Protein AF-X0H4I3-F1 (afdb_monomer)

Solvent-accessible surface area (backbone atoms only — not comparable to full-atom values): 21050 Å² total; per-residue (Å²): 138,82,82,77,79,83,90,80,73,80,75,77,78,60,59,67,35,90,88,31,88,39,28,71,14,42,33,36,38,29,56,69,39,43,61,22,37,48,29,46,21,55,40,50,53,61,58,69,55,80,67,93,60,54,76,66,55,48,50,53,38,54,56,36,50,78,26,52,35,71,52,95,60,66,42,78,42,70,60,38,36,51,49,51,53,31,61,76,70,65,60,84,64,98,68,82,87,79,91,74,92,74,91,68,89,71,72,80,75,76,50,65,37,50,45,54,31,37,41,46,34,81,93,61,65,38,99,40,78,92,64,24,38,32,29,15,24,53,49,102,87,54,90,46,52,38,60,58,27,68,66,92,44,78,82,42,42,59,30,65,60,25,33,26,37,38,79,37,76,52,63,36,52,26,40,33,50,67,34,84,89,35,46,40,29,48,73,88,46,72,57,54,86,81,38,57,40,42,60,75,48,27,59,46,44,37,30,49,40,61,28,30,26,39,35,33,50,36,78,41,38,72,35,69,70,41,50,53,52,42,49,53,52,43,46,68,77,44,68,92,53,93,70,65,65,42,73,53,39,40,60,43,55,83,96,59,81,49,70,58,90,72,26,34,41,26,74,52,42,71,80,41,79,55,103,69,37,39,27,26,36,25,38,32,50,78,65,56,62,28,32,32,36,41,27,76,44,37,88,94,40,47,69,59,52,53,51,51,50,53,51,42,52,51,48,25,52,52,28,59,76,68,69,43,77,90,52,72,26,65,76,49,76,49,56,89,43,90,81,70,80,54,69,78,30,50,39,33,43,31,30,32,73,56,69,100,66,54,76,68,64,63,57,66,60,72,76,80,74,127

Radius of gyration: 25.69 Å; Cα contacts (8 Å, |Δi|>4): 665; chains: 1; bounding box: 88×51×77 Å

Secondary structure (DSSP, 8-state):
--PPP---------TTSTTSTTTT-SEEEEE-SHHHHHHHHHHHHHHH--S---HHHHHHHHHHHTTEEE-SS-EE-HHHHHHHHHHHTT--S------------------EE--EEEEE-TTS--SSTTT-EEEEE--TTS--SEEEESS--TTT---SS-EEEEE-TTS-EEEEE--TTS-EEETTEEPPTT-EEE--SSEEEEEETTEEEEEEE-SGGGSHHHHHHHHHHHHHHTTTS-PPPGGGSPPPPTT---EETTEEEEEEEEEEEETTEEEEEEE-TT--EEEEEEEE--TTTHHHHHHHHHHHHHHHHHHHHTT-TTS-EEEEEEES-TT---TT-EEEEEEES--SS-HHHHHGGGGS--

InterPro domains:
  IPR000719 Protein kinase domain [PS50011] (265-370)
  IPR011009 Protein kinase-like domain superfamily [SSF56112] (264-366)
  IPR017441 Protein kinase, ATP binding site [PS00107] (271-293)

Organism: NCBI:txid1089457

Structure (mmCIF, N/CA/C/O backbone):
data_AF-X0H4I3-F1
#
_entry.id   AF-X0H4I3-F1
#
loop_
_atom_site.group_PDB
_atom_site.id
_atom_site.type_symbol
_atom_site.label_atom_id
_atom_site.label_alt_id
_atom_site.label_comp_id
_atom_site.label_asym_id
_atom_site.label_entity_id
_atom_site.label_seq_id
_atom_site.pdbx_PDB_ins_code
_atom_site.Cartn_x
_atom_site.Cartn_y
_atom_site.Cartn_z
_atom_site.occupancy
_atom_site.B_iso_or_equiv
_atom_site.auth_seq_id
_atom_site.auth_comp_id
_atom_site.auth_asym_id
_atom_site.auth_atom_id
_atom_site.pdbx_PDB_model_num
ATOM 1 N N . MET A 1 1 ? -43.254 32.259 12.683 1.00 36.03 1 MET A N 1
ATOM 2 C CA . MET A 1 1 ? -42.873 30.835 12.599 1.00 36.03 1 MET A CA 1
ATOM 3 C C . MET A 1 1 ? -41.624 30.749 11.747 1.00 36.03 1 MET A C 1
ATOM 5 O O . MET A 1 1 ? -41.715 30.909 10.540 1.00 36.03 1 MET A O 1
ATOM 9 N N . ALA A 1 2 ? -40.461 30.660 12.390 1.00 30.23 2 ALA A N 1
ATOM 10 C CA . ALA A 1 2 ? -39.177 30.562 11.707 1.00 30.23 2 ALA A CA 1
ATOM 11 C C . ALA A 1 2 ? -38.833 29.078 11.568 1.00 30.23 2 ALA A C 1
ATOM 13 O O . ALA A 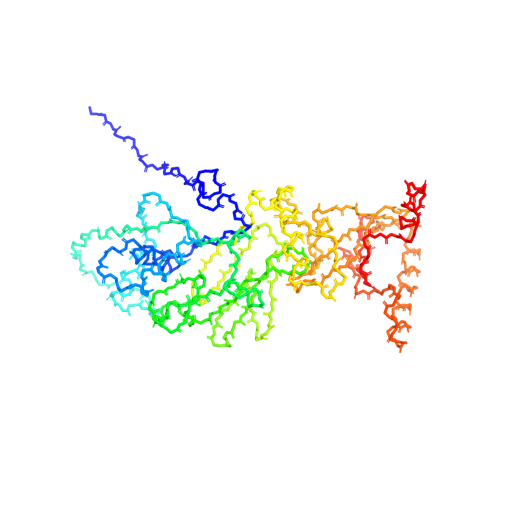1 2 ? -38.662 28.379 12.563 1.00 30.23 2 ALA A O 1
ATOM 14 N N . SER A 1 3 ? -38.809 28.602 10.330 1.00 33.09 3 SER A N 1
ATOM 15 C CA . SER A 1 3 ? -38.328 27.281 9.946 1.00 33.09 3 SER A CA 1
ATOM 16 C C . SER A 1 3 ? -36.843 27.155 10.284 1.00 33.09 3 SER A C 1
ATOM 18 O O . SER A 1 3 ? -36.018 27.911 9.769 1.00 33.09 3 SER A O 1
ATOM 20 N N . SER A 1 4 ? -36.515 26.214 11.167 1.00 30.50 4 SER A N 1
ATOM 21 C CA . SER A 1 4 ? -35.142 25.831 11.491 1.00 30.50 4 SER A CA 1
ATOM 22 C C . SER A 1 4 ? -34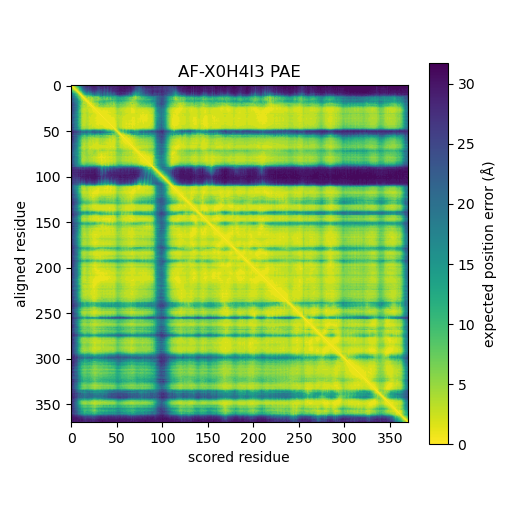.427 25.292 10.242 1.00 30.50 4 SER A C 1
ATOM 24 O O . SER A 1 4 ? -35.044 24.546 9.478 1.00 30.50 4 SER A O 1
ATOM 26 N N . PRO A 1 5 ? -33.141 25.614 10.016 1.00 32.09 5 PRO A N 1
ATOM 27 C CA . PRO A 1 5 ? -32.385 25.026 8.920 1.00 32.09 5 PRO A CA 1
ATOM 28 C C . PRO A 1 5 ? -32.147 23.536 9.181 1.00 32.09 5 PRO A C 1
ATOM 30 O O . PRO A 1 5 ? -31.788 23.132 10.288 1.00 32.09 5 PRO A O 1
ATOM 33 N N . SER A 1 6 ? -32.314 22.725 8.141 1.00 33.78 6 SER A N 1
ATOM 34 C CA . SER A 1 6 ? -31.901 21.325 8.100 1.00 33.78 6 SER A CA 1
ATOM 35 C C . SER A 1 6 ? -30.394 21.210 8.355 1.00 33.78 6 SER A C 1
ATOM 37 O O . SER A 1 6 ? -29.578 21.643 7.540 1.00 33.78 6 SER A O 1
ATOM 39 N N . SER A 1 7 ? -30.026 20.623 9.493 1.00 38.31 7 SER A N 1
ATOM 40 C CA . SER A 1 7 ? -28.651 20.247 9.825 1.00 38.31 7 SER A CA 1
ATOM 41 C C . SER A 1 7 ? -28.207 19.077 8.941 1.00 38.31 7 SER A C 1
ATOM 43 O O . SER A 1 7 ? -28.418 17.912 9.267 1.00 38.31 7 SER A O 1
ATOM 45 N N . SER A 1 8 ? -27.632 19.386 7.783 1.00 38.66 8 SER A N 1
ATOM 46 C CA . SER A 1 8 ? -27.065 18.395 6.859 1.00 38.66 8 SER A CA 1
ATOM 47 C C . SER A 1 8 ? -25.712 18.843 6.310 1.00 38.66 8 SER A C 1
ATOM 49 O O . SER A 1 8 ? -25.423 18.683 5.129 1.00 38.66 8 SER A O 1
ATOM 51 N N . GLN A 1 9 ? -24.873 19.396 7.188 1.00 36.28 9 GLN A N 1
ATOM 52 C CA . GLN A 1 9 ? -23.427 19.496 6.993 1.00 36.28 9 GLN A CA 1
ATOM 53 C C . GLN A 1 9 ? -22.738 19.264 8.341 1.00 36.28 9 GLN A C 1
ATOM 55 O O . GLN A 1 9 ? -22.311 20.197 9.015 1.00 36.28 9 GLN A O 1
ATOM 60 N N . ALA A 1 10 ? -22.651 18.000 8.761 1.00 41.84 10 ALA A N 1
ATOM 61 C CA . ALA A 1 10 ? -21.586 17.627 9.679 1.00 41.84 10 ALA A CA 1
ATOM 62 C C . ALA A 1 10 ? -20.276 17.853 8.912 1.00 41.84 10 ALA A C 1
ATOM 64 O O . ALA A 1 10 ? -20.032 17.207 7.894 1.00 41.84 10 ALA A O 1
ATOM 65 N N . THR A 1 11 ? -19.484 18.834 9.333 1.00 43.84 11 THR A N 1
ATOM 66 C CA . THR A 1 11 ? -18.110 19.006 8.860 1.00 43.84 11 THR A CA 1
ATOM 67 C C . THR A 1 11 ? -17.390 17.677 9.052 1.00 43.84 11 THR A C 1
ATOM 69 O O . THR A 1 11 ? -17.243 17.239 10.190 1.00 43.84 11 THR A O 1
ATOM 72 N N . ASN A 1 12 ? -16.998 17.016 7.957 1.00 57.31 12 ASN A N 1
ATOM 73 C CA . ASN A 1 12 ? -16.123 15.849 8.026 1.00 57.31 12 ASN A CA 1
ATOM 74 C C . ASN A 1 12 ? -14.870 16.277 8.798 1.00 57.31 12 ASN A C 1
ATOM 76 O O . ASN A 1 12 ? -14.126 17.129 8.311 1.00 57.31 12 ASN A O 1
ATOM 80 N N . GLU A 1 13 ? -14.679 15.760 10.013 1.00 68.25 13 GLU A N 1
ATOM 81 C CA . GLU A 1 13 ? -13.455 16.012 10.768 1.00 68.25 13 GLU A CA 1
ATOM 82 C C . GLU A 1 13 ? -12.268 15.506 9.935 1.00 68.25 13 GLU A C 1
ATOM 84 O O . GLU A 1 13 ? -12.257 14.367 9.461 1.00 68.25 13 GLU A O 1
ATOM 89 N N . ASP A 1 14 ? -11.294 16.385 9.684 1.00 78.69 14 ASP A N 1
ATOM 90 C CA . ASP A 1 14 ? -10.092 16.033 8.933 1.00 78.69 14 ASP A CA 1
ATOM 91 C C . ASP A 1 14 ? -9.141 15.271 9.859 1.00 78.69 14 ASP A C 1
ATOM 93 O O . ASP A 1 14 ? -8.349 15.867 10.592 1.00 78.69 14 ASP A O 1
ATOM 97 N N . PHE A 1 15 ? -9.211 13.940 9.821 1.00 76.94 15 PHE A N 1
ATOM 98 C CA . PHE A 1 15 ? -8.325 13.073 10.601 1.00 76.94 15 PHE A CA 1
ATOM 99 C C . PHE A 1 15 ? -6.848 13.188 10.191 1.00 76.94 15 PHE A C 1
ATOM 101 O O . PHE A 1 15 ? -5.991 12.683 10.908 1.00 76.94 15 PHE A O 1
ATOM 108 N N . GLN A 1 16 ? -6.521 13.866 9.087 1.00 78.88 16 GLN A N 1
ATOM 109 C CA . GLN A 1 16 ? -5.142 14.183 8.691 1.00 78.88 16 GLN A CA 1
ATOM 110 C C . GLN A 1 16 ? -4.766 15.643 8.995 1.00 78.88 16 GLN A C 1
ATOM 112 O O . GLN A 1 16 ? -3.688 16.103 8.614 1.00 78.88 16 GLN A O 1
ATOM 117 N N . GLY A 1 17 ? -5.649 16.397 9.655 1.00 76.50 17 GLY A N 1
ATOM 118 C CA . GLY A 1 17 ? -5.389 17.772 10.062 1.00 76.50 17 GLY A CA 1
ATOM 119 C C . GLY A 1 17 ? -4.270 17.865 11.108 1.00 76.50 17 GLY A C 1
ATOM 120 O O . GLY A 1 17 ? -4.017 16.903 11.829 1.00 76.50 17 GLY A O 1
ATOM 121 N N . PRO A 1 18 ? -3.619 19.031 11.257 1.00 73.81 18 PRO A N 1
ATOM 122 C CA . PRO A 1 18 ? -2.446 19.208 12.124 1.00 73.81 18 PRO A CA 1
ATOM 123 C C . PRO A 1 18 ? -2.713 18.983 13.621 1.00 73.81 18 PRO A C 1
ATOM 125 O O . PRO A 1 18 ? -1.775 18.780 14.381 1.00 73.81 18 PRO A O 1
ATOM 128 N N . LEU A 1 19 ? -3.978 19.025 14.048 1.00 76.00 19 LEU A N 1
ATOM 129 C CA . LEU A 1 19 ? -4.391 18.778 15.434 1.00 76.00 19 LEU A CA 1
ATOM 130 C C . LEU A 1 19 ? -4.833 17.325 15.678 1.00 76.00 19 LEU A C 1
ATOM 132 O O . LEU A 1 19 ? -5.203 16.977 16.795 1.00 76.00 19 LEU A O 1
ATOM 136 N N . SER A 1 20 ? -4.837 16.487 14.639 1.00 81.88 20 SER A N 1
ATOM 137 C CA . SER A 1 20 ? -5.213 15.080 14.745 1.00 81.88 20 SER A CA 1
ATOM 138 C C . SER A 1 20 ? -4.057 14.237 15.279 1.00 81.88 20 SER A C 1
ATOM 140 O O . SER A 1 20 ? -2.895 14.457 14.925 1.00 81.88 20 SER A O 1
ATOM 142 N N . SER A 1 21 ? -4.389 13.201 16.051 1.00 83.12 21 SER A N 1
ATOM 143 C CA . SER A 1 21 ? -3.432 12.162 16.458 1.00 83.12 21 SER A CA 1
ATOM 144 C C . SER A 1 21 ? -2.802 11.442 15.256 1.00 83.12 21 SER A C 1
ATOM 146 O O . SER A 1 21 ? -1.646 11.045 15.316 1.00 83.12 21 SER A O 1
ATOM 148 N N . ALA A 1 22 ? -3.516 11.362 14.127 1.00 85.38 22 ALA A N 1
ATOM 149 C CA . ALA A 1 22 ? -3.023 10.755 12.892 1.00 85.38 22 ALA A CA 1
ATOM 150 C C . ALA A 1 22 ? -2.311 11.751 11.949 1.00 85.38 22 ALA A C 1
ATOM 152 O O . ALA A 1 22 ? -2.022 11.408 10.801 1.00 85.38 22 ALA A O 1
ATOM 153 N N . SER A 1 23 ? -2.011 12.977 12.396 1.00 86.69 23 SER A N 1
ATOM 154 C CA . SER A 1 23 ? -1.403 14.034 11.565 1.00 86.69 23 SER A CA 1
ATOM 155 C C . SER A 1 23 ? -0.045 13.657 10.959 1.00 86.69 23 SER A C 1
ATOM 157 O O . SER A 1 23 ? 0.267 14.092 9.851 1.00 86.69 23 SER A O 1
ATOM 159 N N . GLN A 1 24 ? 0.737 12.825 11.652 1.00 91.00 24 GLN A N 1
ATOM 160 C CA . GLN A 1 24 ? 2.047 12.327 11.206 1.00 91.00 24 GLN A CA 1
ATOM 161 C C . GLN A 1 24 ? 2.000 10.883 10.683 1.00 91.00 24 GLN A C 1
ATOM 163 O O . GLN A 1 24 ? 3.027 10.270 10.403 1.00 91.00 24 GLN A O 1
ATOM 168 N N . SER A 1 25 ? 0.805 10.318 10.512 1.00 94.50 25 SER A N 1
ATOM 169 C CA . SER A 1 25 ? 0.679 8.939 10.050 1.00 94.50 25 SER A CA 1
ATOM 170 C C . SER A 1 25 ? 1.141 8.770 8.599 1.00 94.50 25 SER A C 1
ATOM 172 O O . SER A 1 25 ? 1.024 9.672 7.777 1.00 94.50 25 SER A O 1
ATOM 174 N N . THR A 1 26 ? 1.661 7.593 8.263 1.00 96.25 26 THR A N 1
ATOM 175 C CA . THR A 1 26 ? 1.990 7.172 6.895 1.00 96.25 26 THR A CA 1
ATOM 176 C C . THR A 1 26 ? 0.728 6.790 6.124 1.00 96.25 26 THR A C 1
ATOM 178 O O . THR A 1 26 ? 0.502 7.286 5.022 1.00 96.25 26 THR A O 1
ATOM 181 N N . ILE A 1 27 ? -0.106 5.926 6.711 1.00 97.31 27 ILE A N 1
ATOM 182 C CA . ILE A 1 27 ? -1.410 5.549 6.158 1.00 97.31 27 ILE A CA 1
ATOM 183 C C . ILE A 1 27 ? -2.494 5.608 7.229 1.00 97.31 27 ILE A C 1
ATOM 185 O O . ILE A 1 27 ? -2.220 5.400 8.413 1.00 97.31 27 ILE A O 1
ATOM 189 N N . THR A 1 28 ? -3.733 5.790 6.785 1.00 97.38 28 THR A N 1
ATOM 190 C CA . THR A 1 28 ? -4.943 5.616 7.600 1.00 97.38 28 THR A CA 1
ATOM 191 C C . THR A 1 28 ? -5.798 4.473 7.057 1.00 97.38 28 THR A C 1
ATOM 193 O O . THR A 1 28 ? -5.779 4.200 5.859 1.00 97.38 28 THR A O 1
ATOM 196 N N . LEU A 1 29 ? -6.540 3.794 7.934 1.00 98.19 29 LEU A N 1
ATOM 197 C CA . LEU A 1 29 ? -7.520 2.760 7.609 1.00 98.19 29 LEU A CA 1
ATOM 198 C C . LEU A 1 29 ? -8.886 3.194 8.143 1.00 98.19 29 LEU A C 1
ATOM 200 O O . LEU A 1 29 ? -9.194 3.039 9.329 1.00 98.19 29 LEU A O 1
ATOM 204 N N . ARG A 1 30 ? -9.717 3.749 7.262 1.00 97.19 30 ARG A N 1
ATOM 205 C CA . ARG A 1 30 ? -11.034 4.292 7.616 1.00 97.19 30 ARG A CA 1
ATOM 206 C C . ARG A 1 30 ? -12.147 3.274 7.344 1.00 97.19 30 ARG A C 1
ATOM 208 O O . ARG A 1 30 ? -12.265 2.837 6.197 1.00 97.19 30 ARG A O 1
ATOM 215 N N . PRO A 1 31 ? -12.992 2.922 8.330 1.00 98.00 31 PRO A N 1
ATOM 216 C CA . PRO A 1 31 ? -14.123 2.012 8.130 1.00 98.00 31 PRO A CA 1
ATOM 217 C C . PRO A 1 31 ? -15.061 2.445 6.985 1.00 98.00 31 PRO A C 1
ATOM 219 O O . PRO A 1 31 ? -15.451 3.611 6.910 1.00 98.00 31 PRO A O 1
ATOM 222 N N . GLN A 1 32 ? -15.448 1.516 6.100 1.00 97.19 32 GLN A N 1
ATOM 223 C CA . GLN A 1 32 ? -16.277 1.793 4.908 1.00 97.19 32 GLN A CA 1
ATOM 224 C C . GLN A 1 32 ? -17.660 1.131 4.931 1.00 97.19 32 GLN A C 1
ATOM 226 O O . GLN A 1 32 ? -18.608 1.697 4.388 1.00 97.19 32 GLN A O 1
ATOM 231 N N . ASN A 1 33 ? -17.810 -0.039 5.552 1.00 97.31 33 ASN A N 1
ATOM 232 C CA . ASN A 1 33 ? -19.103 -0.717 5.703 1.00 97.31 33 ASN A CA 1
ATOM 233 C C . ASN A 1 33 ? -19.628 -0.665 7.143 1.00 97.31 33 ASN A C 1
ATOM 235 O O . ASN A 1 33 ? -18.905 -0.290 8.068 1.00 97.31 33 ASN A O 1
ATOM 239 N N . ALA A 1 34 ? -20.900 -1.030 7.318 1.00 96.31 34 ALA A N 1
ATOM 240 C CA . ALA A 1 34 ? -21.583 -0.997 8.609 1.00 96.31 34 ALA A CA 1
ATOM 241 C C . ALA A 1 34 ? -20.883 -1.880 9.651 1.00 96.31 34 ALA A C 1
ATOM 243 O O . ALA A 1 34 ? -20.698 -1.456 10.786 1.00 96.31 34 ALA A O 1
ATOM 244 N N . GLU A 1 35 ? -20.414 -3.061 9.253 1.00 96.62 35 GLU A N 1
ATOM 245 C CA . GLU A 1 35 ? -19.695 -3.994 10.118 1.00 96.62 35 GLU A CA 1
ATOM 246 C C . GLU A 1 35 ? -18.391 -3.379 10.638 1.00 96.62 35 GLU A C 1
ATOM 248 O O . GLU A 1 35 ? -18.126 -3.437 11.836 1.00 96.62 35 GLU A O 1
ATOM 253 N N . ALA A 1 36 ? -17.599 -2.741 9.765 1.00 97.69 36 ALA A N 1
ATOM 254 C CA . ALA A 1 36 ? -16.363 -2.072 10.171 1.00 97.69 36 ALA A CA 1
ATOM 255 C C . ALA A 1 36 ? -16.626 -0.862 11.069 1.00 97.69 36 ALA A C 1
ATOM 257 O O . ALA A 1 36 ? -15.872 -0.642 12.012 1.00 97.69 36 ALA A O 1
ATOM 258 N N . ARG A 1 37 ? -17.684 -0.083 10.806 1.00 97.44 37 ARG A N 1
ATOM 259 C CA . ARG A 1 37 ? -18.051 1.072 11.641 1.00 97.44 37 ARG A CA 1
ATOM 260 C C . ARG A 1 37 ? -18.558 0.651 13.017 1.00 97.44 37 ARG A C 1
ATOM 262 O O . ARG A 1 37 ? -18.157 1.251 14.008 1.00 97.44 37 ARG A O 1
ATOM 269 N N . LEU A 1 38 ? -19.369 -0.404 13.085 1.00 96.19 38 LEU A N 1
ATOM 270 C CA . LEU A 1 38 ? -19.829 -0.983 14.345 1.00 96.19 38 LEU A CA 1
ATOM 271 C C . LEU A 1 38 ? -18.657 -1.538 15.161 1.00 96.19 38 LEU A C 1
ATOM 273 O O . LEU A 1 38 ? -18.497 -1.170 16.321 1.00 96.19 38 LEU A O 1
ATOM 277 N N . ALA A 1 39 ? -17.813 -2.373 14.547 1.00 97.12 39 ALA A N 1
ATOM 278 C CA . ALA A 1 39 ? -16.658 -2.963 15.218 1.00 97.12 39 ALA A CA 1
ATOM 279 C C . ALA A 1 39 ? -15.665 -1.894 15.701 1.00 97.12 39 ALA A C 1
ATOM 281 O O . ALA A 1 39 ? -15.185 -1.968 16.829 1.00 97.12 39 ALA A O 1
ATOM 282 N N . PHE A 1 40 ? -15.409 -0.866 14.884 1.00 97.38 40 PHE A N 1
ATOM 283 C CA . PHE A 1 40 ? -14.595 0.285 15.275 1.00 97.38 40 PHE A CA 1
ATOM 284 C C . PHE A 1 40 ? -15.196 1.018 16.479 1.00 97.38 40 PHE A C 1
ATOM 286 O O . PHE A 1 40 ? -14.483 1.270 17.445 1.00 97.38 40 PHE A O 1
ATOM 293 N N . SER A 1 41 ? -16.502 1.317 16.454 1.00 96.69 41 SER A N 1
ATOM 294 C CA . SER A 1 41 ? -17.170 1.998 17.569 1.00 96.69 41 SER A CA 1
ATOM 295 C C . SER A 1 41 ? -17.044 1.211 18.867 1.00 96.69 41 SER A C 1
ATOM 297 O O . SER A 1 41 ? -16.654 1.786 19.872 1.00 96.69 41 SER A O 1
ATOM 299 N N . GLN A 1 42 ? -17.267 -0.105 18.826 1.00 95.69 42 GLN A N 1
ATOM 300 C CA . GLN A 1 42 ? -17.118 -0.978 19.995 1.00 95.69 42 GLN A CA 1
ATOM 301 C C . GLN A 1 42 ? -15.693 -0.951 20.560 1.00 95.69 42 GLN A C 1
ATOM 303 O O . GLN A 1 42 ? -15.505 -0.929 21.773 1.00 95.69 42 GLN A O 1
ATOM 308 N N . VAL A 1 43 ? -14.677 -0.945 19.691 1.00 95.81 43 VAL A N 1
ATOM 309 C CA . VAL A 1 43 ? -13.275 -0.833 20.120 1.00 95.81 43 VAL A CA 1
ATOM 310 C C . VAL A 1 43 ? -13.016 0.517 20.785 1.00 95.81 43 VAL A C 1
ATOM 312 O O . VAL A 1 43 ? -12.370 0.554 21.827 1.00 95.81 43 VAL A O 1
ATOM 315 N N . VAL A 1 44 ? -13.543 1.610 20.230 1.00 95.50 44 VAL A N 1
ATOM 316 C CA . VAL A 1 44 ? -13.438 2.942 20.842 1.00 95.50 44 VAL A CA 1
ATOM 317 C C . VAL A 1 44 ? -14.139 2.990 22.199 1.00 95.50 44 VAL A C 1
ATOM 319 O O . VAL A 1 44 ? -13.545 3.480 23.154 1.00 95.50 44 VAL A O 1
ATOM 322 N N . ASP A 1 45 ? -15.351 2.447 22.312 1.00 94.69 45 ASP A N 1
ATOM 323 C CA . ASP A 1 45 ? -16.085 2.382 23.580 1.00 94.69 45 ASP A CA 1
ATOM 324 C C . ASP A 1 45 ? -15.260 1.643 24.648 1.00 94.69 45 ASP A C 1
ATOM 326 O O . ASP A 1 45 ? -15.112 2.125 25.769 1.00 94.69 45 ASP A O 1
ATOM 330 N N . TRP A 1 46 ? -14.632 0.520 24.278 1.00 93.12 46 TRP A N 1
ATOM 331 C CA . TRP A 1 46 ? -13.739 -0.233 25.166 1.00 93.12 46 TRP A CA 1
ATOM 332 C C . TRP A 1 46 ? -12.466 0.533 25.557 1.00 93.12 46 TRP A C 1
ATOM 334 O O . TRP A 1 46 ? -11.979 0.367 26.677 1.00 93.12 46 TRP A O 1
ATOM 344 N N . LEU A 1 47 ? -11.914 1.360 24.666 1.00 92.19 47 LEU A N 1
ATOM 345 C CA . LEU A 1 47 ? -10.762 2.216 24.974 1.00 92.19 47 LEU A CA 1
ATOM 346 C C . LEU A 1 47 ? -11.124 3.346 25.943 1.00 92.19 47 LEU A C 1
ATOM 348 O O . LEU A 1 47 ? -10.306 3.714 26.782 1.00 92.19 47 LEU A O 1
ATOM 352 N N . LEU A 1 48 ? -12.338 3.889 25.827 1.00 89.94 48 LEU A N 1
ATOM 353 C CA . LEU A 1 48 ? -12.850 4.960 26.686 1.00 89.94 48 LEU A CA 1
ATOM 354 C C . LEU A 1 48 ? -13.370 4.450 28.038 1.00 89.94 48 LEU A C 1
ATOM 356 O O . LEU A 1 48 ? -13.626 5.245 28.945 1.00 89.94 48 LEU A O 1
ATOM 360 N N . GLU A 1 49 ? -13.535 3.138 28.189 1.00 86.75 49 GLU A N 1
ATOM 361 C CA . GLU A 1 49 ? -14.021 2.519 29.413 1.00 86.75 49 GLU A CA 1
ATOM 362 C C . GLU A 1 49 ? -13.000 2.668 30.556 1.00 86.75 49 GLU A C 1
ATOM 364 O O . GLU A 1 49 ? -11.919 2.078 30.556 1.00 86.75 49 GLU A O 1
ATOM 369 N N . THR A 1 50 ? -13.367 3.456 31.567 1.00 67.44 50 THR A N 1
ATOM 370 C CA . THR A 1 50 ? -12.523 3.799 32.727 1.00 67.44 50 THR A CA 1
ATOM 371 C C . THR A 1 50 ? -12.779 2.930 33.963 1.00 67.44 50 THR A C 1
ATOM 373 O O . THR A 1 50 ? -12.186 3.163 35.017 1.00 67.44 50 THR A O 1
ATOM 376 N N . SER A 1 51 ? -13.654 1.922 33.877 1.00 63.28 51 SER A N 1
ATOM 377 C CA . SER A 1 51 ? -13.941 1.019 35.001 1.00 63.28 51 SER A CA 1
ATOM 378 C C . SER A 1 51 ? -12.703 0.213 35.401 1.00 63.28 51 SER A C 1
ATOM 380 O O . SER A 1 51 ? -11.958 -0.172 34.503 1.00 63.28 51 SER A O 1
ATOM 382 N N . GLN A 1 52 ? -12.546 -0.067 36.709 1.00 59.12 52 GLN A N 1
ATOM 383 C CA . GLN A 1 52 ? -11.435 -0.777 37.383 1.00 59.12 52 GLN A CA 1
ATOM 384 C C . GLN A 1 52 ? -10.713 -1.818 36.508 1.00 59.12 52 GLN A C 1
ATOM 386 O O . GLN A 1 52 ? -10.958 -3.019 36.608 1.00 59.12 52 GLN A O 1
ATOM 391 N N . ALA A 1 53 ? -9.828 -1.341 35.641 1.00 63.31 53 ALA A N 1
ATOM 392 C CA . ALA A 1 53 ? -8.987 -2.184 34.820 1.00 63.31 53 ALA A CA 1
ATOM 393 C C . ALA A 1 53 ? -7.842 -2.667 35.704 1.00 63.31 53 ALA A C 1
ATOM 395 O O . ALA A 1 53 ? -7.307 -1.888 36.495 1.00 63.31 53 ALA A O 1
ATOM 396 N N . ASP A 1 54 ? -7.464 -3.934 35.574 1.00 75.31 54 ASP A N 1
ATOM 397 C CA . ASP A 1 54 ? -6.153 -4.345 36.059 1.00 75.31 54 ASP A CA 1
ATOM 398 C C . ASP A 1 54 ? -5.053 -3.625 35.249 1.00 75.31 54 ASP A C 1
ATOM 400 O O . ASP A 1 54 ? -5.287 -3.145 34.134 1.00 75.31 54 ASP A O 1
ATOM 404 N N . ASP A 1 55 ? -3.845 -3.530 35.815 1.00 77.81 55 ASP A N 1
ATOM 405 C CA . ASP A 1 55 ? -2.718 -2.821 35.186 1.00 77.81 55 ASP A CA 1
ATOM 406 C C . ASP A 1 55 ? -2.429 -3.336 33.763 1.00 77.81 55 ASP A C 1
ATOM 408 O O . ASP A 1 55 ? -2.022 -2.582 32.879 1.00 77.81 55 ASP A O 1
ATOM 412 N N . PHE A 1 56 ? -2.697 -4.622 33.518 1.00 77.25 56 PHE A N 1
ATOM 413 C CA . PHE A 1 56 ? -2.504 -5.262 32.221 1.00 77.25 56 PHE A CA 1
ATOM 414 C C . PHE A 1 56 ? -3.493 -4.751 31.162 1.00 77.25 56 PHE A C 1
ATOM 416 O O . PHE A 1 56 ? -3.091 -4.407 30.051 1.00 77.25 56 PHE A O 1
ATOM 423 N N . GLN A 1 57 ? -4.783 -4.656 31.491 1.00 79.06 57 GLN A N 1
ATOM 424 C CA . GLN A 1 57 ? -5.796 -4.106 30.587 1.00 79.06 57 GLN A CA 1
ATOM 425 C C . GLN A 1 57 ? -5.602 -2.612 30.342 1.00 79.06 57 GLN A C 1
ATOM 427 O O . GLN A 1 57 ? -5.864 -2.143 29.234 1.00 79.06 57 GLN A O 1
ATOM 432 N N . ALA A 1 58 ? -5.139 -1.866 31.347 1.00 82.69 58 ALA A N 1
ATOM 433 C CA . ALA A 1 58 ? -4.798 -0.457 31.179 1.00 82.69 58 ALA A CA 1
ATOM 434 C C . ALA A 1 58 ? -3.676 -0.281 30.142 1.00 82.69 58 ALA A C 1
ATOM 436 O O . ALA A 1 58 ? -3.822 0.519 29.218 1.00 82.69 58 ALA A O 1
ATOM 437 N N . GLN A 1 59 ? -2.619 -1.095 30.228 1.00 83.88 59 GLN A N 1
ATOM 438 C CA . GLN A 1 59 ? -1.518 -1.082 29.264 1.00 83.88 59 GLN A CA 1
ATOM 439 C C . GLN A 1 59 ? -1.960 -1.513 27.854 1.00 83.88 59 GLN A C 1
ATOM 441 O O . GLN A 1 59 ? -1.548 -0.902 26.869 1.00 83.88 59 GLN A O 1
ATOM 446 N N . GLU A 1 60 ? -2.821 -2.531 27.729 1.00 84.69 60 GLU A N 1
ATOM 447 C CA . GLU A 1 60 ? -3.364 -2.961 26.428 1.00 84.69 60 GLU A CA 1
ATOM 448 C C . GLU A 1 60 ? -4.185 -1.841 25.766 1.00 84.69 60 GLU A C 1
ATOM 450 O O . GLU A 1 60 ? -4.048 -1.596 24.564 1.00 84.69 60 GLU A O 1
ATOM 455 N N . ARG A 1 61 ? -5.017 -1.136 26.545 1.00 88.12 61 ARG A N 1
ATOM 456 C CA . ARG A 1 61 ? -5.794 0.017 26.063 1.00 88.12 61 ARG A CA 1
ATOM 457 C C . ARG A 1 61 ? -4.885 1.166 25.637 1.00 88.12 61 ARG A C 1
ATOM 459 O O . ARG A 1 61 ? -5.087 1.716 24.558 1.00 88.12 61 ARG A O 1
ATOM 466 N N . GLU A 1 62 ? -3.882 1.505 26.445 1.00 87.69 62 GLU A N 1
ATOM 467 C CA . GLU A 1 62 ? -2.906 2.549 26.117 1.00 87.69 62 GLU A CA 1
ATOM 468 C C . GLU A 1 62 ? -2.188 2.225 24.801 1.00 87.69 62 GLU A C 1
ATOM 470 O O . GLU A 1 62 ? -2.198 3.039 23.876 1.00 87.69 62 GLU A O 1
ATOM 475 N N . GLN A 1 63 ? -1.682 0.999 24.654 1.00 86.81 63 GLN A N 1
ATOM 476 C CA . GLN A 1 63 ? -0.996 0.573 23.438 1.00 86.81 63 GLN A CA 1
ATOM 477 C C . GLN A 1 63 ? -1.903 0.651 22.201 1.00 86.81 63 GLN A C 1
ATOM 479 O O . GLN A 1 63 ? -1.499 1.184 21.168 1.00 86.81 63 GLN A O 1
ATOM 484 N N . ALA A 1 64 ? -3.137 0.152 22.295 1.00 88.81 64 ALA A N 1
ATOM 485 C CA . ALA A 1 64 ? -4.093 0.216 21.193 1.00 88.81 64 ALA A CA 1
ATOM 486 C C . ALA A 1 64 ? -4.499 1.664 20.851 1.00 88.81 64 ALA A C 1
ATOM 488 O O . ALA A 1 64 ? -4.785 1.968 19.689 1.00 88.81 64 ALA A O 1
ATOM 489 N N . SER A 1 65 ? -4.487 2.571 21.834 1.00 90.56 65 SER A N 1
ATOM 490 C CA . SER A 1 65 ? -4.817 3.984 21.629 1.00 90.56 65 SER A CA 1
ATOM 491 C C . SER A 1 65 ? -3.795 4.728 20.758 1.00 90.56 65 SER A C 1
ATOM 493 O O . SER A 1 65 ? -4.171 5.653 20.041 1.00 90.56 65 SER A O 1
ATOM 495 N N . HIS A 1 66 ? -2.531 4.287 20.719 1.00 91.00 66 HIS A N 1
ATOM 496 C CA . HIS A 1 66 ? -1.487 4.889 19.872 1.00 91.00 66 HIS A CA 1
ATOM 497 C C . HIS A 1 66 ? -1.722 4.716 18.366 1.00 91.00 66 HIS A C 1
ATOM 499 O O . HIS A 1 66 ? -1.028 5.323 17.552 1.00 91.00 66 HIS A O 1
ATOM 505 N N . HIS A 1 67 ? -2.696 3.890 17.993 1.00 93.06 67 HIS A N 1
ATOM 506 C CA . HIS A 1 67 ? -2.958 3.476 16.621 1.00 93.06 67 HIS A CA 1
ATOM 507 C C . HIS A 1 67 ? -4.362 3.838 16.133 1.00 93.06 67 HIS A C 1
ATOM 509 O O . HIS A 1 67 ? -4.762 3.415 15.043 1.00 93.06 67 HIS A O 1
ATOM 515 N N . ILE A 1 68 ? -5.123 4.597 16.923 1.00 94.44 68 ILE A N 1
ATOM 516 C CA . ILE A 1 68 ? -6.509 4.954 16.630 1.00 94.44 68 ILE A CA 1
ATOM 517 C C . ILE A 1 68 ? -6.722 6.459 16.768 1.00 94.44 68 ILE A C 1
ATOM 519 O O . ILE A 1 68 ? -6.287 7.090 17.725 1.00 94.44 68 ILE A O 1
ATOM 523 N N . SER A 1 69 ? -7.414 7.041 15.796 1.00 94.44 69 SER A N 1
ATOM 524 C CA . SER A 1 69 ? -7.893 8.416 15.865 1.00 94.44 69 SER A CA 1
ATOM 525 C C . SER A 1 69 ? -9.407 8.397 15.804 1.00 94.44 69 SER A C 1
ATOM 527 O O . SER A 1 69 ? -9.979 7.838 14.868 1.00 94.44 69 SER A O 1
ATOM 529 N N . THR A 1 70 ? -10.049 9.042 16.771 1.00 93.12 70 THR A N 1
ATOM 530 C CA . THR A 1 70 ? -11.507 9.058 16.919 1.00 93.12 70 THR A CA 1
ATOM 531 C C . THR A 1 70 ? -12.025 10.483 16.820 1.00 93.12 70 THR A C 1
ATOM 533 O O . THR A 1 70 ? -11.397 11.417 17.316 1.00 93.12 70 THR A O 1
ATOM 536 N N . ALA A 1 71 ? -13.182 10.641 16.188 1.00 91.00 71 ALA A N 1
ATOM 537 C CA . ALA A 1 71 ? -13.891 11.902 16.125 1.00 91.00 71 ALA A CA 1
ATOM 538 C C . ALA A 1 71 ? -14.412 12.340 17.493 1.00 91.00 71 ALA A C 1
ATOM 540 O O . ALA A 1 71 ? -14.796 11.516 18.327 1.00 91.00 71 ALA A O 1
ATOM 541 N N . SER A 1 72 ? -14.516 13.651 17.692 1.00 86.25 72 SER A N 1
ATOM 542 C CA . SER A 1 72 ? -14.988 14.210 18.965 1.00 86.25 72 SER A CA 1
ATOM 543 C C . SER A 1 72 ? -16.467 13.917 19.247 1.00 86.25 72 SER A C 1
ATOM 545 O O . SER A 1 72 ? -16.881 13.825 20.403 1.00 86.25 72 SER A O 1
ATOM 547 N N . LYS A 1 73 ? -17.279 13.764 18.195 1.00 88.75 73 LYS A N 1
ATOM 548 C CA . LYS A 1 73 ? -18.729 13.557 18.286 1.00 88.75 73 LYS A CA 1
ATOM 549 C C . LYS A 1 73 ? -19.128 12.208 17.710 1.00 88.75 73 LYS A C 1
ATOM 551 O O . LYS A 1 73 ? -18.709 11.836 16.614 1.00 88.75 73 LYS A O 1
ATOM 556 N N . GLN A 1 74 ? -20.012 11.518 18.423 1.00 92.06 74 GLN A N 1
ATOM 557 C CA . GLN A 1 74 ? -20.710 10.367 17.869 1.00 92.06 74 GLN A CA 1
ATOM 558 C C . GLN A 1 74 ? -21.729 10.813 16.814 1.00 92.06 74 GLN A C 1
ATOM 560 O O . GLN A 1 74 ? -22.293 11.910 16.884 1.00 92.06 74 GLN A O 1
ATOM 565 N N . VAL A 1 75 ? -21.990 9.944 15.843 1.00 92.75 75 VAL A N 1
ATOM 566 C CA . VAL A 1 75 ? -22.921 10.207 14.739 1.00 92.75 75 VAL A CA 1
ATOM 567 C C . VAL A 1 75 ? -23.960 9.100 14.629 1.00 92.75 75 VAL A C 1
ATOM 569 O O . VAL A 1 75 ? -23.696 7.947 14.962 1.00 92.75 75 VAL A O 1
ATOM 572 N N . ARG A 1 76 ? -25.147 9.445 14.126 1.00 92.00 76 ARG A N 1
ATOM 573 C CA . ARG A 1 76 ? -26.191 8.464 13.815 1.00 92.00 76 ARG A CA 1
ATOM 574 C C . ARG A 1 76 ? -25.873 7.787 12.483 1.00 92.00 76 ARG A C 1
ATOM 576 O O . ARG A 1 76 ? -25.747 8.472 11.470 1.00 92.00 76 ARG A O 1
ATOM 583 N N . ASP A 1 77 ? -25.822 6.458 12.464 1.00 91.94 77 ASP A N 1
ATOM 584 C CA . ASP A 1 77 ? -25.573 5.681 11.245 1.00 91.94 77 ASP A CA 1
ATOM 585 C C . ASP A 1 77 ? -26.725 4.712 10.955 1.00 91.94 77 ASP A C 1
ATOM 587 O O . ASP A 1 77 ? -26.955 3.736 11.667 1.00 91.94 77 ASP A O 1
ATOM 591 N N . GLN A 1 78 ? -27.467 4.981 9.879 1.00 92.06 78 GLN A N 1
ATOM 592 C CA . GLN A 1 78 ? -28.622 4.166 9.497 1.00 92.06 78 GLN A CA 1
ATOM 593 C C . GLN A 1 78 ? -28.247 2.748 9.055 1.00 92.06 78 GLN A C 1
ATOM 595 O O . GLN A 1 78 ? -29.047 1.832 9.232 1.00 92.06 78 GLN A O 1
ATOM 600 N N . GLN A 1 79 ? -27.073 2.549 8.452 1.00 93.19 79 GLN A N 1
ATOM 601 C CA . GLN A 1 79 ? -26.648 1.222 8.009 1.00 93.19 79 GLN A CA 1
ATOM 602 C C . GLN A 1 79 ? -26.237 0.366 9.207 1.00 93.19 79 GLN A C 1
ATOM 604 O O . GLN A 1 79 ? -26.564 -0.817 9.237 1.00 93.19 79 GLN A O 1
ATOM 609 N N . VAL A 1 80 ? -25.597 0.967 10.214 1.00 93.06 80 VAL A N 1
ATOM 610 C CA . VAL A 1 80 ? -25.295 0.282 11.478 1.00 93.06 80 VAL A CA 1
ATOM 611 C C . VAL A 1 80 ? -26.567 -0.025 12.266 1.00 93.06 80 VAL A C 1
ATOM 613 O O . VAL A 1 80 ? -26.703 -1.149 12.735 1.00 93.06 80 VAL A O 1
ATOM 616 N N . ASN A 1 81 ? -27.536 0.896 12.331 1.00 92.69 81 ASN A N 1
ATOM 617 C CA . ASN A 1 81 ? -28.842 0.619 12.952 1.00 92.69 81 ASN A CA 1
ATOM 618 C C . ASN A 1 81 ? -29.511 -0.612 12.334 1.00 92.69 81 ASN A C 1
ATOM 620 O O . ASN A 1 81 ? -29.888 -1.538 13.044 1.00 92.69 81 ASN A O 1
ATOM 624 N N . ARG A 1 82 ? -29.591 -0.661 10.997 1.00 91.75 82 ARG A N 1
ATOM 625 C CA . ARG A 1 82 ? -30.163 -1.813 10.284 1.00 91.75 82 ARG A CA 1
ATOM 626 C C . ARG A 1 82 ? -29.401 -3.101 10.569 1.00 91.75 82 ARG A C 1
ATOM 628 O O . ARG A 1 82 ? -30.029 -4.141 10.720 1.00 91.75 82 ARG A O 1
ATOM 635 N N . LEU A 1 83 ? -28.072 -3.034 10.638 1.00 92.25 83 LEU A N 1
ATOM 636 C CA . LEU A 1 83 ? -27.238 -4.188 10.958 1.00 92.25 83 LEU A CA 1
ATOM 637 C C . LEU A 1 83 ? -27.519 -4.704 12.377 1.00 92.25 83 LEU A C 1
ATOM 639 O O . LEU A 1 83 ? -27.686 -5.905 12.557 1.00 92.25 83 LEU A O 1
ATOM 643 N N . ILE A 1 84 ? -27.613 -3.815 13.367 1.00 90.88 84 ILE A N 1
ATOM 644 C CA . ILE A 1 84 ? -27.945 -4.178 14.752 1.00 90.88 84 ILE A CA 1
ATOM 645 C C . ILE A 1 84 ? -29.337 -4.812 14.815 1.00 90.88 84 ILE A C 1
ATOM 647 O O . ILE A 1 84 ? -29.470 -5.912 15.344 1.00 90.88 84 ILE A O 1
ATOM 651 N N . GLU A 1 85 ? -30.341 -4.208 14.175 1.00 89.62 85 GLU A N 1
ATOM 652 C CA . GLU A 1 85 ? -31.689 -4.787 14.102 1.00 89.62 85 GLU A CA 1
ATOM 653 C C . GLU A 1 85 ? -31.689 -6.176 13.438 1.00 89.62 85 GLU A C 1
ATOM 655 O O . GLU A 1 85 ? -32.399 -7.080 13.877 1.00 89.62 85 GLU A O 1
ATOM 660 N N . GLN A 1 86 ? -30.887 -6.386 12.389 1.00 87.75 86 GLN A N 1
ATOM 661 C CA . GLN A 1 86 ? -30.744 -7.694 11.735 1.00 87.75 86 GLN A CA 1
ATOM 662 C C . GLN A 1 86 ? -30.090 -8.739 12.644 1.00 87.75 86 GLN A C 1
ATOM 664 O O . GLN A 1 86 ? -30.495 -9.903 12.624 1.00 87.75 86 GLN A O 1
ATOM 669 N N . ILE A 1 87 ? -29.101 -8.335 13.445 1.00 86.25 87 ILE A N 1
ATOM 670 C CA . ILE A 1 87 ? -28.442 -9.200 14.431 1.00 86.25 87 ILE A CA 1
ATOM 671 C C . ILE A 1 87 ? -29.433 -9.587 15.533 1.00 86.25 87 ILE A C 1
ATOM 673 O O . ILE A 1 87 ? -29.560 -10.769 15.844 1.00 86.25 87 ILE A O 1
ATOM 677 N N . GLU A 1 88 ? -30.168 -8.618 16.081 1.00 85.81 88 GLU A N 1
ATOM 678 C CA . GLU A 1 88 ? -31.150 -8.829 17.153 1.00 85.81 88 GLU A CA 1
ATOM 679 C C . GLU A 1 88 ? -32.330 -9.699 16.709 1.00 85.81 88 GLU A C 1
ATOM 681 O O . GLU A 1 88 ? -32.817 -10.533 17.470 1.00 85.81 88 GLU A O 1
ATOM 686 N N . THR A 1 89 ? -32.775 -9.542 15.461 1.00 83.50 89 THR A N 1
ATOM 687 C CA . THR A 1 89 ? -33.890 -10.320 14.896 1.00 83.50 89 THR A CA 1
ATOM 688 C C . THR A 1 89 ? -33.469 -11.681 14.332 1.00 83.50 89 THR A C 1
ATOM 690 O O . THR A 1 89 ? -34.325 -12.457 13.912 1.00 83.50 89 THR A O 1
ATOM 693 N N . GLY A 1 90 ? -32.170 -12.005 14.312 1.00 71.81 90 GLY A N 1
ATOM 694 C CA . GLY A 1 90 ? -31.652 -13.292 13.832 1.00 71.81 90 GLY A CA 1
ATOM 695 C C . GLY A 1 90 ? -31.732 -13.505 12.311 1.00 71.81 90 GLY A C 1
ATOM 696 O O . GLY A 1 90 ? -31.422 -14.595 11.825 1.00 71.81 90 GLY A O 1
ATOM 697 N N . HIS A 1 91 ? -32.100 -12.484 11.531 1.00 59.75 91 HIS A N 1
ATOM 698 C CA . HIS A 1 91 ? -32.243 -12.556 10.072 1.00 59.75 91 HIS A CA 1
ATOM 699 C C . HIS A 1 91 ? -30.912 -12.325 9.329 1.00 59.75 91 HIS A C 1
ATOM 701 O O . HIS A 1 91 ? -30.815 -11.491 8.433 1.00 59.75 91 HIS A O 1
ATOM 707 N N . LEU A 1 92 ? -29.876 -13.104 9.655 1.00 58.69 92 LEU A N 1
ATOM 708 C CA . LEU A 1 92 ? -28.610 -13.117 8.897 1.00 58.69 92 LEU A CA 1
ATOM 709 C C . LEU A 1 92 ? -28.680 -13.979 7.616 1.00 58.69 92 LEU A C 1
ATOM 711 O O . LEU A 1 92 ? -27.694 -14.097 6.893 1.00 58.69 92 LEU A O 1
ATOM 715 N N . SER A 1 93 ? -29.835 -14.593 7.330 1.00 42.12 93 SER A N 1
ATOM 716 C CA . SER A 1 93 ? -30.066 -15.425 6.143 1.00 42.12 93 SER A CA 1
ATOM 717 C C . SER A 1 93 ? -30.977 -14.721 5.140 1.00 42.12 93 SER A C 1
ATOM 719 O O . SER A 1 93 ? -32.070 -14.271 5.476 1.00 42.12 93 SER A O 1
ATOM 721 N N . SER A 1 94 ? -30.523 -14.658 3.889 1.00 43.78 94 SER A N 1
ATOM 722 C CA . SER A 1 94 ? -31.255 -14.143 2.734 1.00 43.78 94 SER A CA 1
ATOM 723 C C . SER A 1 94 ? -32.592 -14.863 2.553 1.00 43.78 94 SER A C 1
ATOM 725 O O . SER A 1 94 ? -32.642 -16.006 2.096 1.00 43.78 94 SER A O 1
ATOM 727 N N . SER A 1 95 ? -33.692 -14.202 2.880 1.00 35.88 95 SER A N 1
ATOM 728 C CA . SER A 1 95 ? -35.031 -14.598 2.450 1.00 35.88 95 SER A CA 1
ATOM 729 C C . SER A 1 95 ? -35.870 -13.335 2.318 1.00 35.88 95 SER A C 1
ATOM 731 O O . SER A 1 95 ? -35.932 -12.523 3.236 1.00 35.88 95 SER A O 1
ATOM 733 N N . SER A 1 96 ? -36.437 -13.143 1.131 1.00 38.84 96 SER A N 1
ATOM 734 C CA . SER A 1 96 ? -37.261 -11.996 0.749 1.00 38.84 96 SER A CA 1
ATOM 735 C C . SER A 1 96 ? -38.401 -11.750 1.749 1.00 38.84 96 SER A C 1
ATOM 737 O O . SER A 1 96 ? -38.932 -12.716 2.300 1.00 38.84 96 SER A O 1
ATOM 739 N N . PRO A 1 97 ? -38.827 -10.494 1.974 1.00 47.19 97 PRO A N 1
ATOM 740 C CA . PRO A 1 97 ? -39.839 -10.205 2.976 1.00 47.19 97 PRO A CA 1
ATOM 741 C C . PRO A 1 97 ? -41.214 -10.661 2.477 1.00 47.19 97 PRO A C 1
ATOM 743 O O . PRO A 1 97 ? -41.764 -10.095 1.533 1.00 47.19 97 PRO A O 1
ATOM 746 N N . THR A 1 98 ? -41.795 -11.671 3.121 1.00 36.25 98 THR A N 1
ATOM 747 C CA . THR A 1 98 ? -43.239 -11.906 3.056 1.00 36.25 98 THR A CA 1
ATOM 748 C C . THR A 1 98 ? -43.947 -10.877 3.925 1.00 36.25 98 THR A C 1
ATOM 750 O O . THR A 1 98 ? -43.675 -10.743 5.116 1.00 36.25 98 THR A O 1
ATOM 753 N N . SER A 1 99 ? -44.856 -10.139 3.298 1.00 41.81 99 SER A N 1
ATOM 754 C CA . SER A 1 99 ? -45.740 -9.168 3.924 1.00 41.81 99 SER A CA 1
ATOM 755 C C . SER A 1 99 ? -46.645 -9.821 4.973 1.00 41.81 99 SER A C 1
ATOM 757 O O . SER A 1 99 ? -47.520 -10.614 4.629 1.00 41.81 99 SER A O 1
ATOM 759 N N . SER A 1 100 ? -46.524 -9.406 6.228 1.00 38.75 100 SER A N 1
ATOM 760 C CA . SER A 1 100 ? -47.645 -9.421 7.169 1.00 38.75 100 SER A CA 1
ATOM 761 C C . SER A 1 100 ? -47.441 -8.302 8.179 1.00 38.75 100 SER A C 1
ATOM 763 O O . SER A 1 100 ? -46.486 -8.312 8.953 1.00 38.75 100 SER A O 1
ATOM 765 N N . GLY A 1 101 ? -48.311 -7.297 8.095 1.00 45.91 101 GLY A N 1
ATOM 766 C CA . GLY A 1 101 ? -48.262 -6.106 8.921 1.00 45.91 101 GLY A CA 1
ATOM 767 C C . GLY A 1 101 ? -48.561 -6.403 10.384 1.00 45.91 101 GLY A C 1
ATOM 768 O O . GLY A 1 101 ? -49.584 -6.994 10.710 1.00 45.91 101 GLY A O 1
ATOM 769 N N . GLN A 1 102 ? -47.690 -5.900 11.248 1.00 35.91 102 GLN A N 1
ATOM 770 C CA . GLN A 1 102 ? -48.036 -5.419 12.576 1.00 35.91 102 GLN A CA 1
ATOM 771 C C . GLN A 1 102 ? -47.172 -4.184 12.820 1.00 35.91 102 GLN A C 1
ATOM 773 O O . GLN A 1 102 ? -45.956 -4.272 12.981 1.00 35.91 102 GLN A O 1
ATOM 778 N N . SER A 1 103 ? -47.809 -3.015 12.763 1.00 40.78 103 SER A N 1
ATOM 779 C CA . SER A 1 103 ? -47.238 -1.742 13.186 1.00 40.78 103 SER A CA 1
ATOM 780 C C . SER A 1 103 ? -47.090 -1.770 14.705 1.00 40.78 103 SER A C 1
ATOM 782 O O . SER A 1 103 ? -47.984 -1.354 15.439 1.00 40.78 103 SER A O 1
ATOM 784 N N . VAL A 1 104 ? -45.981 -2.327 15.175 1.00 41.97 104 VAL A N 1
ATOM 785 C CA . VAL A 1 104 ? -45.468 -1.994 16.500 1.00 41.97 104 VAL A CA 1
ATOM 786 C C . VAL A 1 104 ? -44.767 -0.654 16.329 1.00 41.97 104 VAL A C 1
ATOM 788 O O . VAL A 1 104 ? -43.905 -0.538 15.457 1.00 41.97 104 VAL A O 1
ATOM 791 N N . ASP A 1 105 ? -45.161 0.346 17.117 1.00 42.81 105 ASP A N 1
ATOM 792 C CA . ASP A 1 105 ? -44.431 1.603 17.282 1.00 42.81 105 ASP A CA 1
ATOM 793 C C . ASP A 1 105 ? -42.989 1.285 17.711 1.00 42.81 105 ASP A C 1
ATOM 795 O O . ASP A 1 105 ? -42.650 1.228 18.894 1.00 42.81 105 ASP A O 1
ATOM 799 N N . LYS A 1 106 ? -42.116 1.025 16.732 1.00 50.28 106 LYS A N 1
ATOM 800 C CA . LYS A 1 106 ? -40.672 1.020 16.918 1.00 50.28 106 LYS A CA 1
ATOM 801 C C . LYS A 1 106 ? -40.286 2.478 17.109 1.00 50.28 106 LYS A C 1
ATOM 803 O O . LYS A 1 106 ? -40.021 3.190 16.145 1.00 50.28 106 LYS A O 1
ATOM 808 N N . SER A 1 107 ? -40.281 2.910 18.368 1.00 47.09 107 SER A N 1
ATOM 809 C CA . SER A 1 107 ? -39.357 3.931 18.860 1.00 47.09 107 SER A CA 1
ATOM 810 C C . SER A 1 107 ? -38.058 3.791 18.067 1.00 47.09 107 SER A C 1
ATOM 812 O O . SER A 1 107 ? -37.390 2.769 18.216 1.00 47.09 107 SER A O 1
ATOM 814 N N . GLU A 1 108 ? -37.753 4.738 17.172 1.00 53.69 108 GLU A N 1
ATOM 815 C CA . GLU A 1 108 ? -36.533 4.710 16.365 1.00 53.69 108 GLU A CA 1
ATOM 816 C C . GLU A 1 108 ? -35.337 4.623 17.322 1.00 53.69 108 GLU A C 1
ATOM 818 O O . GLU A 1 108 ? -34.896 5.637 17.861 1.00 53.69 108 GLU A O 1
ATOM 823 N N . SER A 1 109 ? -34.811 3.423 17.566 1.00 56.91 109 SER A N 1
ATOM 824 C CA . SER A 1 109 ? -33.579 3.235 18.320 1.00 56.91 109 SER A CA 1
ATOM 825 C C . SER A 1 109 ? -32.448 3.785 17.460 1.00 56.91 109 SER A C 1
ATOM 827 O O . SER A 1 109 ? -31.891 3.108 16.596 1.00 56.91 109 SER A O 1
ATOM 829 N N . SER A 1 110 ? -32.167 5.074 17.613 1.00 68.25 110 SER A N 1
ATOM 830 C CA . SER A 1 110 ? -31.058 5.728 16.941 1.00 68.25 110 SER A CA 1
ATOM 831 C C . SER A 1 110 ? -29.765 5.327 17.645 1.00 68.25 110 SER A C 1
ATOM 833 O O . SER A 1 110 ? -29.440 5.894 18.686 1.00 68.25 110 SER A O 1
ATOM 835 N N . VAL A 1 111 ? -29.028 4.361 17.094 1.00 84.44 111 VAL A N 1
ATOM 836 C CA . VAL A 1 111 ? -27.678 4.052 17.575 1.00 84.44 111 VAL A CA 1
ATOM 837 C C . VAL A 1 111 ? -26.738 5.156 17.109 1.00 84.44 111 VAL A C 1
ATOM 839 O O . VAL A 1 111 ? -26.715 5.547 15.933 1.00 84.44 111 VAL A O 1
ATOM 842 N N . TYR A 1 112 ? -25.995 5.679 18.076 1.00 91.94 112 TYR A N 1
ATOM 843 C CA . TYR A 1 112 ? -24.903 6.614 17.876 1.00 91.94 112 TYR A CA 1
ATOM 844 C C . TYR A 1 112 ? -23.599 5.829 17.913 1.00 91.94 112 TYR A C 1
ATOM 846 O O . TYR A 1 112 ? -23.406 4.990 18.788 1.00 91.94 112 TYR A O 1
ATOM 854 N N . ILE A 1 113 ? -22.730 6.079 16.940 1.00 95.00 113 ILE A N 1
ATOM 855 C CA . ILE A 1 113 ? -21.447 5.392 16.813 1.00 95.00 113 ILE A CA 1
ATOM 856 C C . ILE A 1 113 ? -20.295 6.385 16.832 1.00 95.00 113 ILE A C 1
ATOM 858 O O . ILE A 1 113 ? -20.416 7.520 16.354 1.00 95.00 113 ILE A O 1
ATOM 862 N N . HIS A 1 114 ? -19.149 5.932 17.324 1.00 95.50 114 HIS A N 1
ATOM 863 C CA . HIS A 1 114 ? -17.885 6.617 17.113 1.00 95.50 114 HIS A CA 1
ATOM 864 C C . HIS A 1 114 ? -17.415 6.449 15.665 1.00 95.50 114 HIS A C 1
ATOM 866 O O . HIS A 1 114 ? -17.590 5.403 15.038 1.00 95.50 114 HIS A O 1
ATOM 872 N N . THR A 1 115 ? -16.792 7.497 15.130 1.00 94.50 115 THR A N 1
ATOM 873 C CA . THR A 1 115 ? -16.158 7.482 13.804 1.00 94.50 115 THR A CA 1
ATOM 874 C C . THR A 1 115 ? -14.691 7.846 13.931 1.00 94.50 115 THR A C 1
ATOM 876 O O . THR A 1 115 ? -14.280 8.411 14.939 1.00 94.50 115 THR A O 1
ATOM 879 N N . GLY A 1 116 ? -13.889 7.481 12.936 1.00 95.06 116 GLY A N 1
ATOM 880 C CA . GLY A 1 116 ? -12.446 7.636 13.012 1.00 95.06 116 GLY A CA 1
ATOM 881 C C . GLY A 1 116 ? -11.711 6.728 12.040 1.00 95.06 116 GLY A C 1
ATOM 882 O O . GLY A 1 116 ? -12.275 6.274 11.037 1.00 95.06 116 GLY A O 1
ATOM 883 N N . CYS A 1 117 ? -10.449 6.458 12.343 1.00 96.50 117 CYS A N 1
ATOM 884 C CA . CYS A 1 117 ? -9.603 5.547 11.587 1.00 96.50 117 CYS A CA 1
ATOM 885 C C . CYS A 1 117 ? -8.528 4.914 12.472 1.00 96.50 117 CYS A C 1
ATOM 887 O O . CYS A 1 117 ? -8.103 5.500 13.468 1.00 96.50 117 CYS A O 1
ATOM 889 N N . TYR A 1 118 ? -8.033 3.753 12.052 1.00 97.50 118 TYR A N 1
ATOM 890 C CA . TYR A 1 118 ? -6.716 3.293 12.494 1.00 97.50 118 TYR A CA 1
ATOM 891 C C . TYR A 1 118 ? -5.630 3.984 11.671 1.00 97.50 118 TYR A C 1
ATOM 893 O O . TYR A 1 118 ? -5.904 4.437 10.555 1.00 97.50 118 TYR A O 1
ATOM 901 N N . PHE A 1 119 ? -4.401 4.043 12.171 1.00 96.69 119 PHE A N 1
ATOM 902 C CA . PHE A 1 119 ? -3.291 4.620 11.420 1.00 96.69 119 PHE A CA 1
ATOM 903 C C . PHE A 1 119 ? -1.942 3.965 11.737 1.00 96.69 119 PHE A C 1
ATOM 905 O O . PHE A 1 119 ? -1.714 3.461 12.834 1.00 96.69 119 PHE A O 1
ATOM 912 N N . ILE A 1 120 ? -1.039 3.983 10.753 1.00 95.94 120 ILE A N 1
ATOM 913 C CA . ILE A 1 120 ? 0.372 3.605 10.922 1.00 95.94 120 ILE A CA 1
ATOM 914 C C . ILE A 1 120 ? 1.190 4.880 11.021 1.00 95.94 120 ILE A C 1
ATOM 916 O O . ILE A 1 120 ? 1.135 5.693 10.103 1.00 95.94 120 ILE A O 1
ATOM 920 N N . ASP A 1 121 ? 1.998 5.020 12.064 1.00 93.06 121 ASP A N 1
ATOM 921 C CA . ASP A 1 121 ? 2.989 6.085 12.215 1.00 93.06 121 ASP A CA 1
ATOM 922 C C . ASP A 1 121 ? 4.379 5.455 12.404 1.00 93.06 121 ASP A C 1
ATOM 924 O O . ASP A 1 121 ? 4.534 4.485 13.142 1.00 93.06 121 ASP A O 1
ATOM 928 N N . LEU A 1 122 ? 5.393 5.991 11.723 1.00 92.06 122 LEU A N 1
ATOM 929 C CA . LEU A 1 122 ? 6.778 5.539 11.873 1.00 92.06 122 LEU A CA 1
ATOM 930 C C . LEU A 1 122 ? 7.368 5.915 13.239 1.00 92.06 122 LEU A C 1
ATOM 932 O O . LEU A 1 122 ? 8.310 5.258 13.683 1.00 92.06 122 LEU A O 1
ATOM 936 N N . SER A 1 123 ? 6.822 6.940 13.904 1.00 89.88 123 SER A N 1
ATOM 937 C CA . SER A 1 123 ? 7.189 7.316 15.274 1.00 89.88 123 SER A CA 1
ATOM 938 C C . SER A 1 123 ? 6.754 6.268 16.307 1.00 89.88 123 SER A C 1
ATOM 940 O O . SER A 1 123 ? 7.366 6.163 17.368 1.00 89.88 123 SER A O 1
ATOM 942 N N . GLN A 1 124 ? 5.749 5.452 15.961 1.00 89.50 124 GLN A N 1
ATOM 943 C CA . GLN A 1 124 ? 5.205 4.353 16.760 1.00 89.50 124 GLN A CA 1
ATOM 944 C C . GLN A 1 124 ? 5.478 3.012 16.052 1.00 89.50 124 GLN A C 1
ATOM 946 O O . GLN A 1 124 ? 4.574 2.423 15.437 1.00 89.50 124 GLN A O 1
ATOM 951 N N . PRO A 1 125 ? 6.739 2.530 16.069 1.00 86.44 125 PRO A N 1
ATOM 952 C CA . PRO A 1 125 ? 7.110 1.292 15.398 1.00 86.44 125 PRO A CA 1
ATOM 953 C C . PRO A 1 125 ? 6.330 0.103 15.974 1.00 86.44 125 PRO A C 1
ATOM 955 O O . PRO A 1 125 ? 5.917 0.128 17.134 1.00 86.44 125 PRO A O 1
ATOM 958 N N . PRO A 1 126 ? 6.143 -0.967 15.185 1.00 88.75 126 PRO A N 1
ATOM 959 C CA . PRO A 1 126 ? 5.413 -2.130 15.655 1.00 88.75 126 PRO A CA 1
ATOM 960 C C . PRO A 1 126 ? 6.157 -2.791 16.814 1.00 88.75 126 PRO A C 1
ATOM 962 O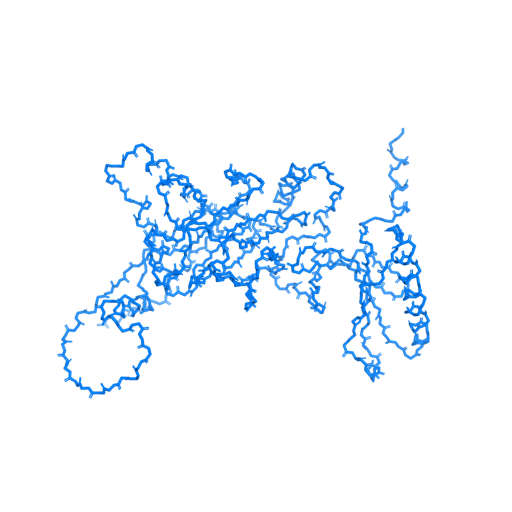 O . PRO A 1 126 ? 7.391 -2.790 16.860 1.00 88.75 126 PRO A O 1
ATOM 965 N N . THR A 1 127 ? 5.412 -3.477 17.682 1.00 81.12 127 THR A N 1
ATOM 966 C CA . THR A 1 127 ? 5.978 -4.239 18.813 1.00 81.12 127 THR A CA 1
ATOM 967 C C . THR A 1 127 ? 7.120 -5.175 18.378 1.00 81.12 127 THR A C 1
ATOM 969 O O . THR A 1 127 ? 8.074 -5.419 19.117 1.00 81.12 127 THR A O 1
ATOM 972 N N . ASN A 1 128 ? 7.043 -5.707 17.153 1.00 83.81 128 ASN A N 1
ATOM 973 C CA . ASN A 1 128 ? 8.115 -6.468 16.526 1.00 83.81 128 ASN A CA 1
ATOM 974 C C . ASN A 1 128 ? 8.380 -5.966 15.099 1.00 83.81 128 ASN A C 1
ATOM 976 O O . ASN A 1 128 ? 7.613 -6.256 14.180 1.00 83.81 128 ASN A O 1
ATOM 980 N N . ASN A 1 129 ? 9.523 -5.304 14.905 1.00 81.06 129 ASN A N 1
ATOM 981 C CA . ASN A 1 129 ? 9.953 -4.746 13.615 1.00 81.06 129 ASN A CA 1
ATOM 982 C C . ASN A 1 129 ? 9.978 -5.766 12.464 1.00 81.06 129 ASN A C 1
ATOM 984 O O . ASN A 1 129 ? 9.676 -5.407 11.332 1.00 81.06 129 ASN A O 1
ATOM 988 N N . PHE A 1 130 ? 10.279 -7.041 12.731 1.00 79.31 130 PHE A N 1
ATOM 989 C CA . PHE A 1 130 ? 10.295 -8.084 11.698 1.00 79.31 130 PHE A CA 1
ATOM 990 C C . PHE A 1 130 ? 8.901 -8.613 11.349 1.00 79.31 130 PHE A C 1
ATOM 992 O O . PHE A 1 130 ? 8.710 -9.176 10.273 1.00 79.31 130 PHE A O 1
ATOM 999 N N . ARG A 1 131 ? 7.928 -8.485 12.259 1.00 84.81 131 ARG A N 1
ATOM 1000 C CA . ARG A 1 131 ? 6.543 -8.925 12.027 1.00 84.81 131 ARG A CA 1
ATOM 1001 C C . ARG A 1 131 ? 5.647 -7.802 11.524 1.00 84.81 131 ARG A C 1
ATOM 1003 O O . ARG A 1 131 ? 4.678 -8.109 10.835 1.00 84.81 131 ARG A O 1
ATOM 1010 N N . GLY A 1 132 ? 5.990 -6.544 11.772 1.00 93.00 132 GLY A N 1
ATOM 1011 C CA . GLY A 1 132 ? 5.135 -5.413 11.422 1.00 93.00 132 GLY A CA 1
ATOM 1012 C C . GLY A 1 132 ? 3.976 -5.229 12.396 1.00 93.00 132 GLY A C 1
ATOM 1013 O O . GLY A 1 132 ? 3.896 -5.925 13.409 1.00 93.00 132 GLY A O 1
ATOM 1014 N N . TRP A 1 133 ? 3.078 -4.300 12.069 1.00 95.50 133 TRP A N 1
ATOM 1015 C CA . TRP A 1 133 ? 1.876 -4.026 12.856 1.00 95.50 133 TRP A CA 1
ATOM 1016 C C . TRP A 1 133 ? 0.853 -5.136 12.628 1.00 95.50 133 TRP A C 1
ATOM 1018 O O . TRP A 1 133 ? 0.423 -5.385 11.497 1.00 95.50 133 TRP A O 1
ATOM 1028 N N . ILE A 1 134 ? 0.473 -5.830 13.692 1.00 94.94 134 ILE A N 1
ATOM 1029 C CA . ILE A 1 134 ? -0.443 -6.965 13.646 1.00 94.94 134 ILE A CA 1
ATOM 1030 C C . ILE A 1 134 ? -1.873 -6.469 13.842 1.00 94.94 134 ILE A C 1
ATOM 1032 O O . ILE A 1 134 ? -2.192 -5.815 14.831 1.00 94.94 134 ILE A O 1
ATOM 1036 N N . ALA A 1 135 ? -2.754 -6.846 12.921 1.00 95.50 135 ALA A N 1
ATOM 1037 C CA . ALA A 1 135 ? -4.175 -6.552 12.975 1.00 95.50 135 ALA A CA 1
ATOM 1038 C C . ALA A 1 135 ? -4.990 -7.811 13.261 1.00 95.50 135 ALA A C 1
ATOM 1040 O O . ALA A 1 135 ? -4.826 -8.846 12.599 1.00 95.50 135 ALA A O 1
ATOM 1041 N N . GLY A 1 136 ? -5.918 -7.731 14.208 1.00 95.50 136 GLY A N 1
ATOM 1042 C CA . GLY A 1 136 ? -6.768 -8.862 14.544 1.00 95.50 136 GLY A CA 1
ATOM 1043 C C . GLY A 1 136 ? -7.752 -8.585 15.667 1.00 95.50 136 GLY A C 1
ATOM 1044 O O . GLY A 1 136 ? -7.998 -7.450 16.059 1.00 95.50 136 GLY A O 1
ATOM 1045 N N . ARG A 1 137 ? -8.351 -9.659 16.167 1.00 95.00 137 ARG A N 1
ATOM 1046 C CA . ARG A 1 137 ? -9.288 -9.618 17.290 1.00 95.00 137 ARG A CA 1
ATOM 1047 C C . ARG A 1 137 ? -8.536 -9.472 18.611 1.00 95.00 137 ARG A C 1
ATOM 1049 O O . ARG A 1 137 ? -7.489 -10.101 18.771 1.00 95.00 137 ARG A O 1
ATOM 1056 N N . LYS A 1 138 ? -9.109 -8.743 19.571 1.00 93.19 138 LYS A N 1
ATOM 1057 C CA . LYS A 1 138 ? -8.596 -8.660 20.947 1.00 93.19 138 LYS A CA 1
ATOM 1058 C C . LYS A 1 138 ? -8.334 -10.054 21.540 1.00 93.19 138 LYS A C 1
ATOM 1060 O O . LYS A 1 138 ? -9.110 -10.997 21.335 1.00 93.19 138 LYS A O 1
ATOM 1065 N N . SER A 1 139 ? -7.234 -10.198 22.275 1.00 85.56 139 SER A N 1
ATOM 1066 C CA . SER A 1 139 ? -6.878 -11.447 22.947 1.00 85.56 139 SER A CA 1
ATOM 1067 C C . SER A 1 139 ? -6.095 -11.199 24.223 1.00 85.56 139 SER A C 1
ATOM 1069 O O . SER A 1 139 ? -5.008 -10.643 24.184 1.00 85.56 139 SER A O 1
ATOM 1071 N N . ASN A 1 140 ? -6.560 -11.783 25.325 1.00 77.94 140 ASN A N 1
ATOM 1072 C CA . ASN A 1 140 ? -5.917 -11.653 26.636 1.00 77.94 140 ASN A CA 1
ATOM 1073 C C . ASN A 1 140 ? -4.511 -12.288 26.712 1.00 77.94 140 ASN A C 1
ATOM 1075 O O . ASN A 1 140 ? -3.860 -12.212 27.746 1.00 77.94 140 ASN A O 1
ATOM 1079 N N . LYS A 1 141 ? -4.069 -13.005 25.669 1.00 77.56 141 LYS A N 1
ATOM 1080 C CA . LYS A 1 141 ? -2.778 -13.717 25.646 1.00 77.56 141 LYS A CA 1
ATOM 1081 C C . LYS A 1 141 ? -1.732 -13.054 24.756 1.00 77.56 141 LYS A C 1
ATOM 1083 O O . LYS A 1 141 ? -0.550 -13.349 24.898 1.00 77.56 1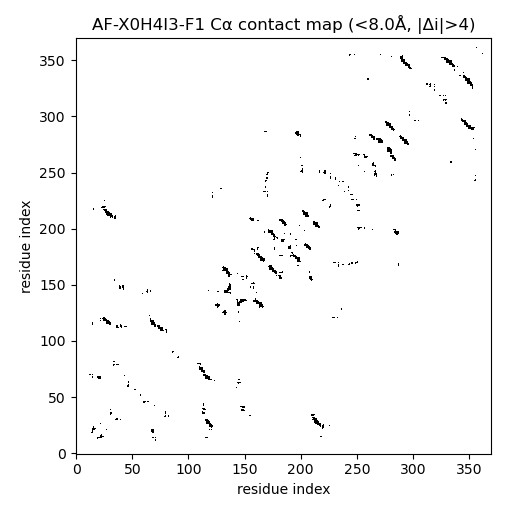41 LYS A O 1
ATOM 1088 N N . THR A 1 142 ? -2.156 -12.265 23.773 1.00 79.38 142 THR A N 1
ATOM 1089 C CA . THR A 1 142 ? -1.276 -11.758 22.714 1.00 79.38 142 THR A CA 1
ATOM 1090 C C . THR A 1 142 ? -1.773 -10.409 22.225 1.00 79.38 142 THR A C 1
ATOM 1092 O O . THR A 1 142 ? -2.924 -10.310 21.798 1.00 79.38 142 THR A O 1
ATOM 1095 N N . HIS A 1 143 ? -0.879 -9.431 22.188 1.00 83.00 143 HIS A N 1
ATOM 1096 C CA . HIS A 1 143 ? -1.199 -8.079 21.756 1.00 83.00 143 HIS A CA 1
ATOM 1097 C C . HIS A 1 143 ? -1.237 -7.971 20.228 1.00 83.00 143 HIS A C 1
ATOM 1099 O O . HIS A 1 143 ? -0.398 -8.547 19.529 1.00 83.00 143 HIS A O 1
ATOM 1105 N N . ASN A 1 144 ? -2.230 -7.239 19.729 1.00 91.06 144 ASN A N 1
ATOM 1106 C CA . ASN A 1 144 ? -2.291 -6.748 18.357 1.00 91.06 144 ASN A CA 1
ATOM 1107 C C . ASN A 1 144 ? -2.115 -5.233 18.401 1.00 91.06 144 ASN A C 1
ATOM 1109 O O . ASN A 1 144 ? -2.725 -4.590 19.251 1.00 91.06 144 ASN A O 1
ATOM 1113 N N . ASP A 1 145 ? -1.363 -4.673 17.459 1.00 92.38 145 ASP A N 1
ATOM 1114 C CA . ASP A 1 145 ? -1.241 -3.220 17.320 1.00 92.38 145 ASP A CA 1
ATOM 1115 C C . ASP A 1 145 ? -2.575 -2.617 16.819 1.00 92.38 145 ASP A C 1
ATOM 1117 O O . ASP A 1 145 ? -2.994 -1.555 17.272 1.00 92.38 145 ASP A O 1
ATOM 1121 N N . PHE A 1 146 ? -3.312 -3.341 15.960 1.00 94.44 146 PHE A N 1
ATOM 1122 C CA . PHE A 1 146 ? -4.673 -2.979 15.538 1.00 94.44 146 PHE A CA 1
ATOM 1123 C C . PHE A 1 146 ? -5.714 -3.980 16.047 1.00 94.44 146 PHE A C 1
ATOM 1125 O O . PHE A 1 146 ? -5.885 -5.074 15.494 1.00 94.44 146 PHE A O 1
ATOM 1132 N N . ILE A 1 147 ? -6.464 -3.583 17.076 1.00 95.69 147 ILE A N 1
ATOM 1133 C CA . ILE A 1 147 ? -7.636 -4.326 17.549 1.00 95.69 147 ILE A CA 1
ATOM 1134 C C . ILE A 1 147 ? -8.824 -3.982 16.646 1.00 95.69 147 ILE A C 1
ATOM 1136 O O . ILE A 1 147 ? -9.400 -2.904 16.745 1.00 95.69 147 ILE A O 1
ATOM 1140 N N . LEU A 1 148 ? -9.186 -4.906 15.754 1.00 96.69 148 LEU A N 1
ATOM 1141 C CA . LEU A 1 148 ? -10.248 -4.726 14.754 1.00 96.69 148 LEU A CA 1
ATOM 1142 C C . LEU A 1 148 ? -11.645 -5.060 15.287 1.00 96.69 148 LEU A C 1
ATOM 1144 O O . LEU A 1 148 ? -12.640 -4.587 14.750 1.00 96.69 148 LEU A O 1
ATOM 1148 N N . CYS A 1 149 ? -11.721 -5.926 16.298 1.00 95.56 149 CYS A N 1
ATOM 1149 C CA . CYS A 1 149 ? -12.948 -6.254 17.016 1.00 95.56 149 CYS A CA 1
ATOM 1150 C C . CYS A 1 149 ? -12.616 -6.848 18.393 1.00 95.56 149 CYS A C 1
ATOM 1152 O O . CYS A 1 149 ? -11.540 -7.425 18.589 1.00 95.56 149 CYS A O 1
ATOM 1154 N N . LEU A 1 150 ? -13.552 -6.735 19.335 1.00 93.50 150 LEU A N 1
ATOM 1155 C CA . LEU A 1 150 ? -13.387 -7.250 20.697 1.00 93.50 150 LEU A CA 1
ATOM 1156 C C . LEU A 1 150 ? -13.676 -8.755 20.765 1.00 93.50 150 LEU A C 1
ATOM 1158 O O . LEU A 1 150 ? -12.851 -9.544 21.230 1.00 93.50 150 LEU A O 1
ATOM 1162 N N . ASP A 1 151 ? -14.811 -9.168 20.199 1.00 87.62 151 ASP A N 1
ATOM 1163 C CA . ASP A 1 151 ? -15.331 -10.521 20.371 1.00 87.62 151 ASP A CA 1
ATOM 1164 C C . ASP A 1 151 ? -15.090 -11.435 19.176 1.00 87.62 151 ASP A C 1
ATOM 1166 O O . ASP A 1 151 ? -14.854 -11.010 18.040 1.00 87.62 151 ASP A O 1
ATOM 1170 N N . ASN A 1 152 ? -15.144 -12.743 19.443 1.00 84.75 152 ASN A N 1
ATOM 1171 C CA . ASN A 1 152 ? -15.053 -13.781 18.419 1.00 84.75 152 ASN A CA 1
ATOM 1172 C C . ASN A 1 152 ? -16.401 -13.943 17.712 1.00 84.75 152 ASN A C 1
ATOM 1174 O O . ASN A 1 152 ? -17.046 -14.986 17.803 1.00 84.75 152 ASN A O 1
ATOM 1178 N N . SER A 1 153 ? -16.837 -12.879 17.043 1.00 83.88 153 SER A N 1
ATOM 1179 C CA . SER A 1 153 ? -18.097 -12.862 16.318 1.00 83.88 153 SER A CA 1
ATOM 1180 C C . SER A 1 153 ? -17.927 -13.452 14.921 1.00 83.88 153 SER A C 1
ATOM 1182 O O . SER A 1 153 ? -17.074 -13.018 14.136 1.00 83.88 153 SER A O 1
ATOM 1184 N N . SER A 1 154 ? -18.780 -14.422 14.581 1.00 83.75 154 SER A N 1
ATOM 1185 C CA . SER A 1 154 ? -18.893 -14.938 13.212 1.00 83.75 154 SER A CA 1
ATOM 1186 C C . SER A 1 154 ? -19.300 -13.845 12.221 1.00 83.75 154 SER A C 1
ATOM 1188 O O . SER A 1 154 ? -18.939 -13.948 11.051 1.00 83.75 154 SER A O 1
ATOM 1190 N N . LEU A 1 155 ? -19.962 -12.782 12.698 1.00 87.62 155 LEU A N 1
ATOM 1191 C CA . LEU A 1 155 ? -20.348 -11.612 11.911 1.00 87.62 155 LEU A CA 1
ATOM 1192 C C . LEU A 1 155 ? -19.146 -10.960 11.226 1.00 87.62 155 LEU A C 1
ATOM 1194 O O . LEU A 1 155 ? -19.198 -10.645 10.044 1.00 87.62 155 LEU A O 1
ATOM 1198 N N . PHE A 1 156 ? -18.054 -10.762 11.966 1.00 91.81 156 PHE A N 1
ATOM 1199 C CA . PHE A 1 156 ? -16.886 -10.050 11.454 1.00 91.81 156 PHE A CA 1
ATOM 1200 C C . PHE A 1 156 ? -15.902 -10.987 10.752 1.00 91.81 156 PHE A C 1
ATOM 1202 O O . PHE A 1 156 ? -15.167 -10.564 9.860 1.00 91.81 156 PHE A O 1
ATOM 1209 N N . GLY A 1 157 ? -15.854 -12.263 11.149 1.00 92.62 157 GLY A N 1
ATOM 1210 C CA . GLY A 1 157 ? -14.926 -13.240 10.569 1.00 92.62 157 GLY A CA 1
ATOM 1211 C C . GLY A 1 157 ? -13.446 -12.910 10.817 1.00 92.62 157 GLY A C 1
ATOM 1212 O O . GLY A 1 157 ? -12.571 -13.357 10.069 1.00 92.62 157 GLY A O 1
ATOM 1213 N N . ILE A 1 158 ? -13.154 -12.124 11.857 1.00 95.44 158 ILE A N 1
ATOM 1214 C CA . ILE A 1 158 ? -11.797 -11.717 12.226 1.00 95.44 158 ILE A CA 1
ATOM 1215 C C . ILE A 1 158 ? -11.115 -12.824 13.034 1.00 95.44 158 ILE A C 1
ATOM 1217 O O . ILE A 1 158 ? -11.715 -13.523 13.847 1.00 95.44 158 ILE A O 1
ATOM 1221 N N . ARG A 1 159 ? -9.816 -13.004 12.789 1.00 93.81 159 ARG A N 1
ATOM 1222 C CA . ARG A 1 159 ? -8.979 -13.989 13.485 1.00 93.81 159 ARG A CA 1
ATOM 1223 C C . ARG A 1 159 ? -8.188 -13.265 14.566 1.00 93.81 159 ARG A C 1
ATOM 1225 O O . ARG A 1 159 ? -8.016 -12.056 14.486 1.00 93.81 159 ARG A O 1
ATOM 1232 N N . GLN A 1 160 ? -7.688 -14.010 15.551 1.00 93.00 160 GLN A N 1
ATOM 1233 C CA . GLN A 1 160 ? -6.859 -13.443 16.621 1.00 93.00 160 GLN A CA 1
ATOM 1234 C C . GLN A 1 160 ? -5.683 -12.639 16.055 1.00 93.00 160 GLN A C 1
ATOM 1236 O O . GLN A 1 160 ? -5.533 -11.481 16.402 1.00 93.00 160 GLN A O 1
ATOM 1241 N N . HIS A 1 161 ? -4.942 -13.219 15.110 1.00 93.12 161 HIS A N 1
ATOM 1242 C CA . HIS A 1 161 ? -3.989 -12.507 14.261 1.00 93.12 161 HIS A CA 1
ATOM 1243 C C . HIS A 1 161 ? -4.448 -12.693 12.817 1.00 93.12 161 HIS A C 1
ATOM 1245 O O . HIS A 1 161 ? -4.432 -13.813 12.295 1.00 93.12 161 HIS A O 1
ATOM 1251 N N . HIS A 1 162 ? -4.969 -11.634 12.206 1.00 94.44 162 HIS A N 1
ATOM 1252 C CA . HIS A 1 162 ? -5.636 -11.713 10.910 1.00 94.44 162 HIS A CA 1
ATOM 1253 C C . HIS A 1 162 ? -4.689 -11.336 9.769 1.00 94.44 162 HIS A C 1
ATOM 1255 O O . HIS A 1 162 ? -4.524 -12.116 8.826 1.00 94.44 162 HIS A O 1
ATOM 1261 N N . ALA A 1 163 ? -4.034 -10.183 9.887 1.00 95.50 163 ALA A N 1
ATOM 1262 C CA . ALA A 1 163 ? -3.107 -9.654 8.894 1.00 95.50 163 ALA A CA 1
ATOM 1263 C C . ALA A 1 163 ? -1.954 -8.895 9.564 1.00 95.50 163 ALA A C 1
ATOM 1265 O O . ALA A 1 163 ? -2.097 -8.437 10.696 1.00 95.50 163 ALA A O 1
ATOM 1266 N N . THR A 1 164 ? -0.828 -8.761 8.869 1.00 95.81 164 THR A N 1
ATOM 1267 C CA . THR A 1 164 ? 0.261 -7.849 9.237 1.00 95.81 164 THR A CA 1
ATOM 1268 C C . THR A 1 164 ? 0.382 -6.732 8.217 1.00 95.81 164 THR A C 1
ATOM 1270 O O . THR A 1 164 ? 0.185 -6.955 7.022 1.00 95.81 164 THR A O 1
ATOM 1273 N N . PHE A 1 165 ? 0.751 -5.547 8.689 1.00 96.88 165 PHE A N 1
ATOM 1274 C CA . PHE A 1 165 ? 1.187 -4.425 7.869 1.00 96.88 165 PHE A CA 1
ATOM 1275 C C . PHE A 1 165 ? 2.680 -4.203 8.082 1.00 96.88 165 PHE A C 1
ATOM 1277 O O . PHE A 1 165 ? 3.149 -4.225 9.218 1.00 96.88 165 PHE A O 1
ATOM 1284 N N . GLN A 1 166 ? 3.442 -4.003 7.012 1.00 95.56 166 GLN A N 1
ATOM 1285 C CA . GLN A 1 166 ? 4.897 -3.832 7.078 1.00 95.56 166 GLN A CA 1
ATOM 1286 C C . GLN A 1 166 ? 5.370 -2.770 6.089 1.00 95.56 166 GLN A C 1
ATOM 1288 O O . GLN A 1 166 ? 4.732 -2.531 5.065 1.00 95.56 166 GLN A O 1
ATOM 1293 N N . VAL A 1 167 ? 6.525 -2.170 6.371 1.00 94.62 167 VAL A N 1
ATOM 1294 C CA . VAL A 1 167 ? 7.235 -1.327 5.404 1.00 94.62 167 VAL A CA 1
ATOM 1295 C C . VAL A 1 167 ? 8.034 -2.224 4.457 1.00 94.62 167 VAL A C 1
ATOM 1297 O O . VAL A 1 167 ? 8.906 -2.983 4.885 1.00 94.62 167 VAL A O 1
ATOM 1300 N N . HIS A 1 168 ? 7.739 -2.141 3.163 1.00 94.06 168 HIS A N 1
ATOM 1301 C CA . HIS A 1 168 ? 8.488 -2.798 2.094 1.00 94.06 168 HIS A CA 1
ATOM 1302 C C . HIS A 1 168 ? 9.803 -2.059 1.796 1.00 94.06 168 HIS A C 1
ATOM 1304 O O . HIS A 1 168 ? 9.912 -0.861 2.042 1.00 94.06 168 HIS A O 1
ATOM 1310 N N . GLU A 1 169 ? 10.777 -2.730 1.174 1.00 92.25 169 GLU A N 1
ATOM 1311 C CA . GLU A 1 169 ? 12.053 -2.119 0.750 1.00 92.25 169 GLU A CA 1
ATOM 1312 C C . GLU A 1 169 ? 11.892 -0.944 -0.234 1.00 92.25 169 GLU A C 1
ATOM 1314 O O . GLU A 1 169 ? 12.786 -0.116 -0.362 1.00 92.25 169 GLU A O 1
ATOM 1319 N N . THR A 1 170 ? 10.730 -0.824 -0.880 1.00 92.31 170 THR A N 1
ATOM 1320 C CA . THR A 1 170 ? 10.359 0.321 -1.732 1.00 92.31 170 THR A CA 1
ATOM 1321 C C . THR A 1 170 ? 9.821 1.523 -0.943 1.00 92.31 170 THR A C 1
ATOM 1323 O O . THR A 1 170 ? 9.327 2.467 -1.554 1.00 92.31 170 THR A O 1
ATOM 1326 N N . GLY A 1 171 ? 9.790 1.473 0.392 1.00 92.69 171 GLY A N 1
ATOM 1327 C CA . GLY A 1 171 ? 9.189 2.512 1.242 1.00 92.69 171 GLY A CA 1
ATOM 1328 C C . GLY A 1 171 ? 7.654 2.540 1.231 1.00 92.69 171 GLY A C 1
ATOM 1329 O O . GLY A 1 171 ? 7.050 3.507 1.681 1.00 92.69 171 GLY A O 1
ATOM 1330 N N . ARG A 1 172 ? 7.004 1.492 0.708 1.00 93.94 172 ARG A N 1
ATOM 1331 C CA . ARG A 1 172 ? 5.535 1.370 0.650 1.00 93.94 172 ARG A CA 1
ATOM 1332 C C . ARG A 1 172 ? 5.024 0.454 1.746 1.00 93.94 172 ARG A C 1
ATOM 1334 O O . ARG A 1 172 ? 5.730 -0.464 2.158 1.00 93.94 172 ARG A O 1
ATOM 1341 N N . ILE A 1 173 ? 3.780 0.651 2.168 1.00 96.31 173 ILE A N 1
ATOM 1342 C CA . ILE A 1 173 ? 3.136 -0.286 3.085 1.00 96.31 173 ILE A CA 1
ATOM 1343 C C . ILE A 1 173 ? 2.670 -1.518 2.306 1.00 96.31 173 ILE A C 1
ATOM 1345 O O . ILE A 1 173 ? 2.002 -1.410 1.274 1.00 96.31 173 ILE A O 1
ATOM 1349 N N . LEU A 1 174 ? 3.029 -2.693 2.815 1.00 95.81 174 LEU A N 1
ATOM 1350 C CA . LEU A 1 174 ? 2.511 -3.982 2.379 1.00 95.81 174 LEU A CA 1
ATOM 1351 C C . LEU A 1 174 ? 1.581 -4.561 3.441 1.00 95.81 174 LEU A C 1
ATOM 1353 O O . LEU A 1 174 ? 1.783 -4.343 4.636 1.00 95.81 174 LEU A O 1
ATOM 1357 N N . VAL A 1 175 ? 0.605 -5.347 3.001 1.00 97.00 175 VAL A N 1
ATOM 1358 C CA . VAL A 1 175 ? -0.221 -6.197 3.855 1.00 97.00 175 VAL A CA 1
ATOM 1359 C C . VAL A 1 175 ? 0.017 -7.669 3.533 1.00 97.00 175 VAL A C 1
ATOM 1361 O O . VAL A 1 175 ? 0.147 -8.052 2.367 1.00 97.00 175 VAL A O 1
ATOM 1364 N N . GLN A 1 176 ? 0.065 -8.504 4.567 1.00 95.00 176 GLN A N 1
ATOM 1365 C CA . GLN A 1 176 ? 0.183 -9.953 4.444 1.00 95.00 176 GLN A CA 1
ATOM 1366 C C . GLN A 1 176 ? -0.860 -10.656 5.313 1.00 95.00 176 GLN A C 1
ATOM 1368 O O . GLN A 1 176 ? -1.146 -10.266 6.444 1.00 95.00 176 GLN A O 1
ATOM 1373 N N . LYS A 1 177 ? -1.427 -11.738 4.782 1.00 93.25 177 LYS A N 1
ATOM 1374 C CA . LYS A 1 177 ? -2.338 -12.619 5.514 1.00 93.25 177 LYS A CA 1
ATOM 1375 C C . LYS A 1 177 ? -1.554 -13.519 6.479 1.00 93.25 177 LYS A C 1
ATOM 1377 O O . LYS A 1 177 ? -0.638 -14.217 6.053 1.00 93.25 177 LYS A O 1
ATOM 1382 N N .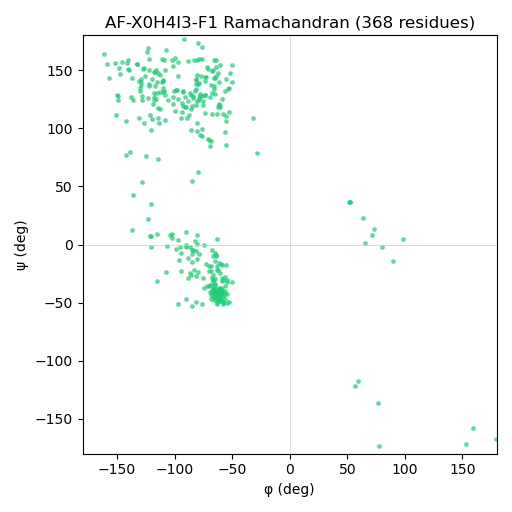 ILE A 1 178 ? -1.945 -13.550 7.758 1.00 90.38 178 ILE A N 1
ATOM 1383 C CA . ILE A 1 178 ? -1.294 -14.394 8.785 1.00 90.38 178 ILE A CA 1
ATOM 1384 C C . ILE A 1 178 ? -1.944 -15.775 8.868 1.00 90.38 178 ILE A C 1
ATOM 1386 O O . ILE A 1 178 ? -1.267 -16.795 8.949 1.00 90.38 178 ILE A O 1
ATOM 1390 N N . SER A 1 179 ? -3.277 -15.810 8.908 1.00 82.75 179 SER A N 1
ATOM 1391 C CA . SER A 1 179 ? -4.038 -17.039 9.124 1.00 82.75 179 SER A CA 1
ATOM 1392 C C . SER A 1 179 ? -4.687 -17.497 7.831 1.00 82.75 179 SER A C 1
ATOM 1394 O O . SER A 1 179 ? -5.515 -16.771 7.291 1.00 82.75 179 SER A O 1
ATOM 1396 N N . ASP A 1 180 ? -4.432 -18.734 7.400 1.00 82.94 180 ASP A N 1
ATOM 1397 C CA . ASP A 1 180 ? -5.056 -19.327 6.204 1.00 82.94 180 ASP A CA 1
ATOM 1398 C C . ASP A 1 180 ? -6.590 -19.314 6.247 1.00 82.94 180 ASP A C 1
ATOM 1400 O O . ASP A 1 180 ? -7.242 -19.200 5.209 1.00 82.94 180 ASP A O 1
ATOM 1404 N N . ARG A 1 181 ? -7.166 -19.339 7.455 1.00 86.31 181 ARG A N 1
ATOM 1405 C CA . ARG A 1 181 ? -8.616 -19.291 7.695 1.00 86.31 181 ARG A CA 1
ATOM 1406 C C . ARG A 1 181 ? -9.199 -17.872 7.729 1.00 86.31 181 ARG A C 1
ATOM 1408 O O . ARG A 1 181 ? -10.409 -17.731 7.910 1.00 86.31 181 ARG A O 1
ATOM 1415 N N . GLY A 1 182 ? -8.365 -16.833 7.703 1.00 88.56 182 GLY A N 1
ATOM 1416 C CA . GLY A 1 182 ? -8.784 -15.436 7.553 1.00 88.56 182 GLY A CA 1
ATOM 1417 C C . GLY A 1 182 ? -8.991 -15.081 6.081 1.00 88.56 182 GLY A C 1
ATOM 1418 O O . GLY A 1 182 ? -8.452 -15.748 5.200 1.00 88.56 182 GLY A O 1
ATOM 1419 N N . THR A 1 183 ? -9.766 -14.039 5.796 1.00 94.38 183 THR A N 1
ATOM 1420 C CA . THR A 1 183 ? -9.916 -13.523 4.427 1.00 94.38 183 THR A CA 1
ATOM 1421 C C . THR A 1 183 ? -9.333 -12.128 4.382 1.00 94.38 183 THR A C 1
ATOM 1423 O O . THR A 1 183 ? -9.836 -11.249 5.068 1.00 94.38 183 THR A O 1
ATOM 1426 N N . VAL A 1 184 ? -8.290 -11.941 3.581 1.00 97.25 184 VAL A N 1
ATOM 1427 C CA . VAL A 1 184 ? -7.721 -10.626 3.288 1.00 97.25 184 VAL A CA 1
ATOM 1428 C C . VAL A 1 184 ? -7.924 -10.391 1.802 1.00 97.25 184 VAL A C 1
ATOM 1430 O O . VAL A 1 184 ? -7.535 -11.233 1.000 1.00 97.25 184 VAL A O 1
ATOM 1433 N N . GLU A 1 185 ? -8.557 -9.289 1.437 1.00 97.31 185 GLU A N 1
ATOM 1434 C CA . GLU A 1 185 ? -8.762 -8.874 0.049 1.00 97.31 185 GLU A CA 1
ATOM 1435 C C . GLU A 1 185 ? -8.313 -7.425 -0.095 1.00 97.31 185 GLU A C 1
ATOM 1437 O O . GLU A 1 185 ? -8.600 -6.609 0.780 1.00 97.31 185 GLU A O 1
ATOM 1442 N N . VAL A 1 186 ? -7.604 -7.112 -1.175 1.00 97.12 186 VAL A N 1
ATOM 1443 C CA . VAL A 1 186 ? -7.149 -5.755 -1.486 1.00 97.12 186 VAL A CA 1
ATOM 1444 C C . VAL A 1 186 ? -7.559 -5.415 -2.909 1.00 97.12 186 VAL A C 1
ATOM 1446 O O . VAL A 1 186 ? -7.210 -6.142 -3.838 1.00 97.12 186 VAL A O 1
ATOM 1449 N N . ASP A 1 187 ? -8.293 -4.318 -3.070 1.00 94.88 187 ASP A N 1
ATOM 1450 C CA . ASP A 1 187 ? -8.795 -3.822 -4.356 1.00 94.88 187 ASP A CA 1
ATOM 1451 C C . ASP A 1 187 ? -9.564 -4.894 -5.160 1.00 94.88 187 ASP A C 1
ATOM 1453 O O . ASP A 1 187 ? -9.464 -4.967 -6.382 1.00 94.88 187 ASP A O 1
ATOM 1457 N N . GLY A 1 188 ? -10.322 -5.756 -4.469 1.00 93.81 188 GLY A N 1
ATOM 1458 C CA . GLY A 1 188 ? -11.084 -6.858 -5.074 1.00 93.81 188 GLY A CA 1
ATOM 1459 C C . GLY A 1 188 ? -10.322 -8.183 -5.200 1.00 93.81 188 GLY A C 1
ATOM 1460 O O . GLY A 1 188 ? -10.945 -9.227 -5.391 1.00 93.81 188 GLY A O 1
ATOM 1461 N N . ASP A 1 189 ? -8.997 -8.183 -5.036 1.00 94.25 189 ASP A N 1
ATOM 1462 C CA . ASP A 1 189 ? -8.176 -9.393 -5.116 1.00 94.25 189 ASP A CA 1
ATOM 1463 C C . ASP A 1 189 ? -8.027 -10.057 -3.741 1.00 94.25 189 ASP A C 1
ATOM 1465 O O . ASP A 1 189 ? -7.415 -9.491 -2.831 1.00 94.25 189 ASP A O 1
ATOM 1469 N N . VAL A 1 190 ? -8.509 -11.292 -3.594 1.00 95.38 190 VAL A N 1
ATOM 1470 C CA . VAL A 1 190 ? -8.300 -12.092 -2.375 1.00 95.38 190 VAL A CA 1
ATOM 1471 C C . VAL A 1 190 ? -6.854 -12.587 -2.310 1.00 95.38 190 VAL A C 1
ATOM 1473 O O . VAL A 1 190 ? -6.363 -13.200 -3.251 1.00 95.38 190 VAL A O 1
ATOM 1476 N N . LEU A 1 191 ? -6.182 -12.358 -1.180 1.00 94.50 191 LEU A N 1
ATOM 1477 C CA . LEU A 1 191 ? -4.820 -12.828 -0.932 1.00 94.50 191 LEU A CA 1
ATOM 1478 C C . LEU A 1 191 ? -4.820 -14.316 -0.564 1.00 94.50 191 LEU A C 1
ATOM 1480 O O . LEU A 1 191 ? -5.492 -14.755 0.384 1.00 94.50 191 LEU A O 1
ATOM 1484 N N . HIS A 1 192 ? -4.002 -15.086 -1.275 1.00 90.00 192 HIS A N 1
ATOM 1485 C CA . HIS A 1 192 ? -3.733 -16.480 -0.948 1.00 90.00 192 HIS A CA 1
ATOM 1486 C C . HIS A 1 192 ? -2.704 -16.615 0.185 1.00 90.00 192 HIS A C 1
ATOM 1488 O O . HIS A 1 192 ? -2.131 -15.644 0.683 1.00 90.00 192 HIS A O 1
ATOM 1494 N N . ALA A 1 193 ? -2.501 -17.851 0.648 1.00 83.81 193 ALA A N 1
ATOM 1495 C CA . ALA A 1 193 ? -1.535 -18.142 1.700 1.00 83.81 193 ALA A CA 1
ATOM 1496 C C . ALA A 1 193 ? -0.136 -17.648 1.300 1.00 83.81 193 ALA A C 1
ATOM 1498 O O . ALA A 1 193 ? 0.337 -17.940 0.203 1.00 83.81 193 ALA A O 1
ATOM 1499 N N . ARG A 1 194 ? 0.529 -16.931 2.216 1.00 80.69 194 ARG A N 1
ATOM 1500 C CA . ARG A 1 194 ? 1.870 -16.338 2.043 1.00 80.69 194 ARG A CA 1
ATOM 1501 C C . ARG A 1 194 ? 1.977 -15.230 0.992 1.00 80.69 194 ARG A C 1
ATOM 1503 O O . ARG A 1 194 ? 3.066 -14.686 0.835 1.00 80.69 194 ARG A O 1
ATOM 1510 N N . GLU A 1 195 ? 0.892 -14.852 0.322 1.00 89.19 195 GLU A N 1
ATOM 1511 C CA . GLU A 1 195 ? 0.910 -13.692 -0.562 1.00 89.19 195 GLU A CA 1
ATOM 1512 C C . GLU A 1 195 ? 0.940 -12.393 0.242 1.00 89.19 195 GLU A C 1
ATOM 1514 O O . GLU A 1 195 ? 0.273 -12.248 1.271 1.00 89.19 195 GLU A O 1
ATOM 1519 N N . CYS A 1 196 ? 1.719 -11.439 -0.257 1.00 91.81 196 CYS A N 1
ATOM 1520 C CA . CYS A 1 196 ? 1.707 -10.059 0.189 1.00 91.81 196 CYS A CA 1
ATOM 1521 C C . CYS A 1 196 ? 1.095 -9.167 -0.892 1.00 91.81 196 CYS A C 1
ATOM 1523 O O . CYS A 1 196 ? 1.043 -9.514 -2.079 1.00 91.81 196 CYS A O 1
ATOM 1525 N N . ARG A 1 197 ? 0.633 -7.996 -0.471 1.00 95.88 197 ARG A N 1
ATOM 1526 C CA . ARG A 1 197 ? 0.142 -6.956 -1.365 1.00 95.88 197 ARG A CA 1
ATOM 1527 C C . ARG A 1 197 ? 0.685 -5.608 -0.933 1.00 95.88 197 ARG A C 1
ATOM 1529 O O . ARG A 1 197 ? 0.454 -5.205 0.199 1.00 95.88 197 ARG A O 1
ATOM 1536 N N . LEU A 1 198 ? 1.354 -4.903 -1.837 1.00 95.50 198 LEU A N 1
ATOM 1537 C CA . LEU A 1 198 ? 1.710 -3.501 -1.635 1.00 95.50 198 LEU A CA 1
ATOM 1538 C C . LEU A 1 198 ? 0.533 -2.585 -1.965 1.00 95.50 198 LEU A C 1
ATOM 1540 O O . LEU A 1 198 ? -0.146 -2.775 -2.978 1.00 95.50 198 LEU A O 1
ATOM 1544 N N . PHE A 1 199 ? 0.368 -1.534 -1.167 1.00 95.25 199 PHE A N 1
ATOM 1545 C CA . PHE A 1 199 ? -0.471 -0.395 -1.520 1.00 95.25 199 PHE A CA 1
ATOM 1546 C C . PHE A 1 199 ? 0.314 0.527 -2.456 1.00 95.25 199 PHE A C 1
ATOM 1548 O O . PHE A 1 199 ? 1.155 1.319 -2.027 1.00 95.25 199 PHE A O 1
ATOM 1555 N N . ASN A 1 200 ? 0.070 0.367 -3.757 1.00 92.12 200 ASN A N 1
ATOM 1556 C CA . ASN A 1 200 ? 0.752 1.105 -4.826 1.00 92.12 200 ASN A CA 1
ATOM 1557 C C . ASN A 1 200 ? -0.001 2.353 -5.295 1.00 92.12 200 ASN A C 1
ATOM 1559 O O . ASN A 1 200 ? 0.525 3.112 -6.109 1.00 92.12 200 ASN A O 1
ATOM 1563 N N . GLN A 1 201 ? -1.220 2.551 -4.807 1.00 91.56 201 GLN A N 1
ATOM 1564 C CA . GLN A 1 201 ? -2.067 3.692 -5.118 1.00 91.56 201 GLN A CA 1
ATOM 1565 C C . GLN A 1 201 ? -2.210 4.577 -3.882 1.00 91.56 201 GLN A C 1
ATOM 1567 O O . GLN A 1 201 ? -1.984 4.129 -2.761 1.00 91.56 201 GLN A O 1
ATOM 1572 N N . HIS A 1 202 ? -2.580 5.842 -4.097 1.00 93.44 202 HIS A N 1
ATOM 1573 C CA . HIS A 1 202 ? -2.826 6.782 -3.003 1.00 93.44 202 HIS A CA 1
ATOM 1574 C C . HIS A 1 202 ? -3.940 6.288 -2.073 1.00 93.44 202 HIS A C 1
ATOM 1576 O O . HIS A 1 202 ? -3.842 6.429 -0.857 1.00 93.44 202 HIS A O 1
ATOM 1582 N N . THR A 1 203 ? -4.961 5.659 -2.661 1.00 94.94 203 THR A N 1
ATOM 1583 C CA . THR A 1 203 ? -6.027 4.975 -1.933 1.00 94.94 203 THR A CA 1
ATOM 1584 C C . THR A 1 203 ? -6.150 3.536 -2.410 1.00 94.94 203 THR A C 1
ATOM 1586 O O . THR A 1 203 ? -5.977 3.273 -3.597 1.00 94.94 203 THR A O 1
ATOM 1589 N N . SER A 1 204 ? -6.473 2.631 -1.491 1.00 95.88 204 SER A N 1
ATOM 1590 C CA . SER A 1 204 ? -6.810 1.233 -1.773 1.00 95.88 204 SER A CA 1
ATOM 1591 C C . SER A 1 204 ? -7.963 0.795 -0.877 1.00 95.88 204 SER A C 1
ATOM 1593 O O . SER A 1 204 ? -8.121 1.282 0.243 1.00 95.88 204 SER A O 1
ATOM 1595 N N . SER A 1 205 ? -8.775 -0.151 -1.330 1.00 97.69 205 SER A N 1
ATOM 1596 C CA . SER A 1 205 ? -9.753 -0.823 -0.478 1.00 97.69 205 SER A CA 1
ATOM 1597 C C . SER A 1 205 ? -9.143 -2.088 0.104 1.00 97.69 205 SER A C 1
ATOM 1599 O O . SER A 1 205 ? -8.569 -2.892 -0.626 1.00 97.69 205 SER A O 1
ATOM 1601 N N . ILE A 1 206 ? -9.292 -2.295 1.410 1.00 98.25 206 ILE A N 1
ATOM 1602 C CA . ILE A 1 206 ? -8.937 -3.555 2.061 1.00 98.25 206 ILE A CA 1
ATOM 1603 C C . ILE A 1 206 ? -10.146 -4.140 2.776 1.00 98.25 206 ILE A C 1
ATOM 1605 O O . ILE A 1 206 ? -10.889 -3.434 3.457 1.00 98.25 206 ILE A O 1
ATOM 1609 N N . ARG A 1 207 ? -10.327 -5.452 2.663 1.00 98.12 207 ARG A N 1
ATOM 1610 C CA . ARG A 1 207 ? -11.294 -6.217 3.443 1.00 98.12 207 ARG A CA 1
ATOM 1611 C C . ARG A 1 207 ? -10.569 -7.251 4.294 1.00 98.12 207 ARG A C 1
ATOM 1613 O O . ARG A 1 207 ? -9.827 -8.079 3.773 1.00 98.12 207 ARG A O 1
ATOM 1620 N N . LEU A 1 208 ? -10.813 -7.204 5.599 1.00 97.38 208 LEU A N 1
ATOM 1621 C CA . LEU A 1 208 ? -10.321 -8.140 6.608 1.00 97.38 208 LEU A CA 1
ATOM 1622 C C . LEU A 1 208 ? -11.541 -8.866 7.182 1.00 97.38 208 LEU A C 1
ATOM 1624 O O . LEU A 1 208 ? -12.370 -8.255 7.850 1.00 97.38 208 LEU A O 1
ATOM 1628 N N . GLY A 1 209 ? -11.718 -10.148 6.868 1.00 95.69 209 GLY A N 1
ATOM 1629 C CA . GLY A 1 209 ? -12.975 -10.851 7.140 1.00 95.69 209 GLY A CA 1
ATOM 1630 C C . GLY A 1 209 ? -14.149 -10.169 6.426 1.00 95.69 209 GLY A C 1
ATOM 1631 O O . GLY A 1 209 ? -14.173 -10.107 5.196 1.00 95.69 209 GLY A O 1
ATOM 1632 N N . GLN A 1 210 ? -15.113 -9.654 7.187 1.00 96.06 210 GLN A N 1
ATOM 1633 C CA . GLN A 1 210 ? -16.222 -8.833 6.681 1.00 96.06 210 GLN A CA 1
ATOM 1634 C C . GLN A 1 210 ? -15.990 -7.327 6.856 1.00 96.06 210 GLN A C 1
ATOM 1636 O O . GLN A 1 210 ? -16.796 -6.528 6.392 1.00 96.06 210 GLN A O 1
ATOM 1641 N N . LEU A 1 211 ? -14.898 -6.906 7.496 1.00 98.00 211 LEU A N 1
ATOM 1642 C CA . LEU A 1 211 ? -14.624 -5.498 7.771 1.00 98.00 211 LEU A CA 1
ATOM 1643 C C . LEU A 1 211 ? -13.923 -4.862 6.567 1.00 98.00 211 LEU A C 1
ATOM 1645 O O . LEU A 1 211 ? -12.821 -5.276 6.205 1.00 98.00 211 LEU A O 1
ATOM 1649 N N . LYS A 1 212 ? -14.556 -3.872 5.931 1.00 98.38 212 LYS A N 1
ATOM 1650 C CA . LYS A 1 212 ? -13.996 -3.115 4.805 1.00 98.38 212 LYS A CA 1
ATOM 1651 C C . LYS A 1 212 ? -13.464 -1.769 5.281 1.00 98.38 212 LYS A C 1
ATOM 1653 O O . LYS A 1 212 ? -14.176 -1.013 5.944 1.00 98.38 212 LYS A O 1
ATOM 1658 N N . TYR A 1 213 ? -12.251 -1.443 4.861 1.00 98.56 213 TYR A N 1
ATOM 1659 C CA . TYR A 1 213 ? -11.582 -0.181 5.140 1.00 98.56 213 TYR A CA 1
ATOM 1660 C C . TYR A 1 213 ? -11.090 0.464 3.844 1.00 98.56 213 TYR A C 1
ATOM 1662 O O . TYR A 1 213 ? -10.765 -0.216 2.867 1.00 98.56 213 TYR A O 1
ATOM 1670 N N . LEU A 1 214 ? -11.030 1.791 3.853 1.00 98.00 214 LEU A N 1
ATOM 1671 C CA . LEU A 1 214 ? -10.272 2.574 2.890 1.00 98.00 214 LEU A CA 1
ATOM 1672 C C . LEU A 1 214 ? -8.891 2.816 3.485 1.00 98.00 214 LEU A C 1
ATOM 1674 O O . LEU A 1 214 ? -8.787 3.432 4.547 1.00 98.00 214 LEU A O 1
ATOM 1678 N N . VAL A 1 215 ? -7.867 2.326 2.801 1.00 97.75 215 VAL A N 1
ATOM 1679 C CA . VAL A 1 215 ? -6.472 2.660 3.058 1.00 97.75 215 VAL A CA 1
ATOM 1680 C C . VAL A 1 215 ? -6.141 3.923 2.282 1.00 97.75 215 VAL A C 1
ATOM 1682 O O . VAL A 1 215 ? -6.414 3.984 1.085 1.00 97.75 215 VAL A O 1
ATOM 1685 N N . GLU A 1 216 ? -5.549 4.911 2.939 1.00 96.06 216 GLU A N 1
ATOM 1686 C CA . GLU A 1 216 ? -5.133 6.163 2.306 1.00 96.06 216 GLU A CA 1
ATOM 1687 C C . GLU A 1 216 ? -3.753 6.578 2.814 1.00 96.06 216 GLU A C 1
ATOM 1689 O O . GLU A 1 216 ? -3.548 6.673 4.028 1.00 96.06 216 GLU A O 1
ATOM 1694 N N . TYR A 1 217 ? -2.820 6.832 1.894 1.00 95.56 217 TYR A N 1
ATOM 1695 C CA . TYR A 1 217 ? -1.556 7.501 2.207 1.00 95.56 217 TYR A CA 1
ATOM 1696 C C . TYR A 1 217 ? -1.823 8.956 2.561 1.00 95.56 217 TYR A C 1
ATOM 1698 O O . TYR A 1 217 ? -2.453 9.676 1.794 1.00 95.56 217 TYR A O 1
ATOM 1706 N N . THR A 1 218 ? -1.344 9.415 3.709 1.00 94.62 218 THR A N 1
ATOM 1707 C CA . THR A 1 218 ? -1.705 10.754 4.189 1.00 94.62 218 THR A CA 1
ATOM 1708 C C . THR A 1 218 ? -0.961 11.868 3.458 1.00 94.62 218 THR A C 1
ATOM 1710 O O . THR A 1 218 ? 0.046 11.651 2.775 1.00 94.62 218 THR A O 1
ATOM 1713 N N . ARG A 1 219 ? -1.381 13.114 3.682 1.00 92.50 219 ARG A N 1
ATOM 1714 C CA . ARG A 1 219 ? -0.608 14.294 3.257 1.00 92.50 219 ARG A CA 1
ATOM 1715 C C . ARG A 1 219 ? 0.819 14.287 3.818 1.00 92.50 219 ARG A C 1
ATOM 1717 O O . ARG A 1 219 ? 1.750 14.604 3.082 1.00 92.50 219 ARG A O 1
ATOM 1724 N N . HIS A 1 220 ? 1.001 13.881 5.079 1.00 93.62 220 HIS A N 1
ATOM 1725 C CA . HIS A 1 220 ? 2.320 13.804 5.712 1.00 93.62 220 HIS A CA 1
ATOM 1726 C C . HIS A 1 220 ? 3.247 12.815 4.998 1.00 93.62 220 HIS A C 1
ATOM 1728 O O . HIS A 1 220 ? 4.422 13.117 4.797 1.00 93.62 220 HIS A O 1
ATOM 1734 N N . SER A 1 221 ? 2.707 11.690 4.522 1.00 93.69 221 SER A N 1
ATOM 1735 C CA . SER A 1 221 ? 3.474 10.654 3.818 1.00 93.69 221 SER A CA 1
ATOM 1736 C C . SER A 1 221 ? 4.092 11.087 2.477 1.00 93.69 221 SER A C 1
ATOM 1738 O O . SER A 1 221 ? 4.895 10.362 1.894 1.00 93.69 221 SER A O 1
ATOM 1740 N N . ASN A 1 222 ? 3.724 12.275 1.985 1.00 91.50 222 ASN A N 1
ATOM 1741 C CA . ASN A 1 222 ? 4.265 12.888 0.771 1.00 91.50 222 ASN A CA 1
ATOM 1742 C C . ASN A 1 222 ? 5.255 14.032 1.072 1.00 91.50 222 ASN A C 1
ATOM 1744 O O . ASN A 1 222 ? 5.643 14.764 0.164 1.00 91.50 222 ASN A O 1
ATOM 1748 N N . THR A 1 223 ? 5.636 14.225 2.339 1.00 93.44 223 THR A N 1
ATOM 1749 C CA . THR A 1 223 ? 6.597 15.260 2.750 1.00 93.44 223 THR A CA 1
ATOM 1750 C C . THR A 1 223 ? 8.040 14.759 2.685 1.00 93.44 223 THR A C 1
ATOM 1752 O O . THR A 1 223 ? 8.310 13.557 2.754 1.00 93.44 223 THR A O 1
ATOM 1755 N N . GLU A 1 224 ? 8.987 15.692 2.588 1.00 92.94 224 GLU A N 1
ATOM 1756 C CA . GLU A 1 224 ? 10.422 15.387 2.627 1.00 92.94 224 GLU A CA 1
ATOM 1757 C C . GLU A 1 224 ? 10.823 14.760 3.970 1.00 92.94 224 GLU A C 1
ATOM 1759 O O . GLU A 1 224 ? 11.414 13.684 3.983 1.00 92.94 224 GLU A O 1
ATOM 1764 N N . ASN A 1 225 ? 10.367 15.335 5.090 1.00 93.81 225 ASN A N 1
ATOM 1765 C CA . ASN A 1 225 ? 10.604 14.796 6.435 1.00 93.81 225 ASN A CA 1
ATOM 1766 C C . ASN A 1 225 ? 10.155 13.331 6.567 1.00 93.81 225 ASN A C 1
ATOM 1768 O O . ASN A 1 225 ? 10.853 12.507 7.158 1.00 93.81 225 ASN A O 1
ATOM 1772 N N . HIS A 1 226 ? 8.989 12.985 6.009 1.00 94.62 226 HIS A N 1
ATOM 1773 C CA . HIS A 1 226 ? 8.522 11.598 6.006 1.00 94.62 226 HIS A CA 1
ATOM 1774 C C . HIS A 1 226 ? 9.399 10.707 5.126 1.00 94.62 226 HIS A C 1
ATOM 1776 O O . HIS A 1 226 ? 9.740 9.599 5.532 1.00 94.62 226 HIS A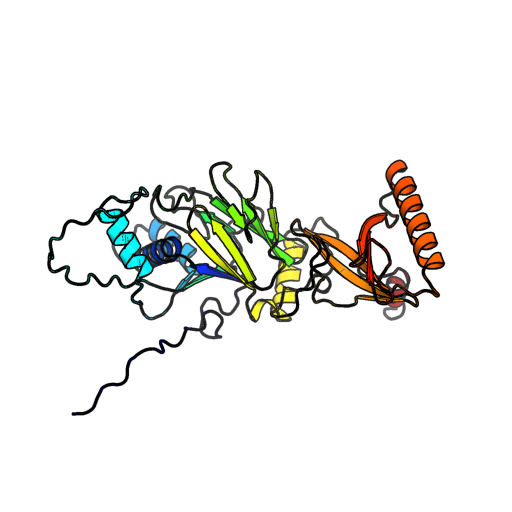 O 1
ATOM 1782 N N . THR A 1 227 ? 9.816 11.195 3.958 1.00 93.94 227 THR A N 1
ATOM 1783 C CA . THR A 1 227 ? 10.713 10.459 3.054 1.00 93.94 227 THR A CA 1
ATOM 1784 C C . THR A 1 227 ? 12.050 10.145 3.733 1.00 93.94 227 THR A C 1
ATOM 1786 O O . THR A 1 227 ? 12.551 9.021 3.627 1.00 93.94 227 THR A O 1
ATOM 1789 N N . GLU A 1 228 ? 12.609 11.092 4.486 1.00 93.75 228 GLU A N 1
ATOM 1790 C CA . GLU A 1 228 ? 13.818 10.892 5.293 1.00 93.75 228 GLU A CA 1
ATOM 1791 C C . GLU A 1 228 ? 13.602 9.840 6.388 1.00 93.75 228 GLU A C 1
ATOM 1793 O O . GLU A 1 228 ? 14.369 8.874 6.474 1.00 93.75 228 GLU A O 1
ATOM 1798 N N . ALA A 1 229 ? 12.520 9.966 7.164 1.00 94.06 229 ALA A N 1
ATOM 1799 C CA . ALA A 1 229 ? 12.162 9.014 8.215 1.00 94.06 229 ALA A CA 1
ATOM 1800 C C . ALA A 1 229 ? 11.934 7.597 7.659 1.00 94.06 229 ALA A C 1
ATOM 1802 O O . ALA A 1 229 ? 12.433 6.616 8.213 1.00 94.06 229 ALA A O 1
ATOM 1803 N N . MET A 1 230 ? 11.245 7.478 6.523 1.00 94.50 230 MET A N 1
ATOM 1804 C CA . MET A 1 230 ? 11.010 6.217 5.819 1.00 94.50 230 MET A CA 1
ATOM 1805 C C . MET A 1 230 ? 12.321 5.604 5.319 1.00 94.50 230 MET A C 1
ATOM 1807 O O . MET A 1 230 ? 12.530 4.393 5.433 1.00 94.50 230 MET A O 1
ATOM 1811 N N . THR A 1 231 ? 13.237 6.428 4.808 1.00 92.81 231 THR A N 1
ATOM 1812 C CA . THR A 1 231 ? 14.566 5.983 4.367 1.00 92.81 231 THR A CA 1
ATOM 1813 C C . THR A 1 231 ? 15.377 5.447 5.540 1.00 92.81 231 THR A C 1
ATOM 1815 O O . THR A 1 231 ? 15.997 4.386 5.434 1.00 92.81 231 THR A O 1
ATOM 1818 N N . GLU A 1 232 ? 15.358 6.133 6.681 1.00 92.06 232 GLU A N 1
ATOM 1819 C CA . GLU A 1 232 ? 16.025 5.659 7.890 1.00 92.06 232 GLU A CA 1
ATOM 1820 C C . GLU A 1 232 ? 15.407 4.364 8.424 1.00 92.06 232 GLU A C 1
ATOM 1822 O O . GLU A 1 232 ? 16.138 3.410 8.710 1.00 92.06 232 GLU A O 1
ATOM 1827 N N . TYR A 1 233 ? 14.078 4.300 8.500 1.00 91.50 233 TYR A N 1
ATOM 1828 C CA . TYR A 1 233 ? 13.344 3.119 8.945 1.00 91.50 233 TYR A CA 1
ATOM 1829 C C . TYR A 1 233 ? 13.671 1.897 8.075 1.00 91.50 233 TYR A C 1
ATOM 1831 O O . TYR A 1 233 ? 14.056 0.841 8.581 1.00 91.50 233 TYR A O 1
ATOM 1839 N N . THR A 1 234 ? 13.606 2.056 6.752 1.00 91.19 234 THR A N 1
ATOM 1840 C CA . THR A 1 234 ? 13.874 0.980 5.785 1.00 91.19 234 THR A CA 1
ATOM 1841 C C . THR A 1 234 ? 15.333 0.527 5.855 1.00 91.19 234 THR A C 1
ATOM 1843 O O . THR A 1 234 ? 15.607 -0.674 5.857 1.00 91.19 234 THR A O 1
ATOM 1846 N N . ARG A 1 235 ? 16.285 1.458 6.006 1.00 89.81 235 ARG A N 1
ATOM 1847 C CA . ARG A 1 235 ? 17.711 1.134 6.185 1.00 89.81 235 ARG A CA 1
ATOM 1848 C C . ARG A 1 235 ? 17.961 0.305 7.443 1.00 89.81 235 ARG A C 1
ATOM 1850 O O . ARG A 1 235 ? 18.771 -0.617 7.403 1.00 89.81 235 ARG A O 1
ATOM 1857 N N . LYS A 1 236 ? 17.274 0.610 8.549 1.00 88.69 236 LYS A N 1
ATOM 1858 C CA . LYS A 1 236 ? 17.367 -0.171 9.794 1.00 88.69 236 LYS A CA 1
ATOM 1859 C C . LYS A 1 236 ? 16.793 -1.579 9.616 1.00 88.69 236 LYS A C 1
ATOM 1861 O O . LYS A 1 236 ? 17.426 -2.541 10.044 1.00 88.69 236 LYS A O 1
ATOM 1866 N N . LEU A 1 237 ? 15.638 -1.707 8.960 1.00 87.12 237 LEU A N 1
ATOM 1867 C CA . LEU A 1 237 ? 14.945 -2.989 8.778 1.00 87.12 237 LEU A CA 1
ATOM 1868 C C . LEU A 1 237 ? 15.659 -3.927 7.787 1.00 87.12 237 LEU A C 1
ATOM 1870 O O . LEU A 1 237 ? 15.696 -5.141 7.989 1.00 87.12 237 LEU A O 1
ATOM 1874 N N . TYR A 1 238 ? 16.269 -3.369 6.740 1.00 88.00 238 TYR A N 1
ATOM 1875 C CA . TYR A 1 238 ? 16.885 -4.118 5.642 1.00 88.00 238 TYR A CA 1
ATOM 1876 C C . TYR A 1 238 ? 18.387 -3.831 5.486 1.00 88.00 238 TYR A C 1
ATOM 1878 O O . TYR A 1 238 ? 18.917 -3.853 4.379 1.00 88.00 238 TYR A O 1
ATOM 1886 N N . SER A 1 239 ? 19.097 -3.603 6.594 1.00 81.25 239 SER A N 1
ATOM 1887 C CA . SER A 1 239 ? 20.527 -3.233 6.637 1.00 81.25 239 SER A CA 1
ATOM 1888 C C . SER A 1 239 ? 21.489 -4.187 5.910 1.00 81.25 239 SER A C 1
ATOM 1890 O O . SER A 1 239 ? 22.616 -3.819 5.597 1.00 81.25 239 SER A O 1
ATOM 1892 N N . HIS A 1 240 ? 21.042 -5.409 5.625 1.00 77.94 240 HIS A N 1
ATOM 1893 C CA . HIS A 1 240 ? 21.776 -6.460 4.921 1.00 77.94 240 HIS A CA 1
ATOM 1894 C C . HIS A 1 240 ? 21.578 -6.433 3.394 1.00 77.94 240 HIS A C 1
ATOM 1896 O O . HIS A 1 240 ? 22.151 -7.266 2.691 1.00 77.94 240 HIS A O 1
ATOM 1902 N N . LYS A 1 241 ? 20.754 -5.518 2.868 1.00 78.88 241 LYS A N 1
ATOM 1903 C CA . LYS A 1 241 ? 20.442 -5.392 1.441 1.00 78.88 241 LYS A CA 1
ATOM 1904 C C . LYS A 1 241 ? 20.963 -4.077 0.869 1.00 78.88 241 LYS A C 1
ATOM 1906 O O . LYS A 1 241 ? 20.935 -3.037 1.522 1.00 78.88 241 LYS A O 1
ATOM 1911 N N . ASN A 1 242 ? 21.349 -4.113 -0.406 1.00 75.12 242 ASN A N 1
ATOM 1912 C CA . ASN A 1 242 ? 21.541 -2.903 -1.201 1.00 75.12 242 ASN A CA 1
ATOM 1913 C C . ASN A 1 242 ? 20.167 -2.358 -1.592 1.00 75.12 242 ASN A C 1
ATOM 1915 O O . ASN A 1 242 ? 19.572 -2.803 -2.572 1.00 75.12 242 ASN A O 1
ATOM 1919 N N . LEU A 1 243 ? 19.649 -1.445 -0.777 1.00 81.00 243 LEU A N 1
ATOM 1920 C CA . LEU A 1 243 ? 18.328 -0.869 -0.979 1.00 81.00 243 LEU A CA 1
ATOM 1921 C C . LEU A 1 243 ? 18.316 0.116 -2.141 1.00 81.00 243 LEU A C 1
ATOM 1923 O O . LEU A 1 243 ? 19.264 0.877 -2.353 1.00 81.00 243 LEU A O 1
ATOM 1927 N N . LEU A 1 244 ? 17.199 0.115 -2.863 1.00 82.06 244 LEU A N 1
ATOM 1928 C CA . LEU A 1 244 ? 16.898 1.177 -3.801 1.00 82.06 244 LEU A CA 1
ATOM 1929 C C . LEU A 1 244 ? 16.675 2.485 -3.035 1.00 82.06 244 LEU A C 1
ATOM 1931 O O . LEU A 1 244 ? 16.101 2.494 -1.948 1.00 82.06 244 LEU A O 1
ATOM 1935 N N . ASP A 1 245 ? 17.116 3.592 -3.622 1.00 87.00 245 ASP A N 1
ATOM 1936 C CA . ASP A 1 245 ? 16.774 4.920 -3.126 1.00 87.00 245 ASP A CA 1
ATOM 1937 C C . ASP A 1 245 ? 15.247 5.111 -3.188 1.00 87.00 245 ASP A C 1
ATOM 1939 O O . ASP A 1 245 ? 14.653 5.004 -4.264 1.00 87.00 245 ASP A O 1
ATOM 1943 N N . ILE A 1 246 ? 14.609 5.379 -2.043 1.00 89.00 246 ILE A N 1
ATOM 1944 C CA . ILE A 1 246 ? 13.145 5.497 -1.927 1.00 89.00 246 ILE A CA 1
ATOM 1945 C C . ILE A 1 246 ? 12.611 6.656 -2.780 1.00 89.00 246 ILE A C 1
ATOM 1947 O O . ILE A 1 246 ? 11.469 6.602 -3.234 1.00 89.00 246 ILE A O 1
ATOM 1951 N N . SER A 1 247 ? 13.445 7.645 -3.122 1.00 88.31 247 SER A N 1
ATOM 1952 C CA . SER A 1 247 ? 13.094 8.692 -4.093 1.00 88.31 247 SER A CA 1
ATOM 1953 C C . SER A 1 247 ? 12.783 8.158 -5.501 1.00 88.31 247 SER A C 1
ATOM 1955 O O . SER A 1 247 ? 12.165 8.858 -6.301 1.00 8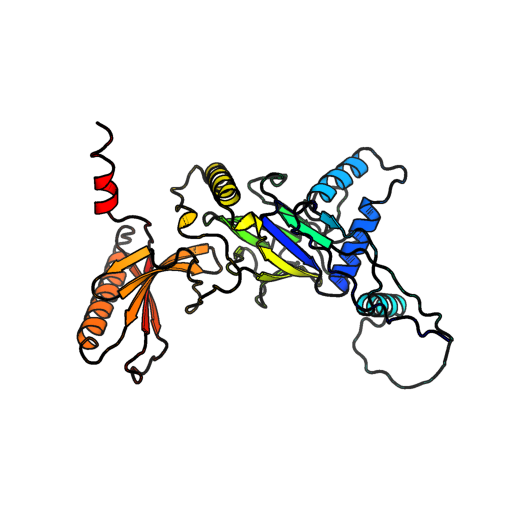8.31 247 SER A O 1
ATOM 1957 N N . MET A 1 248 ? 13.154 6.912 -5.817 1.00 90.88 248 MET A N 1
ATOM 1958 C CA . MET A 1 248 ? 12.776 6.227 -7.061 1.00 90.88 248 MET A CA 1
ATOM 1959 C C . MET A 1 248 ? 11.390 5.587 -6.985 1.00 90.88 248 MET A C 1
ATOM 1961 O O . MET A 1 248 ? 10.749 5.357 -8.015 1.00 90.88 248 MET A O 1
ATOM 1965 N N . THR A 1 249 ? 10.904 5.314 -5.777 1.00 92.50 249 THR A N 1
ATOM 1966 C CA . THR A 1 249 ? 9.576 4.758 -5.501 1.00 92.50 249 THR A CA 1
ATOM 1967 C C . THR A 1 249 ? 8.813 5.594 -4.466 1.00 92.50 249 THR A C 1
ATOM 1969 O O . THR A 1 249 ? 8.329 5.019 -3.489 1.00 92.50 249 THR A O 1
ATOM 1972 N N . PRO A 1 250 ? 8.665 6.922 -4.671 1.00 91.88 250 PRO A N 1
ATOM 1973 C CA . PRO A 1 250 ? 7.943 7.808 -3.770 1.00 91.88 250 PRO A CA 1
ATOM 1974 C C . PRO A 1 250 ? 6.559 7.282 -3.410 1.00 91.88 250 PRO A C 1
ATOM 1976 O O . PRO A 1 250 ? 5.918 6.529 -4.164 1.00 91.88 250 PRO A O 1
ATOM 1979 N N . THR A 1 251 ? 6.104 7.730 -2.242 1.00 92.69 251 THR A N 1
ATOM 1980 C CA . THR A 1 251 ? 4.762 7.472 -1.745 1.00 92.69 251 THR A CA 1
ATOM 1981 C C . THR A 1 251 ? 3.717 7.875 -2.795 1.00 92.69 251 THR A C 1
ATOM 1983 O O . THR A 1 251 ? 3.833 8.936 -3.419 1.00 92.69 251 THR A O 1
ATOM 1986 N N . PRO A 1 252 ? 2.700 7.034 -3.048 1.00 91.12 252 PRO A N 1
ATOM 1987 C CA . PRO A 1 252 ? 1.631 7.373 -3.977 1.00 91.12 252 PRO A CA 1
ATOM 1988 C C . PRO A 1 252 ? 0.833 8.623 -3.553 1.00 91.12 252 PRO A C 1
ATOM 1990 O O . PRO A 1 252 ? 0.171 8.642 -2.513 1.00 91.12 252 PRO A O 1
ATOM 1993 N N . ALA A 1 253 ? 0.840 9.643 -4.414 1.00 86.88 253 ALA A N 1
ATOM 1994 C CA . ALA A 1 253 ? 0.090 10.888 -4.243 1.00 86.88 253 ALA A CA 1
ATOM 1995 C C . ALA A 1 253 ? -1.249 10.873 -5.020 1.00 8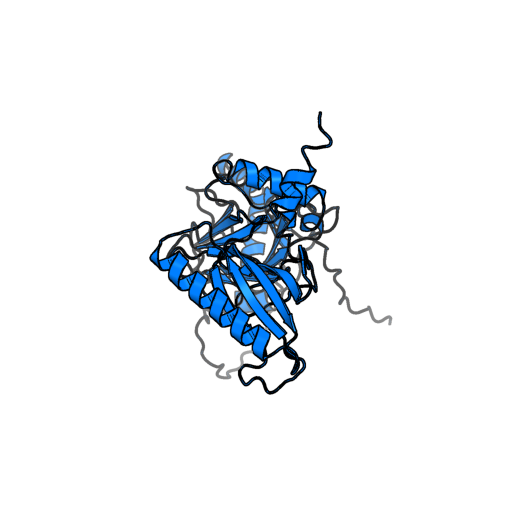6.88 253 ALA A C 1
ATOM 1997 O O . ALA A 1 253 ? -1.379 10.132 -6.006 1.00 86.88 253 ALA A O 1
ATOM 1998 N N . PRO A 1 254 ? -2.247 11.695 -4.628 1.00 85.81 254 PRO A N 1
ATOM 1999 C CA . PRO A 1 254 ? -3.515 11.800 -5.348 1.00 85.81 254 PRO A CA 1
ATOM 2000 C C . PRO A 1 254 ? -3.328 12.142 -6.836 1.00 85.81 254 PRO A C 1
ATOM 2002 O O . PRO A 1 254 ? -2.480 12.955 -7.196 1.00 85.81 254 PRO A O 1
ATOM 2005 N N . GLY A 1 255 ? -4.159 11.555 -7.703 1.00 74.38 255 GLY A N 1
ATOM 2006 C CA . GLY A 1 255 ? -4.305 11.977 -9.105 1.00 74.38 255 GLY A CA 1
ATOM 2007 C C . GLY A 1 255 ? -3.237 11.504 -10.101 1.00 74.38 255 GLY A C 1
ATOM 2008 O O . GLY A 1 255 ? -3.396 11.768 -11.287 1.00 74.38 255 GLY A O 1
ATOM 2009 N N . ASN A 1 256 ? -2.196 10.776 -9.670 1.00 60.06 256 ASN A N 1
ATOM 2010 C CA . ASN A 1 256 ? -1.001 10.527 -10.500 1.00 60.06 256 ASN A CA 1
ATOM 2011 C C . ASN A 1 256 ? -0.646 9.044 -10.747 1.00 60.06 256 ASN A C 1
ATOM 2013 O O . ASN A 1 256 ? 0.498 8.721 -11.065 1.00 60.06 256 ASN A O 1
ATOM 2017 N N . GLY A 1 257 ? -1.598 8.118 -10.620 1.00 73.88 257 GLY A N 1
ATOM 2018 C CA . GLY A 1 257 ? -1.341 6.691 -10.849 1.00 73.88 257 GLY A CA 1
ATOM 2019 C C . GLY A 1 257 ? -1.471 6.286 -12.319 1.00 73.88 257 GLY A C 1
ATOM 2020 O O . GLY A 1 257 ? -2.580 6.027 -12.775 1.00 73.88 257 GLY A O 1
ATOM 2021 N N . ILE A 1 258 ? -0.361 6.173 -13.056 1.00 86.31 258 ILE A N 1
ATOM 2022 C CA . ILE A 1 258 ? -0.361 5.510 -14.373 1.00 86.31 258 ILE A CA 1
ATOM 2023 C C . ILE A 1 258 ? -0.106 4.019 -14.160 1.00 86.31 258 ILE A C 1
ATOM 2025 O O . ILE A 1 258 ? 0.921 3.638 -13.597 1.00 86.31 258 ILE A O 1
ATOM 2029 N N . GLN A 1 259 ? -1.015 3.175 -14.641 1.00 89.94 259 GLN A N 1
ATOM 2030 C CA . GLN A 1 259 ? -0.854 1.725 -14.622 1.00 89.94 259 GLN A CA 1
ATOM 2031 C C . GLN A 1 259 ? -0.642 1.191 -16.039 1.00 89.94 259 GLN A C 1
ATOM 2033 O O . GLN A 1 259 ? -1.390 1.518 -16.955 1.00 89.94 259 GLN A O 1
ATOM 2038 N N . ILE A 1 260 ? 0.381 0.355 -16.207 1.00 90.12 260 ILE A N 1
ATOM 2039 C CA . ILE A 1 260 ? 0.726 -0.304 -17.467 1.00 90.12 260 ILE A CA 1
ATOM 2040 C C . ILE A 1 260 ? 0.815 -1.801 -17.178 1.00 90.12 260 ILE A C 1
ATOM 2042 O O . ILE A 1 260 ? 1.759 -2.269 -16.538 1.00 90.12 260 ILE A O 1
ATOM 2046 N N . GLY A 1 261 ? -0.204 -2.556 -17.594 1.00 90.88 261 GLY A N 1
ATOM 2047 C CA . GLY A 1 261 ? -0.355 -3.954 -17.190 1.00 90.88 261 GLY A CA 1
ATOM 2048 C C . GLY A 1 261 ? -0.399 -4.090 -15.662 1.00 90.88 261 GLY A C 1
ATOM 2049 O O . GLY A 1 261 ? -1.239 -3.488 -14.993 1.00 90.88 261 GLY A O 1
ATOM 2050 N N . GLN A 1 262 ? 0.529 -4.864 -15.097 1.00 92.56 262 GLN A N 1
ATOM 2051 C CA . GLN A 1 262 ? 0.670 -5.051 -13.644 1.00 92.56 262 GLN A CA 1
ATOM 2052 C C . GLN A 1 262 ? 1.547 -3.996 -12.944 1.00 92.56 262 GLN A C 1
ATOM 2054 O O . GLN A 1 262 ? 1.722 -4.062 -11.725 1.00 92.56 262 GLN A O 1
ATOM 2059 N N . TRP A 1 263 ? 2.123 -3.052 -13.693 1.00 94.56 263 TRP A N 1
ATOM 2060 C CA . TRP A 1 263 ? 3.103 -2.091 -13.190 1.00 94.56 263 TRP A CA 1
ATOM 2061 C C . TRP A 1 263 ? 2.456 -0.737 -12.941 1.00 94.56 263 TRP A C 1
ATOM 2063 O O . TRP A 1 263 ? 1.942 -0.103 -13.862 1.00 94.56 263 TRP A O 1
ATOM 2073 N N . SER A 1 264 ? 2.526 -0.259 -11.704 1.00 93.56 264 SER A N 1
ATOM 2074 C CA . SER A 1 264 ? 2.232 1.134 -11.381 1.00 93.56 264 SER A CA 1
ATOM 2075 C C . SER A 1 264 ? 3.496 1.953 -11.610 1.00 93.56 264 SER A C 1
ATOM 2077 O O . SER A 1 264 ? 4.523 1.691 -10.975 1.00 93.56 264 SER A O 1
ATOM 2079 N N . LEU A 1 265 ? 3.443 2.929 -12.515 1.00 92.62 265 LEU A N 1
ATOM 2080 C CA . LEU A 1 265 ? 4.547 3.861 -12.690 1.00 92.62 265 LEU A CA 1
ATOM 2081 C C . LEU A 1 265 ? 4.706 4.711 -11.432 1.00 92.62 265 LEU A C 1
ATOM 2083 O O . LEU A 1 265 ? 3.742 5.223 -10.867 1.00 92.62 265 LEU A O 1
ATOM 2087 N N . SER A 1 266 ? 5.950 4.837 -10.998 1.00 89.38 266 SER A N 1
ATOM 2088 C CA . SER A 1 266 ? 6.339 5.660 -9.868 1.00 89.38 266 SER A CA 1
ATOM 2089 C C . SER A 1 266 ? 6.096 7.142 -10.153 1.00 89.38 266 SER A C 1
ATOM 2091 O O . SER A 1 266 ? 6.370 7.626 -11.256 1.00 89.38 266 SER A O 1
ATOM 2093 N N . SER A 1 267 ? 5.669 7.890 -9.133 1.00 85.69 267 SER A N 1
ATOM 2094 C CA . SER A 1 267 ? 5.554 9.353 -9.189 1.00 85.69 267 SER A CA 1
ATOM 2095 C C . SER A 1 267 ? 6.912 10.064 -9.282 1.00 85.69 267 SER A C 1
ATOM 2097 O O . SER A 1 267 ? 6.937 11.265 -9.531 1.00 85.69 267 SER A O 1
ATOM 2099 N N . ALA A 1 268 ? 8.035 9.333 -9.209 1.00 85.00 268 ALA A N 1
ATOM 2100 C CA . ALA A 1 268 ? 9.362 9.836 -9.586 1.00 85.00 268 ALA A CA 1
ATOM 2101 C C . ALA A 1 268 ? 9.436 10.280 -11.064 1.00 85.00 268 ALA A C 1
ATOM 2103 O O . ALA A 1 268 ? 10.354 10.991 -11.470 1.00 85.00 268 ALA A O 1
ATOM 2104 N N . GLY A 1 269 ? 8.469 9.869 -11.892 1.00 86.19 269 GLY A N 1
ATOM 2105 C CA . GLY A 1 269 ? 8.327 10.346 -13.260 1.00 86.19 269 GLY A CA 1
ATOM 2106 C C . GLY A 1 269 ? 9.336 9.720 -14.222 1.00 86.19 269 GLY A C 1
ATOM 2107 O O . GLY A 1 269 ? 9.522 8.501 -14.266 1.00 86.19 269 GLY A O 1
ATOM 2108 N N . THR A 1 270 ? 9.926 10.546 -15.088 1.00 89.81 270 THR A N 1
ATOM 2109 C CA . THR A 1 270 ? 10.948 10.102 -16.046 1.00 89.81 270 THR A CA 1
ATOM 2110 C C . THR A 1 270 ? 12.322 10.173 -15.386 1.00 89.81 270 THR A C 1
ATOM 2112 O O . THR A 1 270 ? 12.834 11.265 -15.167 1.00 89.81 270 THR A O 1
ATOM 2115 N N . VAL A 1 271 ? 12.932 9.016 -15.129 1.00 91.00 271 VAL A N 1
ATOM 2116 C CA . VAL A 1 271 ? 14.281 8.898 -14.545 1.00 91.00 271 VAL A CA 1
ATOM 2117 C C . VAL A 1 271 ? 15.389 8.889 -15.597 1.00 91.00 271 VAL A C 1
ATOM 2119 O O . VAL A 1 271 ? 16.561 9.018 -15.271 1.00 91.00 271 VAL A O 1
ATOM 2122 N N . GLY A 1 272 ? 15.038 8.748 -16.877 1.00 89.12 272 GLY A N 1
ATOM 2123 C CA . GLY A 1 272 ? 16.005 8.821 -17.965 1.00 89.12 272 GLY A CA 1
ATOM 2124 C C . GLY A 1 272 ? 15.366 9.191 -19.294 1.00 89.12 272 GLY A C 1
ATOM 2125 O O . GLY A 1 272 ? 14.266 8.744 -19.622 1.00 89.12 272 GLY A O 1
ATOM 2126 N N . VAL A 1 273 ? 16.076 9.987 -20.090 1.00 89.31 273 VAL A N 1
ATOM 2127 C CA . VAL A 1 273 ? 15.673 10.355 -21.451 1.00 89.31 273 VAL A CA 1
ATOM 2128 C C . VAL A 1 273 ? 16.786 9.952 -22.404 1.00 89.31 273 VAL A C 1
ATOM 2130 O O . VAL A 1 273 ? 17.941 10.320 -22.219 1.00 89.31 273 VAL A O 1
ATOM 2133 N N . GLY A 1 274 ? 16.436 9.183 -23.430 1.00 83.81 274 GLY A N 1
ATOM 2134 C CA . GLY A 1 274 ? 17.346 8.844 -24.518 1.00 83.81 274 GLY A CA 1
ATOM 2135 C C . GLY A 1 274 ? 16.770 9.272 -25.859 1.00 83.81 274 GLY A C 1
ATOM 2136 O O . GLY A 1 274 ? 15.578 9.549 -25.978 1.00 83.81 274 GLY A O 1
ATOM 2137 N N . GLY A 1 275 ? 17.589 9.221 -26.911 1.00 80.75 275 GLY A N 1
ATOM 2138 C CA . GLY A 1 275 ? 17.177 9.595 -28.273 1.00 80.75 275 GLY A CA 1
ATOM 2139 C C . GLY A 1 275 ? 16.063 8.735 -28.888 1.00 80.75 275 GLY A C 1
ATOM 2140 O O . GLY A 1 275 ? 15.752 8.877 -30.062 1.00 80.75 275 GLY A O 1
ATOM 2141 N N . SER A 1 276 ? 15.480 7.794 -28.146 1.00 79.31 276 SER A N 1
ATOM 2142 C CA . SER A 1 276 ? 14.388 6.951 -28.636 1.00 79.31 276 SER A CA 1
ATOM 2143 C C . SER A 1 276 ? 13.261 6.751 -27.627 1.00 79.31 276 SER A C 1
ATOM 2145 O O . SER A 1 276 ? 12.459 5.840 -27.814 1.00 79.31 276 SER A O 1
ATOM 2147 N N . GLY A 1 277 ? 13.225 7.519 -26.538 1.00 87.50 277 GLY A N 1
ATOM 2148 C CA . GLY A 1 277 ? 12.166 7.375 -25.547 1.00 87.50 277 GLY A CA 1
ATOM 2149 C C . GLY A 1 277 ? 12.552 7.795 -24.139 1.00 87.50 277 GLY A C 1
ATOM 2150 O O . GLY A 1 277 ? 13.628 8.344 -23.891 1.00 87.50 277 GLY A O 1
ATOM 2151 N N . ARG A 1 278 ? 11.643 7.499 -23.216 1.00 92.88 278 ARG A N 1
ATOM 2152 C CA . ARG A 1 278 ? 11.731 7.845 -21.795 1.00 92.88 278 ARG A CA 1
ATOM 2153 C C . ARG A 1 278 ? 11.767 6.575 -20.958 1.00 92.88 278 ARG A C 1
ATOM 2155 O O . ARG A 1 278 ? 11.173 5.569 -21.340 1.00 92.88 278 ARG A O 1
ATOM 2162 N N . VAL A 1 279 ? 12.461 6.626 -19.833 1.00 93.50 279 VAL A N 1
ATOM 2163 C CA . VAL A 1 279 ? 12.527 5.546 -18.849 1.00 93.50 279 VAL A CA 1
ATOM 2164 C C . VAL A 1 279 ? 11.891 6.036 -17.558 1.00 93.50 279 VAL A C 1
ATOM 2166 O O . VAL A 1 279 ? 12.229 7.114 -17.072 1.00 93.50 279 VAL A O 1
ATOM 2169 N N . SER A 1 280 ? 10.984 5.236 -17.017 1.00 94.31 280 SER A N 1
ATOM 2170 C CA . SER A 1 280 ? 10.328 5.437 -15.726 1.00 94.31 280 SER A CA 1
ATOM 2171 C C . SER A 1 280 ? 10.533 4.212 -14.842 1.00 94.31 280 SER A C 1
ATOM 2173 O O . SER A 1 280 ? 10.935 3.153 -15.323 1.00 94.31 280 SER A O 1
ATOM 2175 N N . VAL A 1 281 ? 10.252 4.349 -13.551 1.00 95.12 281 VAL A N 1
ATOM 2176 C CA . VAL A 1 281 ? 10.283 3.231 -12.600 1.00 95.12 281 VAL A CA 1
ATOM 2177 C C . VAL A 1 281 ? 8.888 2.626 -12.510 1.00 95.12 281 VAL A C 1
ATOM 2179 O O . VAL A 1 281 ? 7.914 3.361 -12.362 1.00 95.12 281 VAL A O 1
ATOM 2182 N N . GLY A 1 282 ? 8.781 1.306 -12.612 1.00 95.06 282 GLY A N 1
ATOM 2183 C CA . GLY A 1 282 ? 7.544 0.561 -12.386 1.00 95.06 282 GLY A CA 1
ATOM 2184 C C . GLY A 1 282 ? 7.633 -0.253 -11.102 1.00 95.06 282 GLY A C 1
ATOM 2185 O O . GLY A 1 282 ? 8.682 -0.824 -10.812 1.00 95.06 282 GLY A O 1
ATOM 2186 N N . VAL A 1 283 ? 6.535 -0.322 -10.352 1.00 95.12 283 VAL A N 1
ATOM 2187 C CA . VAL A 1 283 ? 6.408 -1.167 -9.156 1.00 95.12 283 VAL A CA 1
ATOM 2188 C C . VAL A 1 283 ? 5.140 -2.001 -9.281 1.00 95.12 283 VAL A C 1
ATOM 2190 O O . VAL A 1 283 ? 4.066 -1.451 -9.536 1.00 95.12 283 VAL A O 1
ATOM 2193 N N . ASN A 1 284 ? 5.241 -3.321 -9.123 1.00 94.44 284 ASN A N 1
ATOM 2194 C CA . ASN A 1 284 ? 4.063 -4.191 -9.136 1.00 94.44 284 ASN A CA 1
ATOM 2195 C C . ASN A 1 284 ? 3.495 -4.415 -7.729 1.00 94.44 284 ASN A C 1
ATOM 2197 O O . ASN A 1 284 ? 4.036 -3.975 -6.713 1.00 94.44 284 ASN A O 1
ATOM 2201 N N . LYS A 1 285 ? 2.379 -5.141 -7.665 1.00 93.19 285 LYS A N 1
ATOM 2202 C CA . LYS A 1 285 ? 1.652 -5.436 -6.424 1.00 93.19 285 LYS A CA 1
ATOM 2203 C C . LYS A 1 285 ? 2.419 -6.305 -5.412 1.00 93.19 285 LYS A C 1
ATOM 2205 O O . LYS A 1 285 ? 1.996 -6.383 -4.261 1.00 93.19 285 LYS A O 1
ATOM 2210 N N . LYS A 1 286 ? 3.513 -6.949 -5.836 1.00 92.50 286 LYS A N 1
ATOM 2211 C CA . LYS A 1 286 ? 4.397 -7.790 -5.009 1.00 92.50 286 LYS A CA 1
ATOM 2212 C C . LYS A 1 286 ? 5.623 -7.041 -4.484 1.00 92.50 286 LYS A C 1
ATOM 2214 O O . LYS A 1 286 ? 6.278 -7.547 -3.584 1.00 92.50 286 LYS A O 1
ATOM 2219 N N . GLY A 1 287 ? 5.905 -5.853 -5.019 1.00 91.75 287 GLY A N 1
ATOM 2220 C CA . GLY A 1 287 ? 7.083 -5.066 -4.664 1.00 91.75 287 GLY A CA 1
ATOM 2221 C C . GLY A 1 287 ? 8.254 -5.204 -5.628 1.00 91.75 287 GLY A C 1
ATOM 2222 O O . GLY A 1 287 ? 9.288 -4.591 -5.384 1.00 91.75 287 GLY A O 1
ATOM 2223 N N . ASP A 1 288 ? 8.095 -5.924 -6.743 1.00 93.56 288 ASP A N 1
ATOM 2224 C CA . ASP A 1 288 ? 9.128 -5.962 -7.776 1.00 93.56 288 ASP A CA 1
ATOM 2225 C C . ASP A 1 288 ? 9.277 -4.575 -8.408 1.00 93.56 288 ASP A C 1
ATOM 2227 O O . ASP A 1 288 ? 8.278 -3.923 -8.742 1.00 93.56 288 ASP A O 1
ATOM 2231 N N . VAL A 1 289 ? 10.526 -4.150 -8.605 1.00 94.31 289 VAL A N 1
ATOM 2232 C CA . VAL A 1 289 ? 10.874 -2.863 -9.216 1.00 94.31 289 VAL A CA 1
ATOM 2233 C C . VAL A 1 289 ? 11.539 -3.078 -10.571 1.00 94.31 289 VAL A C 1
ATOM 2235 O O . VAL A 1 289 ? 12.487 -3.853 -10.704 1.00 94.31 289 VAL A O 1
ATOM 2238 N N . VAL A 1 290 ? 11.061 -2.354 -11.581 1.00 95.44 290 VAL A N 1
ATOM 2239 C CA . VAL A 1 290 ? 11.500 -2.477 -12.978 1.00 95.44 290 VAL A CA 1
ATOM 2240 C C . VAL A 1 290 ? 11.778 -1.117 -13.606 1.00 95.44 290 VAL A C 1
ATOM 2242 O O . VAL A 1 290 ? 11.198 -0.099 -13.226 1.00 95.44 290 VAL A O 1
ATOM 2245 N N . ALA A 1 291 ? 12.635 -1.109 -14.624 1.00 95.81 291 ALA A N 1
ATOM 2246 C CA . ALA A 1 291 ? 12.723 -0.000 -15.562 1.00 95.81 291 ALA A CA 1
ATOM 2247 C C . ALA A 1 291 ? 11.654 -0.178 -16.646 1.00 95.81 291 ALA A C 1
ATOM 2249 O O . ALA A 1 291 ? 11.611 -1.205 -17.320 1.00 95.81 291 ALA A O 1
ATOM 2250 N N . VAL A 1 292 ? 10.822 0.835 -16.858 1.00 95.62 292 VAL A N 1
ATOM 2251 C CA . VAL A 1 292 ? 9.815 0.863 -17.922 1.00 95.62 292 VAL A CA 1
ATOM 2252 C C . VAL A 1 292 ? 10.257 1.860 -18.979 1.00 95.62 292 VAL A C 1
ATOM 2254 O O . VAL A 1 292 ? 10.208 3.073 -18.768 1.00 95.62 292 VAL A O 1
ATOM 2257 N N . LYS A 1 293 ? 10.705 1.359 -20.130 1.00 94.56 293 LYS A N 1
ATOM 2258 C CA . LYS A 1 293 ? 11.117 2.192 -21.262 1.00 94.56 293 LYS A CA 1
ATOM 2259 C C . LYS A 1 293 ? 9.959 2.368 -22.237 1.00 94.56 293 LYS A C 1
ATOM 2261 O O . LYS A 1 293 ? 9.615 1.432 -22.954 1.00 94.56 293 LYS A O 1
ATOM 2266 N N . ARG A 1 294 ? 9.410 3.580 -22.288 1.00 93.06 294 ARG A N 1
ATOM 2267 C CA . ARG A 1 294 ? 8.383 4.010 -23.244 1.00 93.06 294 ARG A CA 1
ATOM 2268 C C . ARG A 1 294 ? 9.035 4.497 -24.533 1.00 93.06 294 ARG A C 1
ATOM 2270 O O . ARG A 1 294 ? 9.907 5.370 -24.493 1.00 93.06 294 ARG A O 1
ATOM 2277 N N . MET A 1 295 ? 8.590 3.971 -25.666 1.00 89.31 295 MET A N 1
ATOM 2278 C CA . MET A 1 295 ? 8.986 4.413 -27.001 1.00 89.31 295 MET A CA 1
ATOM 2279 C C . MET A 1 295 ? 7.740 4.670 -27.849 1.00 89.31 295 MET A C 1
ATOM 2281 O O . MET A 1 295 ? 6.803 3.881 -27.807 1.00 89.31 295 MET A O 1
ATOM 2285 N N . ASN A 1 296 ? 7.755 5.737 -28.645 1.00 84.94 296 ASN A N 1
ATOM 2286 C CA . ASN A 1 296 ? 6.665 6.019 -29.576 1.00 84.94 296 ASN A CA 1
ATOM 2287 C C . ASN A 1 296 ? 6.854 5.175 -30.837 1.00 84.94 296 ASN A C 1
ATOM 2289 O O . ASN A 1 296 ? 7.960 5.138 -31.393 1.00 84.94 296 ASN A O 1
ATOM 2293 N N . VAL A 1 297 ? 5.793 4.534 -31.309 1.00 78.75 297 VAL A N 1
ATOM 2294 C CA . VAL A 1 297 ? 5.791 3.825 -32.589 1.00 78.75 297 VAL A CA 1
ATOM 2295 C C . VAL A 1 297 ? 5.542 4.829 -33.715 1.00 78.75 297 VAL A C 1
ATOM 2297 O O . VAL A 1 297 ? 4.640 5.651 -33.632 1.00 78.75 297 VAL A O 1
ATOM 2300 N N . SER A 1 298 ? 6.348 4.779 -34.776 1.00 74.75 298 SER A N 1
ATOM 2301 C CA . SER A 1 298 ? 6.132 5.524 -36.020 1.00 74.75 298 SER A CA 1
ATOM 2302 C C . SER A 1 298 ? 6.502 4.665 -37.230 1.00 74.75 298 SER A C 1
ATOM 2304 O O . SER A 1 298 ? 7.309 3.737 -37.135 1.00 74.75 298 SER A O 1
ATOM 2306 N N . GLU A 1 299 ? 5.970 4.994 -38.411 1.00 67.81 299 GLU A N 1
ATOM 2307 C CA . GLU A 1 299 ? 6.326 4.288 -39.656 1.00 67.81 299 GLU A CA 1
ATOM 2308 C C . GLU A 1 299 ? 7.838 4.309 -39.923 1.00 67.81 299 GLU A C 1
ATOM 2310 O O . GLU A 1 299 ? 8.417 3.315 -40.359 1.00 67.81 299 GLU A O 1
ATOM 2315 N N . SER A 1 300 ? 8.498 5.416 -39.577 1.00 72.69 300 SER A N 1
ATOM 2316 C CA . SER A 1 300 ? 9.942 5.590 -39.736 1.00 72.69 300 SER A CA 1
ATOM 2317 C C . SER A 1 300 ? 10.786 4.744 -38.777 1.00 72.69 300 SER A C 1
ATOM 2319 O O . SER A 1 300 ? 11.969 4.539 -39.046 1.00 72.69 300 SER A O 1
ATOM 2321 N N . ASN A 1 301 ? 10.221 4.239 -37.672 1.00 75.69 301 ASN A N 1
ATOM 2322 C CA . ASN A 1 301 ? 10.974 3.516 -36.645 1.00 75.69 301 ASN A CA 1
ATOM 2323 C C . ASN A 1 301 ? 10.502 2.070 -36.397 1.00 75.69 301 ASN A C 1
ATOM 2325 O O . ASN A 1 301 ? 11.150 1.355 -35.632 1.00 75.69 301 ASN A O 1
ATOM 2329 N N . GLY A 1 302 ? 9.455 1.588 -37.074 1.00 77.00 302 GLY A N 1
ATOM 2330 C CA . GLY A 1 302 ? 8.901 0.245 -36.852 1.00 77.00 302 GLY A CA 1
ATOM 2331 C C . GLY A 1 302 ? 9.914 -0.896 -37.041 1.00 77.00 302 GLY A C 1
ATOM 2332 O O . GLY A 1 302 ? 9.995 -1.809 -36.218 1.00 77.00 302 GLY A O 1
ATOM 2333 N N . ASN A 1 303 ? 10.761 -0.829 -38.076 1.00 80.38 303 ASN A N 1
ATOM 2334 C CA . ASN A 1 303 ? 11.836 -1.813 -38.283 1.00 80.38 303 ASN A CA 1
ATOM 2335 C C . ASN A 1 303 ? 12.895 -1.762 -37.174 1.00 80.38 303 ASN A C 1
ATOM 2337 O O . ASN A 1 303 ? 13.345 -2.805 -36.698 1.00 80.38 303 ASN A O 1
ATOM 2341 N N . LEU A 1 304 ? 13.250 -0.555 -36.725 1.00 81.94 304 LEU A N 1
ATOM 2342 C CA . LEU A 1 304 ? 14.185 -0.353 -35.621 1.00 81.94 304 LEU A CA 1
ATOM 2343 C C . LEU A 1 304 ? 13.623 -0.926 -34.313 1.00 81.94 304 LEU A C 1
ATOM 2345 O O . LEU A 1 304 ? 14.352 -1.583 -33.574 1.00 81.94 304 LEU A O 1
ATOM 2349 N N . LEU A 1 305 ? 12.336 -0.712 -34.034 1.00 83.38 305 LEU A N 1
ATOM 2350 C CA . LEU A 1 305 ? 11.662 -1.247 -32.851 1.00 83.38 305 LEU A CA 1
ATOM 2351 C C . LEU A 1 305 ? 11.620 -2.776 -32.858 1.00 83.38 305 LEU A C 1
ATOM 2353 O O . LEU A 1 305 ? 11.969 -3.390 -31.850 1.00 83.38 305 LEU A O 1
ATOM 2357 N N . ARG A 1 306 ? 11.278 -3.396 -33.996 1.00 84.19 306 ARG A N 1
ATOM 2358 C CA . ARG A 1 306 ? 11.308 -4.862 -34.148 1.00 84.19 306 ARG A CA 1
ATOM 2359 C C . ARG A 1 306 ? 12.707 -5.433 -33.939 1.00 84.19 306 ARG A C 1
ATOM 2361 O O . ARG A 1 306 ? 12.866 -6.390 -33.188 1.00 84.19 306 ARG A O 1
ATOM 2368 N N . SER A 1 307 ? 13.719 -4.816 -34.548 1.00 87.06 307 SER A N 1
ATOM 2369 C CA . SER A 1 307 ? 15.115 -5.226 -34.370 1.00 87.06 307 SER A CA 1
ATOM 2370 C C . SER A 1 307 ? 15.558 -5.100 -32.907 1.00 87.06 307 SER A C 1
ATOM 2372 O O . SER A 1 307 ? 16.099 -6.050 -32.347 1.00 87.06 307 SER A O 1
ATOM 2374 N N . ARG A 1 308 ? 15.248 -3.981 -32.238 1.00 87.44 308 ARG A N 1
ATOM 2375 C CA . ARG A 1 308 ? 15.562 -3.782 -30.812 1.00 87.44 308 ARG A CA 1
ATOM 2376 C C . ARG A 1 308 ? 14.882 -4.800 -29.911 1.00 87.44 308 ARG A C 1
ATOM 2378 O O . ARG A 1 308 ? 15.528 -5.322 -29.007 1.00 87.44 308 ARG A O 1
ATOM 2385 N N . ARG A 1 309 ? 13.604 -5.083 -30.165 1.00 90.06 309 ARG A N 1
ATOM 2386 C CA . ARG A 1 309 ? 12.858 -6.115 -29.445 1.00 90.06 309 ARG A CA 1
ATOM 2387 C C . ARG A 1 309 ? 13.540 -7.474 -29.587 1.00 90.06 309 ARG A C 1
ATOM 2389 O O . ARG A 1 309 ? 13.869 -8.072 -28.572 1.00 90.06 309 ARG A O 1
ATOM 2396 N N . SER A 1 310 ? 13.850 -7.890 -30.814 1.00 92.56 310 SER A N 1
ATOM 2397 C CA . SER A 1 310 ? 14.517 -9.169 -31.088 1.00 92.56 310 SER A CA 1
ATOM 2398 C C . SER A 1 310 ? 15.889 -9.285 -30.409 1.00 92.56 310 SER A C 1
ATOM 2400 O O . SER A 1 310 ? 16.204 -10.324 -29.826 1.00 92.56 310 SER A O 1
ATOM 2402 N N . VAL A 1 311 ? 16.690 -8.213 -30.413 1.00 93.31 311 VAL A N 1
ATOM 2403 C CA . VAL A 1 311 ? 17.988 -8.183 -29.715 1.00 93.31 311 VAL A CA 1
ATOM 2404 C C . VAL A 1 311 ? 17.806 -8.376 -28.212 1.00 93.31 311 VAL A C 1
ATOM 2406 O O . VAL A 1 311 ? 18.483 -9.205 -27.612 1.00 93.31 311 VAL A O 1
ATOM 2409 N N . ILE A 1 312 ? 16.884 -7.634 -27.600 1.00 93.69 312 ILE A N 1
ATOM 2410 C CA . ILE A 1 312 ? 16.639 -7.698 -26.157 1.00 93.69 312 ILE A CA 1
ATOM 2411 C C . ILE A 1 312 ? 16.048 -9.059 -25.747 1.00 93.69 312 ILE A C 1
ATOM 2413 O O . ILE A 1 312 ? 16.452 -9.613 -24.725 1.00 93.69 312 ILE A O 1
ATOM 2417 N N . GLU A 1 313 ? 15.146 -9.635 -26.543 1.00 95.25 313 GLU A N 1
ATOM 2418 C CA . GLU A 1 313 ? 14.621 -10.993 -26.335 1.00 95.25 313 GLU A CA 1
ATOM 2419 C C . GLU A 1 313 ? 15.751 -12.031 -26.398 1.00 95.25 313 GLU A C 1
ATOM 2421 O O . GLU A 1 313 ? 15.885 -12.859 -25.498 1.00 95.25 313 GLU A O 1
ATOM 2426 N N . THR A 1 314 ? 16.634 -11.930 -27.395 1.00 95.75 314 THR A N 1
ATOM 2427 C CA . THR A 1 314 ? 17.793 -12.826 -27.542 1.00 95.75 314 THR A CA 1
ATOM 2428 C C . THR A 1 314 ? 18.752 -12.703 -26.358 1.00 95.75 314 THR A C 1
ATOM 2430 O O . THR A 1 314 ? 19.152 -13.712 -25.779 1.00 95.75 314 THR A O 1
ATOM 2433 N N . LEU A 1 315 ? 19.090 -11.478 -25.945 1.00 94.75 315 LEU A N 1
ATOM 2434 C CA . LEU A 1 315 ? 19.932 -11.233 -24.770 1.00 94.75 315 LEU A CA 1
ATOM 2435 C C . LEU A 1 315 ? 19.302 -11.791 -23.495 1.00 94.75 315 LEU A C 1
ATOM 2437 O O . LEU A 1 315 ? 20.006 -12.357 -22.663 1.00 94.75 315 LEU A O 1
ATOM 2441 N N . THR A 1 316 ? 17.982 -11.680 -23.361 1.00 95.94 316 THR A N 1
ATOM 2442 C CA . THR A 1 316 ? 17.246 -12.223 -22.217 1.00 95.94 316 THR A CA 1
ATOM 2443 C C . THR A 1 316 ? 17.353 -13.742 -22.166 1.00 95.94 316 THR A C 1
ATOM 2445 O O . THR A 1 316 ? 17.651 -14.294 -21.105 1.00 95.94 316 THR A O 1
ATOM 2448 N N . LEU A 1 317 ? 17.175 -14.418 -23.305 1.00 96.00 317 LEU A N 1
ATOM 2449 C CA . LEU A 1 317 ? 17.326 -15.871 -23.413 1.00 96.00 317 LEU A CA 1
ATOM 2450 C C . LEU A 1 317 ? 18.751 -16.317 -23.067 1.00 96.00 317 LEU A C 1
ATOM 2452 O O . LEU A 1 317 ? 18.925 -17.212 -22.240 1.00 96.00 317 LEU A O 1
ATOM 2456 N N . LEU A 1 318 ? 19.763 -15.660 -23.640 1.00 96.38 318 LEU A N 1
ATOM 2457 C CA . LEU A 1 318 ? 21.172 -15.974 -23.388 1.00 96.38 318 LEU A CA 1
ATOM 2458 C C . LEU A 1 318 ? 21.560 -15.743 -21.922 1.00 96.38 318 LEU A C 1
ATOM 2460 O O . LEU A 1 318 ? 22.161 -16.622 -21.306 1.00 96.38 318 LEU A O 1
ATOM 2464 N N . ALA A 1 319 ? 21.179 -14.603 -21.339 1.00 94.75 319 ALA A N 1
ATOM 2465 C CA . ALA A 1 319 ? 21.461 -14.286 -19.939 1.00 94.75 319 ALA A CA 1
ATOM 2466 C C . ALA A 1 319 ? 20.775 -15.272 -18.983 1.00 94.75 319 ALA A C 1
ATOM 2468 O O . ALA A 1 319 ? 21.381 -15.718 -18.012 1.00 94.75 319 ALA A O 1
ATOM 2469 N N . SER A 1 320 ? 19.532 -15.663 -19.280 1.00 93.56 320 SER A N 1
ATOM 2470 C CA . SER A 1 320 ? 18.781 -16.621 -18.461 1.00 93.56 320 SER A CA 1
ATOM 2471 C C . SER A 1 320 ? 19.389 -18.022 -18.530 1.00 93.56 320 SER A C 1
ATOM 2473 O O . SER A 1 320 ? 19.569 -18.660 -17.494 1.00 93.56 320 SER A O 1
ATOM 2475 N N . ALA A 1 321 ? 19.774 -18.479 -19.727 1.00 95.06 321 ALA A N 1
ATOM 2476 C CA . ALA A 1 321 ? 20.463 -19.755 -19.919 1.00 95.06 321 ALA A CA 1
ATOM 2477 C C . ALA A 1 321 ? 21.821 -19.792 -19.195 1.00 95.06 321 ALA A C 1
ATOM 2479 O O . ALA A 1 321 ? 22.177 -20.808 -18.601 1.00 95.06 321 ALA A O 1
ATOM 2480 N N . ALA A 1 322 ? 22.546 -18.671 -19.194 1.00 95.38 322 ALA A N 1
ATOM 2481 C CA . ALA A 1 322 ? 23.828 -18.525 -18.508 1.00 95.38 322 ALA A CA 1
ATOM 2482 C C . ALA A 1 322 ? 23.710 -18.234 -16.999 1.00 95.38 322 ALA A C 1
ATOM 2484 O O . ALA A 1 322 ? 24.734 -18.188 -16.321 1.00 95.38 322 ALA A O 1
ATOM 2485 N N . LYS A 1 323 ? 22.494 -18.028 -16.464 1.00 92.25 323 LYS A N 1
ATOM 2486 C CA . LYS A 1 323 ? 22.251 -17.531 -15.093 1.00 92.25 323 LYS A CA 1
ATOM 2487 C C . LYS A 1 323 ? 23.029 -16.242 -14.779 1.00 92.25 323 LYS A C 1
ATOM 2489 O O . LYS A 1 323 ? 23.514 -16.051 -13.668 1.00 92.25 323 LYS A O 1
ATOM 2494 N N . GLU A 1 324 ? 23.160 -15.360 -15.766 1.00 92.94 324 GLU A N 1
ATOM 2495 C CA . GLU A 1 324 ? 23.867 -14.089 -15.632 1.00 92.94 324 GLU A CA 1
ATOM 2496 C C . GLU A 1 324 ? 22.908 -12.992 -15.150 1.00 92.94 324 GLU A C 1
ATOM 2498 O O . GLU A 1 324 ? 22.032 -12.534 -15.885 1.00 92.94 324 GLU A O 1
ATOM 2503 N N . GLU A 1 325 ? 23.076 -12.559 -13.901 1.00 87.31 325 GLU A N 1
ATOM 2504 C CA . GLU A 1 325 ? 22.206 -11.567 -13.256 1.00 87.31 325 GLU A CA 1
ATOM 2505 C C . GLU A 1 325 ? 22.597 -10.116 -13.567 1.00 87.31 325 GLU A C 1
ATOM 2507 O O . GLU A 1 325 ? 21.789 -9.208 -13.366 1.00 87.31 325 GLU A O 1
ATOM 2512 N N . ARG A 1 326 ? 23.808 -9.880 -14.092 1.00 88.31 326 ARG A N 1
ATOM 2513 C CA . ARG A 1 326 ? 24.339 -8.532 -14.382 1.00 88.31 326 ARG A CA 1
ATOM 2514 C C . ARG A 1 326 ? 23.894 -7.975 -15.734 1.00 88.31 326 ARG A C 1
ATOM 2516 O O . ARG A 1 326 ? 24.219 -6.835 -16.060 1.00 88.31 326 ARG A O 1
ATOM 2523 N N . ILE A 1 327 ? 23.178 -8.763 -16.535 1.00 91.12 327 ILE A N 1
ATOM 2524 C CA . ILE A 1 327 ? 22.637 -8.339 -17.830 1.00 91.12 327 ILE A CA 1
ATOM 2525 C C . ILE A 1 327 ? 21.172 -7.936 -17.654 1.00 91.12 327 ILE A C 1
ATOM 2527 O O . ILE A 1 327 ? 20.376 -8.663 -17.059 1.00 91.12 327 ILE A O 1
ATOM 2531 N N . VAL A 1 328 ? 20.811 -6.776 -18.210 1.00 92.44 328 VAL A N 1
ATOM 2532 C CA . VAL A 1 328 ? 19.419 -6.319 -18.263 1.00 92.44 328 VAL A CA 1
ATOM 2533 C C . VAL A 1 328 ? 18.599 -7.261 -19.144 1.00 92.44 328 VAL A C 1
ATOM 2535 O O . VAL A 1 328 ? 18.959 -7.545 -20.286 1.00 92.44 328 VAL A O 1
ATOM 2538 N N . ARG A 1 329 ? 17.475 -7.714 -18.603 1.00 94.62 329 ARG A N 1
ATOM 2539 C CA . ARG A 1 329 ? 16.547 -8.683 -19.177 1.00 94.62 329 ARG A CA 1
ATOM 2540 C C . ARG A 1 329 ? 15.189 -8.047 -19.415 1.00 94.62 329 ARG A C 1
ATOM 2542 O O . ARG A 1 329 ? 14.761 -7.171 -18.665 1.00 94.62 329 ARG A O 1
ATOM 2549 N N . LEU A 1 330 ? 14.513 -8.528 -20.444 1.00 96.31 330 LEU A N 1
ATOM 2550 C CA . LEU A 1 330 ? 13.127 -8.217 -20.746 1.00 96.31 330 LEU A CA 1
ATOM 2551 C C . LEU A 1 330 ? 12.205 -9.059 -19.880 1.00 96.31 330 LEU A C 1
ATOM 2553 O O . LEU A 1 330 ? 12.269 -10.285 -19.913 1.00 96.31 330 LEU A O 1
ATOM 2557 N N . VAL A 1 331 ? 11.336 -8.388 -19.139 1.00 95.44 331 VAL A N 1
ATOM 2558 C CA . VAL A 1 331 ? 10.254 -9.025 -18.390 1.00 95.44 331 VAL A CA 1
ATOM 2559 C C . VAL A 1 331 ? 9.055 -9.217 -19.306 1.00 95.44 331 VAL A C 1
ATOM 2561 O O . VAL A 1 331 ? 8.546 -10.323 -19.450 1.00 95.44 331 VAL A O 1
ATOM 2564 N N . GLU A 1 332 ? 8.626 -8.139 -19.958 1.00 95.31 332 GLU A N 1
ATOM 2565 C CA . GLU A 1 332 ? 7.501 -8.142 -20.885 1.00 95.31 332 GLU A CA 1
ATOM 2566 C C . GLU A 1 332 ? 7.541 -6.918 -21.809 1.00 95.31 332 GLU A C 1
ATOM 2568 O O . GLU A 1 332 ? 8.246 -5.934 -21.559 1.00 95.31 332 GLU A O 1
ATOM 2573 N N . VAL A 1 333 ? 6.773 -6.996 -22.895 1.00 92.88 333 VAL A N 1
ATOM 2574 C CA . VAL A 1 333 ? 6.518 -5.884 -23.813 1.00 92.88 333 VAL A CA 1
ATOM 2575 C C . VAL A 1 333 ? 5.026 -5.611 -23.791 1.00 92.88 333 VAL A C 1
ATOM 2577 O O . VAL A 1 333 ? 4.238 -6.493 -24.128 1.00 92.88 333 VAL A O 1
ATOM 2580 N N . ILE A 1 334 ? 4.652 -4.392 -23.424 1.00 92.62 334 ILE A N 1
ATOM 2581 C CA . ILE A 1 334 ? 3.259 -3.952 -23.360 1.00 92.62 334 ILE A CA 1
ATOM 2582 C C . ILE A 1 334 ? 3.040 -2.938 -24.483 1.00 92.62 334 ILE A C 1
ATOM 2584 O O . ILE A 1 334 ? 3.916 -2.122 -24.770 1.00 92.62 334 ILE A O 1
ATOM 2588 N N . THR A 1 335 ? 1.885 -2.992 -25.134 1.00 87.44 335 THR A N 1
ATOM 2589 C CA . THR A 1 335 ? 1.455 -2.006 -26.129 1.00 87.44 335 THR A CA 1
ATOM 2590 C C . THR A 1 335 ? -0.060 -1.860 -26.065 1.00 87.44 335 THR A C 1
ATOM 2592 O O . THR A 1 335 ? -0.765 -2.821 -25.755 1.00 87.44 335 THR A O 1
ATOM 2595 N N . ASP A 1 336 ? -0.547 -0.654 -26.325 1.00 76.81 336 ASP A N 1
ATOM 2596 C CA . ASP A 1 336 ? -1.966 -0.320 -26.454 1.00 76.81 336 ASP A CA 1
ATOM 2597 C C . ASP A 1 336 ? -2.543 -0.717 -27.823 1.00 76.81 336 ASP A C 1
ATOM 2599 O O . ASP A 1 336 ? -3.756 -0.690 -28.021 1.00 76.81 336 ASP A O 1
ATOM 2603 N N . ASP A 1 337 ? -1.685 -1.148 -28.750 1.00 76.56 337 ASP A N 1
ATOM 2604 C CA . ASP A 1 337 ? -2.053 -1.529 -30.107 1.00 76.56 337 ASP A CA 1
ATOM 2605 C C . ASP A 1 337 ? -1.299 -2.796 -30.557 1.00 76.56 337 ASP A C 1
ATOM 2607 O O . ASP A 1 337 ? -0.307 -2.741 -31.293 1.00 76.56 337 ASP A O 1
ATOM 2611 N N . PRO A 1 338 ? -1.765 -3.986 -30.134 1.00 69.31 338 PRO A N 1
ATOM 2612 C CA . PRO A 1 338 ? -1.108 -5.254 -30.455 1.00 69.31 338 PRO A CA 1
ATOM 2613 C C . PRO A 1 338 ? -1.088 -5.562 -31.959 1.00 69.31 338 PRO A C 1
ATOM 2615 O O . PRO A 1 338 ? -0.235 -6.322 -32.415 1.00 69.31 338 PRO A O 1
ATOM 2618 N N . ASN A 1 339 ? -2.000 -4.960 -32.729 1.00 68.94 339 ASN A N 1
ATOM 2619 C CA . ASN A 1 339 ? -2.095 -5.141 -34.176 1.00 68.94 339 ASN A CA 1
ATOM 2620 C C . ASN A 1 339 ? -1.256 -4.120 -34.967 1.00 68.94 339 ASN A C 1
ATOM 2622 O O . ASN A 1 339 ? -1.240 -4.193 -36.195 1.00 68.94 339 ASN A O 1
ATOM 2626 N N . ALA A 1 340 ? -0.561 -3.192 -34.292 1.00 68.19 340 ALA A N 1
ATOM 2627 C CA . ALA A 1 340 ? 0.236 -2.125 -34.907 1.00 68.19 340 ALA A CA 1
ATOM 2628 C C . ALA A 1 340 ? -0.548 -1.293 -35.951 1.00 68.19 340 ALA A C 1
ATOM 2630 O O . ALA A 1 340 ? -0.017 -0.901 -36.992 1.00 68.19 340 ALA A O 1
ATOM 2631 N N . THR A 1 341 ? -1.834 -1.062 -35.689 1.00 67.75 341 THR A N 1
ATOM 2632 C CA . THR A 1 341 ? -2.761 -0.295 -36.532 1.00 67.75 341 THR A CA 1
ATOM 2633 C C . THR A 1 341 ? -2.744 1.215 -36.259 1.00 67.75 341 THR A C 1
ATOM 2635 O O . THR A 1 341 ? -3.061 2.012 -37.144 1.00 67.75 341 THR A O 1
ATOM 2638 N N . ASN A 1 342 ? -2.343 1.626 -35.060 1.00 69.56 342 ASN A N 1
ATOM 2639 C CA . ASN A 1 342 ? -2.278 2.989 -34.562 1.00 69.56 342 ASN A CA 1
ATOM 2640 C C . ASN A 1 342 ? -0.843 3.538 -34.633 1.00 69.56 342 ASN A C 1
ATOM 2642 O O . ASN A 1 342 ? 0.065 3.134 -33.909 1.00 69.56 342 ASN A O 1
ATOM 2646 N N . LYS A 1 343 ? -0.658 4.556 -35.476 1.00 65.38 343 LYS A N 1
ATOM 2647 C CA . LYS A 1 343 ? 0.636 5.219 -35.717 1.00 65.38 343 LYS A CA 1
ATOM 2648 C C . LYS A 1 343 ? 1.092 6.150 -34.584 1.00 65.38 343 LYS A C 1
ATOM 2650 O O . LYS A 1 343 ? 2.141 6.771 -34.716 1.00 65.38 343 LYS A O 1
ATOM 2655 N N . ALA A 1 344 ? 0.299 6.288 -33.523 1.00 69.19 344 ALA A N 1
ATOM 2656 C CA . ALA A 1 344 ? 0.628 7.042 -32.315 1.00 69.19 344 ALA A CA 1
ATOM 2657 C C . ALA A 1 344 ? 0.733 6.145 -31.068 1.00 69.19 344 ALA A C 1
ATOM 2659 O O . ALA A 1 344 ? 0.824 6.668 -29.960 1.00 69.19 344 ALA A O 1
ATOM 2660 N N . ALA A 1 345 ? 0.703 4.819 -31.248 1.00 79.75 345 ALA A N 1
ATOM 2661 C CA . ALA A 1 345 ? 0.792 3.860 -30.157 1.00 79.75 345 ALA A CA 1
ATOM 2662 C C . ALA A 1 345 ? 2.127 3.959 -29.414 1.00 79.75 345 ALA A C 1
ATOM 2664 O O . ALA A 1 345 ? 3.189 4.235 -29.993 1.00 79.75 345 ALA A O 1
ATOM 2665 N N . ASP A 1 346 ? 2.071 3.679 -28.121 1.00 86.31 346 ASP A N 1
ATOM 2666 C CA . ASP A 1 346 ? 3.251 3.533 -27.292 1.00 86.31 346 ASP A CA 1
ATOM 2667 C C . ASP A 1 346 ? 3.612 2.051 -27.163 1.00 86.31 346 ASP A C 1
ATOM 2669 O O . ASP A 1 346 ? 2.767 1.154 -27.085 1.00 86.31 346 ASP A O 1
ATOM 2673 N N . ILE A 1 347 ? 4.912 1.785 -27.101 1.00 90.00 347 ILE A N 1
ATOM 2674 C CA . ILE A 1 347 ? 5.435 0.484 -26.699 1.00 90.00 347 ILE A CA 1
ATOM 2675 C C . ILE A 1 347 ? 6.261 0.645 -25.429 1.00 90.00 347 ILE A C 1
ATOM 2677 O O . ILE A 1 347 ? 7.138 1.511 -25.330 1.00 90.00 347 ILE A O 1
ATOM 2681 N N . TRP A 1 348 ? 5.980 -0.205 -24.448 1.00 93.81 348 TRP A N 1
ATOM 2682 C CA . TRP A 1 348 ? 6.660 -0.230 -23.163 1.00 93.81 348 TRP A CA 1
ATOM 2683 C C . TRP A 1 348 ? 7.470 -1.511 -23.035 1.00 93.81 348 TRP A C 1
ATOM 2685 O O . TRP A 1 348 ? 6.923 -2.611 -23.007 1.00 93.81 348 TRP A O 1
ATOM 2695 N N . PHE A 1 349 ? 8.786 -1.361 -22.933 1.00 94.88 349 PHE A N 1
ATOM 2696 C CA . PHE A 1 349 ? 9.687 -2.448 -22.570 1.00 94.88 349 PHE A CA 1
ATOM 2697 C C . PHE A 1 349 ? 9.864 -2.446 -21.056 1.00 94.88 349 PHE A C 1
ATOM 2699 O O . PHE A 1 349 ? 10.371 -1.467 -20.499 1.00 94.88 349 PHE A O 1
ATOM 2706 N N . VAL A 1 350 ? 9.466 -3.532 -20.403 1.00 96.69 350 VAL A N 1
ATOM 2707 C CA . VAL A 1 350 ? 9.659 -3.732 -18.966 1.00 96.69 350 VAL A CA 1
ATOM 2708 C C . VAL A 1 350 ? 10.958 -4.498 -18.753 1.00 96.69 350 VAL A C 1
ATOM 2710 O O . VAL A 1 350 ? 11.134 -5.587 -19.297 1.00 96.69 350 VAL A O 1
ATOM 2713 N N . LEU A 1 351 ? 11.887 -3.918 -17.998 1.00 95.69 351 LEU A N 1
ATOM 2714 C CA . LEU A 1 351 ? 13.278 -4.358 -17.924 1.00 95.69 351 LEU A CA 1
ATOM 2715 C C . LEU A 1 351 ? 13.738 -4.546 -16.471 1.00 95.69 351 LEU A C 1
ATOM 2717 O O . LEU A 1 351 ? 13.411 -3.735 -15.602 1.00 95.69 351 LEU A O 1
ATOM 2721 N N . MET A 1 352 ? 14.550 -5.576 -16.223 1.00 93.94 352 MET A N 1
ATOM 2722 C CA . MET A 1 352 ? 15.144 -5.868 -14.911 1.00 93.94 352 MET A CA 1
ATOM 2723 C C . MET A 1 352 ? 16.610 -6.340 -15.018 1.00 93.94 352 MET A C 1
ATOM 2725 O O . MET A 1 352 ? 16.945 -7.004 -15.997 1.00 93.94 352 MET A O 1
ATOM 2729 N N . PRO A 1 353 ? 17.483 -6.087 -14.024 1.00 89.56 353 PRO A N 1
ATOM 2730 C CA . PRO A 1 353 ? 17.228 -5.292 -12.821 1.00 89.56 353 PRO A CA 1
ATOM 2731 C C . PRO A 1 353 ? 17.132 -3.788 -13.127 1.00 89.56 353 PRO A C 1
ATOM 2733 O O . PRO A 1 353 ? 17.717 -3.302 -14.095 1.00 89.56 353 PRO A O 1
ATOM 2736 N N . PHE A 1 354 ? 16.390 -3.049 -12.298 1.00 89.62 354 PHE A N 1
ATOM 2737 C CA . PHE A 1 354 ? 16.428 -1.586 -12.297 1.00 89.62 354 PHE A CA 1
ATOM 2738 C C . PHE A 1 354 ? 17.635 -1.089 -11.498 1.00 89.62 354 PHE A C 1
ATOM 2740 O O . PHE A 1 354 ? 17.919 -1.590 -10.412 1.00 89.62 354 PHE A O 1
ATOM 2747 N N . THR A 1 355 ? 18.314 -0.068 -12.016 1.00 84.56 355 THR A N 1
ATOM 2748 C CA . THR A 1 355 ? 19.374 0.647 -11.302 1.00 84.56 355 THR A CA 1
ATOM 2749 C C . THR A 1 355 ? 19.117 2.151 -11.393 1.00 84.56 355 THR A C 1
ATOM 2751 O O . THR A 1 355 ? 18.905 2.643 -12.504 1.00 84.56 355 THR A O 1
ATOM 2754 N N . PRO A 1 356 ? 19.183 2.902 -10.278 1.00 78.00 356 PRO A N 1
ATOM 2755 C CA . PRO A 1 356 ? 18.844 4.327 -10.259 1.00 78.00 356 PRO A CA 1
ATOM 2756 C C . PRO A 1 356 ? 19.885 5.215 -10.946 1.00 78.00 356 PRO A C 1
ATOM 2758 O O . PRO A 1 356 ? 19.606 6.372 -11.233 1.00 78.00 356 PRO A O 1
ATOM 2761 N N . LYS A 1 357 ? 21.097 4.694 -11.166 1.00 82.06 357 LYS A N 1
ATOM 2762 C CA . LYS A 1 357 ? 22.231 5.431 -11.719 1.00 82.06 357 LYS A CA 1
ATOM 2763 C C . LYS A 1 357 ? 22.961 4.598 -12.757 1.00 82.06 357 LYS A C 1
ATOM 2765 O O . LYS A 1 357 ? 23.145 3.391 -12.603 1.00 82.06 357 LYS A O 1
ATOM 2770 N N . THR A 1 358 ? 23.421 5.272 -13.791 1.00 86.62 358 THR A N 1
ATOM 2771 C CA . THR A 1 358 ? 24.343 4.760 -14.797 1.00 86.62 358 THR A CA 1
ATOM 2772 C C . THR A 1 358 ? 25.776 4.760 -14.267 1.00 86.62 358 THR A C 1
ATOM 2774 O O . THR A 1 358 ? 26.140 5.516 -13.365 1.00 86.62 358 THR A O 1
ATOM 2777 N N . LEU A 1 359 ? 26.647 3.956 -14.884 1.00 86.12 359 LEU A N 1
ATOM 2778 C CA . LEU A 1 359 ? 28.076 3.943 -14.548 1.00 86.12 359 LEU A CA 1
ATOM 2779 C C . LEU A 1 359 ? 28.741 5.325 -14.718 1.00 86.12 359 LEU A C 1
ATOM 2781 O O . LEU A 1 359 ? 29.690 5.642 -14.005 1.00 86.12 359 LEU A O 1
ATOM 2785 N N . HIS A 1 360 ? 28.256 6.145 -15.655 1.00 85.50 360 HIS A N 1
ATOM 2786 C CA . HIS A 1 360 ? 28.766 7.499 -15.873 1.00 85.50 360 HIS A CA 1
ATOM 2787 C C . HIS A 1 360 ? 28.477 8.413 -14.674 1.00 85.50 360 HIS A C 1
ATOM 2789 O O . HIS A 1 360 ? 29.381 9.090 -14.186 1.00 85.50 360 HIS A O 1
ATOM 2795 N N . GLU A 1 361 ? 27.258 8.360 -14.137 1.00 83.62 361 GLU A N 1
ATOM 2796 C CA . GLU A 1 361 ? 26.845 9.156 -12.974 1.00 83.62 361 GLU A CA 1
ATOM 2797 C C . GLU A 1 361 ? 27.586 8.749 -11.695 1.00 83.62 361 GLU A C 1
ATOM 2799 O O . GLU A 1 361 ? 27.874 9.599 -10.854 1.00 83.62 361 GLU A O 1
ATOM 2804 N N . TYR A 1 362 ? 27.969 7.474 -11.562 1.00 76.62 362 TYR A N 1
ATOM 2805 C CA . TYR A 1 362 ? 28.830 7.033 -10.459 1.00 76.62 362 TYR A CA 1
ATOM 2806 C C . TYR A 1 362 ? 30.235 7.646 -10.515 1.00 76.62 362 TYR A C 1
ATOM 2808 O O . TYR A 1 362 ? 30.805 7.952 -9.470 1.00 76.62 362 TYR A O 1
ATOM 2816 N N . LYS A 1 363 ? 30.802 7.859 -11.710 1.00 71.75 363 LYS A N 1
ATOM 2817 C CA . LYS A 1 363 ? 32.157 8.418 -11.863 1.00 71.75 363 LYS A CA 1
ATOM 2818 C C . LYS A 1 363 ? 32.227 9.922 -11.587 1.00 71.75 363 LYS A C 1
ATOM 2820 O O . LYS A 1 363 ? 33.262 10.393 -11.128 1.00 71.75 363 LYS A O 1
ATOM 2825 N N . GLY A 1 364 ? 31.142 10.662 -11.826 1.00 54.28 364 GLY A N 1
ATOM 2826 C CA . GLY A 1 364 ? 31.101 12.121 -11.660 1.00 54.28 364 GLY A CA 1
ATOM 2827 C C . GLY A 1 364 ? 31.207 12.628 -10.214 1.00 54.28 364 GLY A C 1
ATOM 2828 O O . GLY A 1 364 ? 31.553 13.786 -10.014 1.00 54.28 364 GLY A O 1
ATOM 2829 N N . ARG A 1 365 ? 30.954 11.787 -9.196 1.00 49.56 365 ARG A N 1
ATOM 2830 C CA . ARG A 1 365 ? 31.084 12.174 -7.774 1.00 49.56 365 ARG A CA 1
ATOM 2831 C C . ARG A 1 365 ? 32.518 12.127 -7.240 1.00 49.56 365 ARG A C 1
ATOM 2833 O O . ARG A 1 365 ? 32.848 12.908 -6.361 1.00 49.56 365 ARG A O 1
ATOM 2840 N N . ASN A 1 366 ? 33.386 11.293 -7.811 1.00 46.41 366 ASN A N 1
ATOM 2841 C CA . ASN A 1 366 ? 34.760 11.121 -7.319 1.00 46.41 366 ASN A CA 1
ATOM 2842 C C . ASN A 1 366 ? 35.732 12.227 -7.784 1.00 46.41 366 ASN A C 1
ATOM 2844 O O . ASN A 1 366 ? 36.935 12.085 -7.601 1.00 46.41 366 ASN A O 1
ATOM 2848 N N . GLN A 1 367 ? 35.243 13.297 -8.423 1.00 42.50 367 GLN A N 1
ATOM 2849 C CA . GLN A 1 367 ? 36.073 14.424 -8.880 1.00 42.50 367 GLN A CA 1
ATOM 2850 C C . GLN A 1 367 ? 35.917 15.703 -8.039 1.00 42.50 367 GLN A C 1
ATOM 2852 O O . GLN A 1 367 ? 36.609 16.675 -8.317 1.00 42.50 367 GLN A O 1
ATOM 2857 N N . PHE A 1 368 ? 35.060 15.708 -7.009 1.00 41.31 368 PHE A N 1
ATOM 2858 C CA . PHE A 1 368 ? 34.863 16.866 -6.119 1.00 41.31 368 PHE A CA 1
ATOM 2859 C C . PHE A 1 368 ? 35.136 16.579 -4.632 1.00 41.31 368 PHE A C 1
ATOM 2861 O O . PHE A 1 368 ? 34.926 17.449 -3.795 1.00 41.31 368 PHE A O 1
ATOM 2868 N N . GLU A 1 369 ? 35.651 15.393 -4.310 1.00 39.59 369 GLU A N 1
ATOM 2869 C CA . GLU A 1 369 ? 36.201 15.062 -2.991 1.00 39.59 369 GLU A CA 1
ATOM 2870 C C . GLU A 1 369 ? 37.642 14.563 -3.176 1.00 39.59 369 GLU A C 1
ATOM 2872 O O . GLU A 1 369 ? 37.908 13.361 -3.184 1.00 39.59 369 GLU A O 1
ATOM 2877 N N . ALA A 1 370 ? 38.562 15.500 -3.412 1.00 35.59 370 ALA A N 1
ATOM 2878 C CA . ALA A 1 370 ? 40.006 15.309 -3.286 1.00 35.59 370 ALA A CA 1
ATOM 2879 C C . ALA A 1 370 ? 40.653 16.616 -2.826 1.00 35.59 370 ALA A C 1
ATOM 2881 O O . ALA A 1 370 ? 40.345 17.661 -3.447 1.00 35.59 370 ALA A O 1
#

Foldseek 3Di:
DDDDDPPDDPPPPDCCDPPHLCVQFQKKWFFDALLQQVQLQQLVVLLPDPPDDDPLSVVLSVLLVNFWTWDPFWDFDPRNLVVVVCVVVVVPDDDDDDDDDDPDPPPSPGDTGIGTTTTHHLVSWDPDQQQAAFAFDDDPPDHGSHHSHDDPDPSQQTDRGAKHWHQDLLLFIKIAGDDQSKWKAKQNRTDHHGAMFTPLAQWIWIRTRNTIIIMGGHPNQQDPVNLVSSVVSSCVSPVVDPGDRNLLAGDHDPPDFDDFPQWTWHPNPFLDDDPFFTWTWTAGGRGQIWIKTK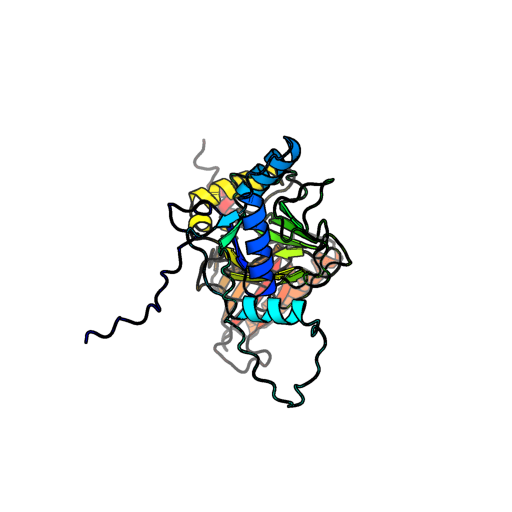GWAAPVCPVVVVVVVVVQQVQQVVCVVVVPQPDKHFPDKGKPCPPPPDRGIMIITTIDDDDSDDPVVVVVVVPPPD

Mean predicted aligned error: 9.36 Å

pLDDT: mean 84.38, std 16.18, range [30.23, 98.56]

Sequence (370 aa):
MASSPSSSQATNEDFQGPLSSASQSTITLRPQNAEARLAFSQVVDWLLETSQADDFQAQEREQASHHISTASKQVRDQQVNRLIEQIETGHLSSSSPTSSGQSVDKSESSVYIHTGCYFIDLSQPPTNNFRGWIAGRKSNKTHNDFILCLDNSSLFGIRQHHATFQVHETGRILVQKISDRGTVEVDGDVLHARECRLFNQHTSSIRLGQLKYLVEYTRHSNTENHTEAMTEYTRKLYSHKNLLDISMTPTPAPGNGIQIGQWSLSSAGTVGVGGSGRVSVGVNKKGDVVAVKRMNVSESNGNLLRSRRSVIETLTLLASAAKEERIVRLVEVITDDPNATNKAADIWFVLMPFTPKTLHEYKGRNQFEA

Nearest PDB structures (foldseek):
  5l4q-assembly1_A  TM=7.303E-01  e=1.128E-03  Homo sapiens
  5ehy-assembly1_A  TM=7.558E-01  e=2.900E-03  Homo sapiens
  8gmd-assembly1_A  TM=6.678E-01  e=1.489E-03  Homo sapiens
  8gmd-assembly2_B  TM=6.662E-01  e=1.489E-03  Homo sapiens
  4w9x-assembly1_A  TM=7.643E-01  e=6.314E-03  Homo sapiens